Protein AF-0000000084538450 (afdb_homodimer)

Nearest PDB structures (foldseek):
  7om8-assembly1_Z  TM=3.767E-01  e=5.870E-01  Sus scrofa
  7om8-assembly1_Y  TM=3.674E-01  e=1.013E+00  Sus scrofa
  5ods-assembly1_A  TM=3.699E-01  e=4.616E+00  Mus musculus
  4koo-assembly1_A  TM=2.196E-01  e=7.057E+00  Arabidopsis thaliana
  7om8-assembly1_Z  TM=3.764E-01  e=7.087E-01  Sus scrofa

Structure (mmCIF, N/CA/C/O backbone):
data_AF-0000000084538450-model_v1
#
loop_
_entity.id
_entity.type
_entity.pdbx_description
1 polymer 'Uncharacterized protein'
#
loop_
_atom_site.group_PDB
_atom_site.id
_atom_site.type_symbol
_atom_site.label_atom_id
_atom_site.label_alt_id
_atom_site.label_comp_id
_atom_site.label_asym_id
_atom_site.label_entity_id
_atom_site.label_seq_id
_atom_site.pdbx_PDB_ins_code
_atom_site.Cartn_x
_atom_site.Cartn_y
_atom_site.Cartn_z
_atom_site.occupancy
_atom_site.B_iso_or_equiv
_atom_site.auth_seq_id
_atom_site.auth_comp_id
_atom_site.auth_asym_id
_atom_site.auth_atom_id
_atom_site.pdbx_PDB_model_num
ATOM 1 N N . MET A 1 1 ? -37.125 -12.352 19.781 1 22.55 1 MET A N 1
ATOM 2 C CA . MET A 1 1 ? -36.875 -12.172 18.359 1 22.55 1 MET A CA 1
ATOM 3 C C . MET A 1 1 ? -35.719 -11.203 18.109 1 22.55 1 MET A C 1
ATOM 5 O O . MET A 1 1 ? -35.781 -10.055 18.547 1 22.55 1 MET A O 1
ATOM 9 N N . PRO A 1 2 ? -34.5 -11.547 18.031 1 24.42 2 PRO A N 1
ATOM 10 C CA . PRO A 1 2 ? -33.344 -10.68 18.359 1 24.42 2 PRO A CA 1
ATOM 11 C C . PRO A 1 2 ? -33.125 -9.578 17.328 1 24.42 2 PRO A C 1
ATOM 13 O O . PRO A 1 2 ? -33.5 -9.75 16.156 1 24.42 2 PRO A O 1
ATOM 16 N N . ASN A 1 3 ? -33.312 -8.297 17.641 1 21.67 3 ASN A N 1
ATOM 17 C CA . ASN A 1 3 ? -33.375 -7.059 16.875 1 21.67 3 ASN A CA 1
ATOM 18 C C . ASN A 1 3 ? -32.125 -6.902 16 1 21.67 3 ASN A C 1
ATOM 20 O O . ASN A 1 3 ? -31 -6.809 16.531 1 21.67 3 ASN A O 1
ATOM 24 N N . LYS A 1 4 ? -32.094 -7.504 14.797 1 22.55 4 LYS A N 1
ATOM 25 C CA . LYS A 1 4 ? -31.094 -7.43 13.719 1 22.55 4 LYS A CA 1
ATOM 26 C C . LYS A 1 4 ? -30.734 -5.98 13.414 1 22.55 4 LYS A C 1
ATOM 28 O O . LYS A 1 4 ? -31.562 -5.207 12.938 1 22.55 4 LYS A O 1
ATOM 33 N N . LYS A 1 5 ? -30.016 -5.348 14.305 1 22.41 5 LYS A N 1
ATOM 34 C CA . LYS A 1 5 ? -29.594 -3.961 14.102 1 22.41 5 LYS A CA 1
ATOM 35 C C . LYS A 1 5 ? -29.078 -3.742 12.688 1 22.41 5 LYS A C 1
ATOM 37 O O . LYS A 1 5 ? -28.094 -4.367 12.273 1 22.41 5 LYS A O 1
ATOM 42 N N . VAL A 1 6 ? -29.922 -3.504 11.703 1 21.3 6 VAL A N 1
ATOM 43 C CA . VAL A 1 6 ? -29.656 -3.021 10.352 1 21.3 6 VAL A CA 1
ATOM 44 C C . VAL A 1 6 ? -28.609 -1.912 10.398 1 21.3 6 VAL A C 1
ATOM 46 O O . VAL A 1 6 ? -28.828 -0.863 11 1 21.3 6 VAL A O 1
ATOM 49 N N . ILE A 1 7 ? -27.469 -2.258 10.586 1 27.83 7 ILE A N 1
ATOM 50 C CA . ILE A 1 7 ? -26.453 -1.229 10.406 1 27.83 7 ILE A CA 1
ATOM 51 C C . ILE A 1 7 ? -26.719 -0.467 9.109 1 27.83 7 ILE A C 1
ATOM 53 O O . ILE A 1 7 ? -26.719 -1.055 8.023 1 27.83 7 ILE A O 1
ATOM 57 N N . GLU A 1 8 ? -27.656 0.412 9.125 1 25.39 8 GLU A N 1
ATOM 58 C CA . GLU A 1 8 ? -27.938 1.363 8.055 1 25.39 8 GLU A CA 1
ATOM 59 C C . GLU A 1 8 ? -26.641 1.869 7.43 1 25.39 8 GLU A C 1
ATOM 61 O O . GLU A 1 8 ? -25.75 2.369 8.133 1 25.39 8 GLU A O 1
ATOM 66 N N . HIS A 1 9 ? -26.047 1.122 6.578 1 27.8 9 HIS A N 1
ATOM 67 C CA . HIS A 1 9 ? -25.031 1.625 5.668 1 27.8 9 HIS A CA 1
ATOM 68 C C . HIS A 1 9 ? -25.375 3.021 5.168 1 27.8 9 HIS A C 1
ATOM 70 O O . HIS A 1 9 ? -26.203 3.176 4.273 1 27.8 9 HIS A O 1
ATOM 76 N N . ILE A 1 10 ? -25.922 3.867 5.973 1 28.44 10 ILE A N 1
ATOM 77 C CA . ILE A 1 10 ? -26.062 5.227 5.469 1 28.44 10 ILE A CA 1
ATOM 78 C C . ILE A 1 10 ? -24.828 5.602 4.641 1 28.44 10 ILE A C 1
ATOM 80 O O . ILE A 1 10 ? -23.703 5.527 5.129 1 28.44 10 ILE A O 1
ATOM 84 N N . GLY A 1 11 ? -24.781 5.301 3.375 1 30.8 11 GLY A N 1
ATOM 85 C CA . GLY A 1 11 ? -23.875 5.883 2.396 1 30.8 11 GLY A CA 1
ATOM 86 C C . GLY A 1 11 ? -23.438 7.289 2.756 1 30.8 11 GLY A C 1
ATOM 87 O O . GLY A 1 11 ? -24.188 8.25 2.57 1 30.8 11 GLY A O 1
ATOM 88 N N . ILE A 1 12 ? -23.266 7.691 3.908 1 33.22 12 ILE A N 1
ATOM 89 C CA . ILE A 1 12 ? -22.719 9.023 4.141 1 33.22 12 ILE A CA 1
ATOM 90 C C . ILE A 1 12 ? -21.734 9.367 3.031 1 33.22 12 ILE A C 1
ATOM 92 O O . ILE A 1 12 ? -20.75 8.648 2.811 1 33.22 12 ILE A O 1
ATOM 96 N N . HIS A 1 13 ? -22.141 9.953 1.908 1 33.28 13 HIS A N 1
ATOM 97 C CA . HIS A 1 13 ? -21.422 10.609 0.821 1 33.28 13 HIS A CA 1
ATOM 98 C C . HIS A 1 13 ? -20.188 11.352 1.338 1 33.28 13 HIS A C 1
ATOM 100 O O . HIS A 1 13 ? -20.312 12.43 1.924 1 33.28 13 HIS A O 1
ATOM 106 N N . SER A 1 14 ? -19.531 10.93 2.146 1 42.75 14 SER A N 1
ATOM 107 C CA . SER A 1 14 ? -18.266 11.664 2.277 1 42.75 14 SER A CA 1
ATOM 108 C C . SER A 1 14 ? -17.75 12.117 0.917 1 42.75 14 SER A C 1
ATOM 110 O O . SER A 1 14 ? -17.453 11.289 0.056 1 42.75 14 SER A O 1
ATOM 112 N N . THR A 1 15 ? -18.484 13.164 0.333 1 45.75 15 THR A N 1
ATOM 113 C CA . THR A 1 15 ? -18.141 13.734 -0.962 1 45.75 15 THR A CA 1
ATOM 114 C C . THR A 1 15 ? -16.641 13.938 -1.083 1 45.75 15 THR A C 1
ATOM 116 O O . THR A 1 15 ? -16.016 14.523 -0.197 1 45.75 15 THR A O 1
ATOM 119 N N . ASN A 1 16 ? -15.953 13.039 -1.693 1 52.81 16 ASN A N 1
ATOM 120 C CA . ASN A 1 16 ? -14.562 13.195 -2.09 1 52.81 16 ASN A CA 1
ATOM 121 C C . ASN A 1 16 ? -14.32 14.531 -2.787 1 52.81 16 ASN A C 1
ATOM 123 O O . ASN A 1 16 ? -13.211 14.805 -3.246 1 52.81 16 ASN A O 1
ATOM 127 N N . THR A 1 17 ? -15.406 15.406 -2.717 1 55.91 17 THR A N 1
ATOM 128 C CA . THR A 1 17 ? -15.242 16.672 -3.43 1 55.91 17 THR A CA 1
ATOM 129 C C . THR A 1 17 ? -14.945 17.812 -2.455 1 55.91 17 THR A C 1
ATOM 131 O O . THR A 1 17 ? -14.711 18.938 -2.873 1 55.91 17 THR A O 1
ATOM 134 N N . THR A 1 18 ? -14.883 17.406 -1.166 1 67.31 18 THR A N 1
ATOM 135 C CA . THR A 1 18 ? -14.656 18.5 -0.227 1 67.31 18 THR A CA 1
ATOM 136 C C . THR A 1 18 ? -13.164 18.734 -0.018 1 67.31 18 THR A C 1
ATOM 138 O O . THR A 1 18 ? -12.391 17.781 0.107 1 67.31 18 THR A O 1
ATOM 141 N N . ASP A 1 19 ? -12.82 20.031 -0.059 1 79.5 19 ASP A N 1
ATOM 142 C CA . ASP A 1 19 ? -11.438 20.406 0.2 1 79.5 19 ASP A CA 1
ATOM 143 C C . ASP A 1 19 ? -11.023 20.031 1.623 1 79.5 19 ASP A C 1
ATOM 145 O O . ASP A 1 19 ? -11.789 20.234 2.568 1 79.5 19 ASP A O 1
ATOM 149 N N . LYS A 1 20 ? -9.867 19.406 1.668 1 86.31 20 LYS A N 1
ATOM 150 C CA . LYS A 1 20 ? -9.359 19.031 2.988 1 86.31 20 LYS A CA 1
ATOM 151 C C . LYS A 1 20 ? -7.992 19.656 3.244 1 86.31 20 LYS A C 1
ATOM 153 O O . LYS A 1 20 ? -7.363 19.391 4.27 1 86.31 20 LYS A O 1
ATOM 158 N N . THR A 1 21 ? -7.52 20.422 2.336 1 92.56 21 THR A N 1
ATOM 159 C CA . THR A 1 21 ? -6.242 21.109 2.445 1 92.56 21 THR A CA 1
ATOM 160 C C . THR A 1 21 ? -6.379 22.578 2.039 1 92.56 21 THR A C 1
ATOM 162 O O . THR A 1 21 ? -7.027 22.891 1.036 1 92.56 21 THR A O 1
ATOM 165 N N . PHE A 1 22 ? -5.754 23.547 2.83 1 94.38 22 PHE A N 1
ATOM 166 C CA . PHE A 1 22 ? -5.992 24.969 2.652 1 94.38 22 PHE A CA 1
ATOM 167 C C . PHE A 1 22 ? -4.691 25.75 2.789 1 94.38 22 PHE A C 1
ATOM 169 O O . PHE A 1 22 ? -3.822 25.391 3.584 1 94.38 22 PHE A O 1
ATOM 176 N N . ILE A 1 23 ? -4.656 26.844 2.008 1 95.75 23 ILE A N 1
ATOM 177 C CA . ILE A 1 23 ? -3.605 27.844 2.184 1 95.75 23 ILE A CA 1
ATOM 178 C C . ILE A 1 23 ? -4.125 28.984 3.041 1 95.75 23 ILE A C 1
ATOM 180 O O . ILE A 1 23 ? -5.23 29.484 2.814 1 95.75 23 ILE A O 1
ATOM 184 N N . CYS A 1 24 ? -3.324 29.391 3.977 1 96.56 24 CYS A N 1
ATOM 185 C CA . CYS A 1 24 ? -3.674 30.531 4.832 1 96.56 24 CYS A CA 1
ATOM 186 C C . CYS A 1 24 ? -2.955 31.797 4.387 1 96.56 24 CYS A C 1
ATOM 188 O O . CYS A 1 24 ? -1.899 31.719 3.756 1 96.56 24 CYS A O 1
ATOM 190 N N . PRO A 1 25 ? -3.49 32.938 4.77 1 95.12 25 PRO A N 1
ATOM 191 C CA . PRO A 1 25 ? -2.889 34.188 4.367 1 95.12 25 PRO A CA 1
ATOM 192 C C . PRO A 1 25 ? -1.465 34.375 4.895 1 95.12 25 PRO A C 1
ATOM 194 O O . PRO A 1 25 ? -0.66 35.094 4.285 1 95.12 25 PRO A O 1
ATOM 197 N N . ASN A 1 26 ? -1.11 33.844 5.941 1 94.25 26 ASN A N 1
ATOM 198 C CA . ASN A 1 26 ? 0.232 33.938 6.504 1 94.25 26 ASN A CA 1
ATOM 199 C C . ASN A 1 26 ? 1.188 32.938 5.855 1 94.25 26 ASN A C 1
ATOM 201 O O . ASN A 1 26 ? 2.256 32.656 6.402 1 94.25 26 ASN A O 1
ATOM 205 N N . ARG A 1 27 ? 0.77 32.188 4.848 1 94 27 ARG A N 1
ATOM 206 C CA . ARG A 1 27 ? 1.549 31.281 4.008 1 94 27 ARG A CA 1
ATOM 207 C C . ARG A 1 27 ? 1.669 29.906 4.652 1 94 27 ARG A C 1
ATOM 209 O O . ARG A 1 27 ? 2.463 29.078 4.207 1 94 27 ARG A O 1
ATOM 216 N N . CYS A 1 28 ? 0.931 29.656 5.684 1 95.44 28 CYS A N 1
ATOM 217 C CA . CYS A 1 28 ? 0.908 28.312 6.246 1 95.44 28 CYS A CA 1
ATOM 218 C C . CYS A 1 28 ? -0.161 27.469 5.57 1 95.44 28 CYS A C 1
ATOM 220 O O . CYS A 1 28 ? -0.997 27.984 4.828 1 95.44 28 CYS A O 1
ATOM 222 N N . GLY A 1 29 ? -0.051 26.156 5.695 1 96.38 29 GLY A N 1
ATOM 223 C CA . GLY A 1 29 ? -1.053 25.203 5.227 1 96.38 29 GLY A CA 1
ATOM 224 C C . GLY A 1 29 ? -1.772 24.5 6.355 1 96.38 29 GLY A C 1
ATOM 225 O O . GLY A 1 29 ? -1.178 24.203 7.395 1 96.38 29 GLY A O 1
ATOM 226 N N . ILE A 1 30 ? -3.059 24.234 6.172 1 96.44 30 ILE A N 1
ATOM 227 C CA . ILE A 1 30 ? -3.848 23.453 7.109 1 96.44 30 ILE A CA 1
ATOM 228 C C . ILE A 1 30 ? -4.535 22.297 6.371 1 96.44 30 ILE A C 1
ATOM 230 O O . ILE A 1 30 ? -5.012 22.484 5.246 1 96.44 30 ILE A O 1
ATOM 234 N N . SER A 1 31 ? -4.496 21.125 6.93 1 93.69 31 SER A N 1
ATOM 235 C CA . SER A 1 31 ? -5.262 19.984 6.43 1 93.69 31 SER A CA 1
ATOM 236 C C . SER A 1 31 ? -6.098 19.344 7.539 1 93.69 31 SER A C 1
ATOM 238 O O . SER A 1 31 ? -5.777 19.484 8.719 1 93.69 31 SER A O 1
ATOM 240 N N . VAL A 1 32 ? -7.176 18.688 7.098 1 92.19 32 VAL A N 1
ATOM 241 C CA . VAL A 1 32 ? -8.086 18.188 8.117 1 92.19 32 VAL A CA 1
ATOM 242 C C . VAL A 1 32 ? -8.477 16.75 7.781 1 92.19 32 VAL A C 1
ATOM 244 O O . VAL A 1 32 ? -8.516 16.359 6.609 1 92.19 32 VAL A O 1
ATOM 247 N N . CYS A 1 33 ? -8.633 15.922 8.828 1 88 33 CYS A N 1
ATOM 248 C CA . CYS A 1 33 ? -9.266 14.609 8.711 1 88 33 CYS A CA 1
ATOM 249 C C . CYS A 1 33 ? -10.234 14.375 9.867 1 88 33 CYS A C 1
ATOM 251 O O . CYS A 1 33 ? -10.258 15.141 10.828 1 88 33 CYS A O 1
ATOM 253 N N . GLY A 1 34 ? -11.102 13.352 9.672 1 85.69 34 GLY A N 1
ATOM 254 C CA . GLY A 1 34 ? -12.125 13.078 10.664 1 85.69 34 GLY A CA 1
ATOM 255 C C . GLY A 1 34 ? -13.523 13.414 10.188 1 85.69 34 GLY A C 1
ATOM 256 O O . GLY A 1 34 ? -13.914 13.055 9.07 1 85.69 34 GLY A O 1
ATOM 257 N N . ASP A 1 35 ? -14.25 14.242 11.008 1 78.44 35 ASP A N 1
ATOM 258 C CA . ASP A 1 35 ? -15.617 14.602 10.641 1 78.44 35 ASP A CA 1
ATOM 259 C C . ASP A 1 35 ? -15.648 15.398 9.344 1 78.44 35 ASP A C 1
ATOM 261 O O . ASP A 1 35 ? -14.844 16.312 9.156 1 78.44 35 ASP A O 1
ATOM 265 N N . ALA A 1 36 ? -16.625 15.031 8.508 1 74.81 36 ALA A N 1
ATOM 266 C CA . ALA A 1 36 ? -16.75 15.719 7.223 1 74.81 36 ALA A CA 1
ATOM 267 C C . ALA A 1 36 ? -17.766 16.844 7.301 1 74.81 36 ALA A C 1
ATOM 269 O O . ALA A 1 36 ? -17.812 17.703 6.418 1 74.81 36 ALA A O 1
ATOM 270 N N . SER A 1 37 ? -18.453 16.828 8.383 1 79.38 37 SER A N 1
ATOM 271 C CA . SER A 1 37 ? -19.516 17.812 8.469 1 79.38 37 SER A CA 1
ATOM 272 C C . SER A 1 37 ? -19.734 18.281 9.906 1 79.38 37 SER A C 1
ATOM 274 O O . SER A 1 37 ? -19.391 17.562 10.852 1 79.38 37 SER A O 1
ATOM 276 N N . ILE A 1 38 ? -20.172 19.531 9.977 1 82.25 38 ILE A N 1
ATOM 277 C CA . ILE A 1 38 ? -20.656 20.141 11.211 1 82.25 38 ILE A CA 1
ATOM 278 C C . ILE A 1 38 ? -22.062 20.703 10.992 1 82.25 38 ILE A C 1
ATOM 280 O O . ILE A 1 38 ? -22.266 21.578 10.141 1 82.25 38 ILE A O 1
ATOM 284 N N . PHE A 1 39 ? -23.062 20.25 11.758 1 82.69 39 PHE A N 1
ATOM 285 C CA . PHE A 1 39 ? -24.453 20.703 11.656 1 82.69 39 PHE A CA 1
ATOM 286 C C . PHE A 1 39 ? -24.969 20.531 10.234 1 82.69 39 PHE A C 1
ATOM 288 O O . PHE A 1 39 ? -25.578 21.453 9.68 1 82.69 39 PHE A O 1
ATOM 295 N N . GLY A 1 40 ? -24.562 19.484 9.609 1 79.88 40 GLY A N 1
ATOM 296 C CA . GLY A 1 40 ? -25.078 19.172 8.289 1 79.88 40 GLY A CA 1
ATOM 297 C C . GLY A 1 40 ? -24.375 19.938 7.18 1 79.88 40 GLY A C 1
ATOM 298 O O . GLY A 1 40 ? -24.672 19.734 5.996 1 79.88 40 GLY A O 1
ATOM 299 N N . MET A 1 41 ? -23.531 20.828 7.586 1 84.5 41 MET A N 1
ATOM 300 C CA . MET A 1 41 ? -22.75 21.578 6.605 1 84.5 41 MET A CA 1
ATOM 301 C C . MET A 1 41 ? -21.328 21.016 6.523 1 84.5 41 MET A C 1
ATOM 303 O O . MET A 1 41 ? -20.75 20.625 7.539 1 84.5 41 MET A O 1
ATOM 307 N N . PRO A 1 42 ? -20.844 21.031 5.328 1 85.31 42 PRO A N 1
ATOM 308 C CA . PRO A 1 42 ? -19.469 20.562 5.199 1 85.31 42 PRO A CA 1
ATOM 309 C C . PRO A 1 42 ? -18.484 21.359 6.07 1 85.31 42 PRO A C 1
ATOM 311 O O . PRO A 1 42 ? -18.609 22.578 6.176 1 85.31 42 PRO A O 1
ATOM 314 N N . ILE A 1 43 ? -17.609 20.688 6.68 1 89.81 43 ILE A N 1
ATOM 315 C CA . ILE A 1 43 ? -16.641 21.312 7.578 1 89.81 43 ILE A CA 1
ATOM 316 C C . ILE A 1 43 ? -15.781 22.312 6.797 1 89.81 43 ILE A C 1
ATOM 318 O O . ILE A 1 43 ? -15.25 23.266 7.371 1 89.81 43 ILE A O 1
ATOM 322 N N . THR A 1 44 ? -15.648 22.109 5.508 1 90.25 44 THR A N 1
ATOM 323 C CA . THR A 1 44 ? -14.867 22.969 4.617 1 90.25 44 THR A CA 1
ATOM 324 C C . THR A 1 44 ? -15.312 24.422 4.734 1 90.25 44 THR A C 1
ATOM 326 O O . THR A 1 44 ? -14.477 25.328 4.777 1 90.25 44 THR A O 1
ATOM 329 N N . SER A 1 45 ? -16.531 24.609 4.809 1 91.31 45 SER A N 1
ATOM 330 C CA . SER A 1 45 ? -17.062 25.969 4.895 1 91.31 45 SER A CA 1
ATOM 331 C C . SER A 1 45 ? -16.641 26.641 6.199 1 91.31 45 SER A C 1
ATOM 333 O O . SER A 1 45 ? -16.312 27.828 6.215 1 91.31 45 SER A O 1
ATOM 335 N N . TYR A 1 46 ? -16.641 25.938 7.219 1 94.06 46 TYR A N 1
ATOM 336 C CA . TYR A 1 46 ? -16.234 26.469 8.516 1 94.06 46 TYR A CA 1
ATOM 337 C C . TYR A 1 46 ? -14.742 26.766 8.547 1 94.06 46 TYR A C 1
ATOM 339 O O . TYR A 1 46 ? -14.312 27.75 9.141 1 94.06 46 TYR A O 1
ATOM 347 N N . ILE A 1 47 ? -13.992 25.938 7.898 1 96 47 ILE A N 1
ATOM 348 C CA . ILE A 1 47 ? -12.547 26.141 7.836 1 96 47 ILE A CA 1
ATOM 349 C C . ILE A 1 47 ? -12.242 27.406 7.035 1 96 47 ILE A C 1
ATOM 351 O O . ILE A 1 47 ? -11.422 28.219 7.449 1 96 47 ILE A O 1
ATOM 355 N N . GLN A 1 48 ? -12.938 27.547 5.969 1 94.75 48 GLN A N 1
ATOM 356 C CA . GLN A 1 48 ? -12.75 28.75 5.152 1 94.75 48 GLN A CA 1
ATOM 357 C C . GLN A 1 48 ? -13.117 30 5.93 1 94.75 48 GLN A C 1
ATOM 359 O O . GLN A 1 48 ? -12.422 31.016 5.84 1 94.75 48 GLN A O 1
ATOM 364 N N . SER A 1 49 ? -14.18 29.953 6.641 1 95.88 49 SER A N 1
ATOM 365 C CA . SER A 1 49 ? -14.578 31.078 7.484 1 95.88 49 SER A CA 1
ATOM 366 C C . SER A 1 49 ? -13.523 31.375 8.547 1 95.88 49 SER A C 1
ATOM 368 O O . SER A 1 49 ? -13.164 32.531 8.766 1 95.88 49 SER A O 1
ATOM 370 N N . PHE A 1 50 ? -13.102 30.297 9.172 1 97.19 50 PHE A N 1
ATOM 371 C CA . PHE A 1 50 ? -12.047 30.438 10.18 1 97.19 50 PHE A CA 1
ATOM 372 C C . PHE A 1 50 ? -10.836 31.156 9.594 1 97.19 50 PHE A C 1
ATOM 374 O O . PHE A 1 50 ? -10.312 32.094 10.195 1 97.19 50 PHE A O 1
ATOM 381 N N . ILE A 1 51 ? -10.359 30.75 8.414 1 97.69 51 ILE A N 1
ATOM 382 C CA . ILE A 1 51 ? -9.164 31.297 7.773 1 97.69 51 ILE A CA 1
ATOM 383 C C . ILE A 1 51 ? -9.391 32.75 7.422 1 97.69 51 ILE A C 1
ATOM 385 O O . ILE A 1 51 ? -8.547 33.625 7.707 1 97.69 51 ILE A O 1
ATOM 389 N N . ARG A 1 52 ? -10.5 33.094 6.879 1 96.44 52 ARG A N 1
ATOM 390 C CA . ARG A 1 52 ? -10.82 34.438 6.434 1 96.44 52 ARG A CA 1
ATOM 391 C C . ARG A 1 52 ? -10.945 35.406 7.621 1 96.44 52 ARG A C 1
ATOM 393 O O . ARG A 1 52 ? -10.5 36.531 7.559 1 96.44 52 ARG A O 1
ATOM 400 N N . GLU A 1 53 ? -11.453 34.938 8.656 1 97 53 GLU A N 1
ATOM 401 C CA . GLU A 1 53 ? -11.828 35.812 9.766 1 97 53 GLU A CA 1
ATOM 402 C C . GLU A 1 53 ? -10.711 35.906 10.805 1 97 53 GLU A C 1
ATOM 404 O O . GLU A 1 53 ? -10.57 36.906 11.484 1 97 53 GLU A O 1
ATOM 409 N N . LYS A 1 54 ? -9.984 34.812 10.953 1 96.75 54 LYS A N 1
ATOM 410 C CA . LYS A 1 54 ? -9.133 34.719 12.133 1 96.75 54 LYS A CA 1
ATOM 411 C C . LYS A 1 54 ? -7.652 34.781 11.75 1 96.75 54 LYS A C 1
ATOM 413 O O . LYS A 1 54 ? -6.805 35.125 12.578 1 96.75 54 LYS A O 1
ATOM 418 N N . ILE A 1 55 ? -7.348 34.438 10.547 1 96.88 55 ILE A N 1
ATOM 419 C CA . ILE A 1 55 ? -5.938 34.375 10.188 1 96.88 55 ILE A CA 1
ATOM 420 C C . ILE A 1 55 ? -5.578 35.562 9.281 1 96.88 55 ILE A C 1
ATOM 422 O O . ILE A 1 55 ? -6.16 35.719 8.203 1 96.88 55 ILE A O 1
ATOM 426 N N . ASN A 1 56 ? -4.68 36.406 9.703 1 95.31 56 ASN A N 1
ATOM 427 C CA . ASN A 1 56 ? -4.129 37.438 8.844 1 95.31 56 ASN A CA 1
ATOM 428 C C . ASN A 1 56 ? -2.662 37.156 8.516 1 95.31 56 ASN A C 1
ATOM 430 O O . ASN A 1 56 ? -2.088 36.188 8.969 1 95.31 56 ASN A O 1
ATOM 434 N N . THR A 1 57 ? -1.99 38.062 7.746 1 93.81 57 THR A N 1
ATOM 435 C CA . THR A 1 57 ? -0.654 37.844 7.207 1 93.81 57 THR A CA 1
ATOM 436 C C . THR A 1 57 ? 0.397 37.938 8.305 1 93.81 57 THR A C 1
ATOM 438 O O . THR A 1 57 ? 1.524 37.469 8.141 1 93.81 57 THR A O 1
ATOM 441 N N . LYS A 1 58 ? 0.012 38.469 9.445 1 93 58 LYS A N 1
ATOM 442 C CA . LYS A 1 58 ? 0.991 38.719 10.5 1 93 58 LYS A CA 1
ATOM 443 C C . LYS A 1 58 ? 0.981 37.562 11.523 1 93 58 LYS A C 1
ATOM 445 O O . LYS A 1 58 ? 1.861 37.5 12.391 1 93 58 LYS A O 1
ATOM 450 N N . LYS A 1 59 ? -0.011 36.719 11.438 1 94.69 59 LYS A N 1
ATOM 451 C CA . LYS A 1 59 ? -0.13 35.625 12.422 1 94.69 59 LYS A CA 1
ATOM 452 C C . LYS A 1 59 ? 0.999 34.625 12.266 1 94.69 59 LYS A C 1
ATOM 454 O O . LYS A 1 59 ? 1.356 34.25 11.141 1 94.69 59 LYS A O 1
ATOM 459 N N . LYS A 1 60 ? 1.569 34.281 13.391 1 95.44 60 LYS A N 1
ATOM 460 C CA . LYS A 1 60 ? 2.59 33.219 13.383 1 95.44 60 LYS A CA 1
ATOM 461 C C . LYS A 1 60 ? 1.958 31.844 13.266 1 95.44 60 LYS A C 1
ATOM 463 O O . LYS A 1 60 ? 0.859 31.609 13.773 1 95.44 60 LYS A O 1
ATOM 468 N N . VAL A 1 61 ? 2.688 30.891 12.68 1 96.81 61 VAL A N 1
ATOM 469 C CA . VAL A 1 61 ? 2.217 29.531 12.5 1 96.81 61 VAL A CA 1
ATOM 470 C C . VAL A 1 61 ? 1.876 28.922 13.859 1 96.81 61 VAL A C 1
ATOM 472 O O . VAL A 1 61 ? 0.863 28.234 14 1 96.81 61 VAL A O 1
ATOM 475 N N . ASP A 1 62 ? 2.621 29.266 14.891 1 97.12 62 ASP A N 1
ATOM 476 C CA . ASP A 1 62 ? 2.525 28.625 16.203 1 97.12 62 ASP A CA 1
ATOM 477 C C . ASP A 1 62 ? 1.274 29.094 16.953 1 97.12 62 ASP A C 1
ATOM 479 O O . ASP A 1 62 ? 0.896 28.516 17.969 1 97.12 62 ASP A O 1
ATOM 483 N N . GLU A 1 63 ? 0.602 30.031 16.422 1 97.62 63 GLU A N 1
ATOM 484 C CA . GLU A 1 63 ? -0.619 30.547 17.047 1 97.62 63 GLU A CA 1
ATOM 485 C C . GLU A 1 63 ? -1.851 29.812 16.516 1 97.62 63 GLU A C 1
ATOM 487 O O . GLU A 1 63 ? -2.91 29.828 17.156 1 97.62 63 GLU A O 1
ATOM 492 N N . ILE A 1 64 ? -1.703 29.219 15.406 1 97.94 64 ILE A N 1
ATOM 493 C CA . ILE A 1 64 ? -2.844 28.719 14.648 1 97.94 64 ILE A CA 1
ATOM 494 C C . ILE A 1 64 ? -3.465 27.531 15.383 1 97.94 64 ILE A C 1
ATOM 496 O O . ILE A 1 64 ? -4.691 27.422 15.477 1 97.94 64 ILE A O 1
ATOM 500 N N . PRO A 1 65 ? -2.678 26.625 16 1 98.12 65 PRO A N 1
ATOM 501 C CA . PRO A 1 65 ? -3.264 25.469 16.688 1 98.12 65 PRO A CA 1
ATOM 502 C C . PRO A 1 65 ? -4.254 25.875 17.766 1 98.12 65 PRO A C 1
ATOM 504 O O . PRO A 1 65 ? -5.367 25.344 17.828 1 98.12 65 PRO A O 1
ATOM 507 N N . ASP A 1 66 ? -3.855 26.828 18.562 1 98.19 66 ASP A N 1
ATOM 508 C CA . ASP A 1 66 ? -4.742 27.281 19.625 1 98.19 66 ASP A CA 1
ATOM 509 C C . ASP A 1 66 ? -5.992 27.938 19.047 1 98.19 66 ASP A C 1
ATOM 511 O O . ASP A 1 66 ? -7.086 27.797 19.594 1 98.19 66 ASP A O 1
ATOM 515 N N . MET A 1 67 ? -5.797 28.672 18.016 1 98.31 67 MET A N 1
ATOM 516 C CA . MET A 1 67 ? -6.918 29.328 17.359 1 98.31 67 MET A CA 1
ATOM 517 C C . MET A 1 67 ? -7.906 28.312 16.797 1 98.31 67 MET A C 1
ATOM 519 O O . MET A 1 67 ? -9.117 28.5 16.906 1 98.31 67 MET A O 1
ATOM 523 N N . LEU A 1 68 ? -7.406 27.281 16.219 1 98.19 68 LEU A N 1
ATOM 524 C CA . LEU A 1 68 ? -8.25 26.203 15.695 1 98.19 68 LEU A CA 1
ATOM 525 C C . LEU A 1 68 ? -9.055 25.562 16.812 1 98.19 68 LEU A C 1
ATOM 527 O O . LEU A 1 68 ? -10.266 25.359 16.672 1 98.19 68 LEU A O 1
ATOM 531 N N . ILE A 1 69 ? -8.391 25.203 17.859 1 98.19 69 ILE A N 1
ATOM 532 C CA . ILE A 1 69 ? -9.047 24.547 18.984 1 98.19 69 ILE A CA 1
ATOM 533 C C . ILE A 1 69 ? -10.172 25.438 19.516 1 98.19 69 ILE A C 1
ATOM 535 O O . ILE A 1 69 ? -11.305 24.984 19.688 1 98.19 69 ILE A O 1
ATOM 539 N N . LYS A 1 70 ? -9.852 26.688 19.75 1 97.88 70 LYS A N 1
ATOM 540 C CA . LYS A 1 70 ? -10.836 27.625 20.266 1 97.88 70 LYS A CA 1
ATOM 541 C C . LYS A 1 70 ? -12.039 27.75 19.344 1 97.88 70 LYS A C 1
ATOM 543 O O . LYS A 1 70 ? -13.188 27.719 19.797 1 97.88 70 LYS A O 1
ATOM 548 N N . TYR A 1 71 ? -11.781 27.875 18.125 1 97.69 71 TYR A N 1
ATOM 549 C CA . TYR A 1 71 ? -12.836 28.094 17.125 1 97.69 71 TYR A CA 1
ATOM 550 C C . TYR A 1 71 ? -13.734 26.859 17.016 1 97.69 71 TYR A C 1
ATOM 552 O O . TYR A 1 71 ? -14.961 26.984 17.141 1 97.69 71 TYR A O 1
ATOM 560 N N . PHE A 1 72 ? -13.219 25.719 16.891 1 97.12 72 PHE A N 1
ATOM 561 C CA . PHE A 1 72 ? -14.016 24.547 16.547 1 97.12 72 PHE A CA 1
ATOM 562 C C . PHE A 1 72 ? -14.617 23.922 17.797 1 97.12 72 PHE A C 1
ATOM 564 O O . PHE A 1 72 ? -15.625 23.219 17.734 1 97.12 72 PHE A O 1
ATOM 571 N N . ARG A 1 73 ? -14 24.156 18.922 1 96.94 73 ARG A N 1
ATOM 572 C CA . ARG A 1 73 ? -14.586 23.641 20.141 1 96.94 73 ARG A CA 1
ATOM 573 C C . ARG A 1 73 ? -15.773 24.5 20.594 1 96.94 73 ARG A C 1
ATOM 575 O O . ARG A 1 73 ? -16.484 24.141 21.531 1 96.94 73 ARG A O 1
ATOM 582 N N . SER A 1 74 ? -16.031 25.562 19.938 1 95.62 74 SER A N 1
ATOM 583 C CA . SER A 1 74 ? -17.188 26.406 20.219 1 95.62 74 SER A CA 1
ATOM 584 C C . SER A 1 74 ? -18.469 25.812 19.641 1 95.62 74 SER A C 1
ATOM 586 O O . SER A 1 74 ? -19.562 26.25 19.969 1 95.62 74 SER A O 1
ATOM 588 N N . PHE A 1 75 ? -18.297 24.859 18.812 1 94.69 75 PHE A N 1
ATOM 589 C CA . PHE A 1 75 ? -19.469 24.203 18.234 1 94.69 75 PHE A CA 1
ATOM 590 C C . PHE A 1 75 ? -20.031 23.156 19.172 1 94.69 75 PHE A C 1
ATOM 592 O O . PHE A 1 75 ? -19.328 22.656 20.047 1 94.69 75 PHE A O 1
ATOM 599 N N . ASP A 1 76 ? -21.438 22.812 19.016 1 91.69 76 ASP A N 1
ATOM 600 C CA . ASP A 1 76 ? -22.125 21.766 19.781 1 91.69 76 ASP A CA 1
ATOM 601 C C . ASP A 1 76 ? -22.953 20.875 18.859 1 91.69 76 ASP A C 1
ATOM 603 O O . ASP A 1 76 ? -23.969 21.297 18.328 1 91.69 76 ASP A O 1
ATOM 607 N N . PRO A 1 77 ? -22.484 19.672 18.75 1 92.44 77 PRO A N 1
ATOM 608 C CA . PRO A 1 77 ? -21.391 18.969 19.406 1 92.44 77 PRO A CA 1
ATOM 609 C C . PRO A 1 77 ? -20.016 19.359 18.844 1 92.44 77 PRO A C 1
ATOM 611 O O . PRO A 1 77 ? -19.922 19.859 17.719 1 92.44 77 PRO A O 1
ATOM 614 N N . ILE A 1 78 ? -18.984 19.172 19.641 1 95.12 78 ILE A N 1
ATOM 615 C CA . ILE A 1 78 ? -17.609 19.391 19.203 1 95.12 78 ILE A CA 1
ATOM 616 C C . ILE A 1 78 ? -17.25 18.422 18.094 1 95.12 78 ILE A C 1
ATOM 618 O O . ILE A 1 78 ? -17.438 17.203 18.234 1 95.12 78 ILE A O 1
ATOM 622 N N . PRO A 1 79 ? -16.766 18.938 17 1 93.31 79 PRO A N 1
ATOM 623 C CA . PRO A 1 79 ? -16.438 18.016 15.906 1 93.31 79 PRO A CA 1
ATOM 624 C C . PRO A 1 79 ? -15.227 17.141 16.219 1 93.31 79 PRO A C 1
ATOM 626 O O . PRO A 1 79 ? -14.266 17.609 16.828 1 93.31 79 PRO A O 1
ATOM 629 N N . ASP A 1 80 ? -15.32 15.883 15.797 1 91.81 80 ASP A N 1
ATOM 630 C CA . ASP A 1 80 ? -14.172 14.984 15.852 1 91.81 80 ASP A CA 1
ATOM 631 C C . ASP A 1 80 ? -13.273 15.164 14.633 1 91.81 80 ASP A C 1
ATOM 633 O O . ASP A 1 80 ? -13.367 14.406 13.664 1 91.81 80 ASP A O 1
ATOM 637 N N . ALA A 1 81 ? -12.438 16.172 14.711 1 92.69 81 ALA A N 1
ATOM 638 C CA . ALA A 1 81 ? -11.562 16.531 13.594 1 92.69 81 ALA A CA 1
ATOM 639 C C . ALA A 1 81 ? -10.117 16.688 14.055 1 92.69 81 ALA A C 1
ATOM 641 O O . ALA A 1 81 ? -9.859 17.047 15.203 1 92.69 81 ALA A O 1
ATOM 642 N N . THR A 1 82 ? -9.258 16.312 13.258 1 93.5 82 THR A N 1
ATOM 643 C CA . THR A 1 82 ? -7.828 16.484 13.469 1 93.5 82 THR A CA 1
ATOM 644 C C . THR A 1 82 ? -7.211 17.328 12.359 1 93.5 82 THR A C 1
ATOM 646 O O . THR A 1 82 ? -7.484 17.109 11.172 1 93.5 82 THR A O 1
ATOM 649 N N . PHE A 1 83 ? -6.434 18.344 12.781 1 95.25 83 PHE A N 1
ATOM 650 C CA . PHE A 1 83 ? -5.793 19.219 11.812 1 95.25 83 PHE A CA 1
ATOM 651 C C . PHE A 1 83 ? -4.285 19.016 11.812 1 95.25 83 PHE A C 1
ATOM 653 O O . PHE A 1 83 ? -3.684 18.797 12.867 1 95.25 83 PHE A O 1
ATOM 660 N N . LEU A 1 84 ? -3.725 19.078 10.664 1 95.06 84 LEU A N 1
ATOM 661 C CA . LEU A 1 84 ? -2.293 19.312 10.508 1 95.06 84 LEU A CA 1
ATOM 662 C C . LEU A 1 84 ? -2.016 20.766 10.109 1 95.06 84 LEU A C 1
ATOM 664 O O . LEU A 1 84 ? -2.643 21.281 9.188 1 95.06 84 LEU A O 1
ATOM 668 N N . VAL A 1 85 ? -1.177 21.406 10.82 1 96.94 85 VAL A N 1
ATOM 669 C CA . VAL A 1 85 ? -0.764 22.766 10.547 1 96.94 85 VAL A CA 1
ATOM 670 C C . VAL A 1 85 ? 0.729 22.812 10.227 1 96.94 85 VAL A C 1
ATOM 672 O O . VAL A 1 85 ? 1.552 22.344 11.016 1 96.94 85 VAL A O 1
ATOM 675 N N . ALA A 1 86 ? 1.02 23.344 9.078 1 97.25 86 ALA A N 1
ATOM 676 C CA . ALA A 1 86 ? 2.42 23.375 8.664 1 97.25 86 ALA A CA 1
ATOM 677 C C . ALA A 1 86 ? 2.799 24.734 8.094 1 97.25 86 ALA A C 1
ATOM 679 O O . ALA A 1 86 ? 2.004 25.359 7.387 1 97.25 86 ALA A O 1
ATOM 680 N N . GLY A 1 87 ? 3.994 25.219 8.406 1 96.31 87 GLY A N 1
ATOM 681 C CA . GLY A 1 87 ? 4.512 26.469 7.863 1 96.31 87 GLY A CA 1
ATOM 682 C C . GLY A 1 87 ? 5.879 26.828 8.406 1 96.31 87 GLY A C 1
ATOM 683 O O . GLY A 1 87 ? 6.578 25.984 8.969 1 96.31 87 GLY A O 1
ATOM 684 N N . TYR A 1 88 ? 6.258 28.062 8.078 1 95.62 88 TYR A N 1
ATOM 685 C CA . TYR A 1 88 ? 7.547 28.578 8.523 1 95.62 88 TYR A CA 1
ATOM 686 C C . TYR A 1 88 ? 7.379 29.891 9.281 1 95.62 88 TYR A C 1
ATOM 688 O O . TYR A 1 88 ? 6.598 30.75 8.875 1 95.62 88 TYR A O 1
ATOM 696 N N . ASN A 1 89 ? 8.031 29.922 10.391 1 93.25 89 ASN A N 1
ATOM 697 C CA . ASN A 1 89 ? 8.141 31.188 11.109 1 93.25 89 ASN A CA 1
ATOM 698 C C . ASN A 1 89 ? 9.484 31.875 10.844 1 93.25 89 ASN A C 1
ATOM 700 O O . ASN A 1 89 ? 10.516 31.203 10.789 1 93.25 89 ASN A O 1
ATOM 704 N N . LYS A 1 90 ? 9.398 33.125 10.57 1 89.12 90 LYS A N 1
ATOM 705 C CA . LYS A 1 90 ? 10.641 33.875 10.445 1 89.12 90 LYS A CA 1
ATOM 706 C C . LYS A 1 90 ? 11.125 34.375 11.805 1 89.12 90 LYS A C 1
ATOM 708 O O . LYS A 1 90 ? 10.453 35.156 12.461 1 89.12 90 LYS A O 1
ATOM 713 N N . ILE A 1 91 ? 12.227 33.812 12.266 1 88.19 91 ILE A N 1
ATOM 714 C CA . ILE A 1 91 ? 12.82 34.188 13.547 1 88.19 91 ILE A CA 1
ATOM 715 C C . ILE A 1 91 ? 14.25 34.688 13.328 1 88.19 91 ILE A C 1
ATOM 717 O O . ILE A 1 91 ? 15.125 33.938 12.906 1 88.19 91 ILE A O 1
ATOM 721 N N . GLU A 1 92 ? 14.492 36 13.703 1 89.19 92 GLU A N 1
ATOM 722 C CA . GLU A 1 92 ? 15.812 36.625 13.578 1 89.19 92 GLU A CA 1
ATOM 723 C C . GLU A 1 92 ? 16.391 36.406 12.18 1 89.19 92 GLU A C 1
ATOM 725 O O . GLU A 1 92 ? 17.531 35.969 12.039 1 89.19 92 GLU A O 1
ATOM 730 N N . GLY A 1 93 ? 15.562 36.5 11.156 1 87.12 93 GLY A N 1
ATOM 731 C CA . GLY A 1 93 ? 16.016 36.469 9.773 1 87.12 93 GLY A CA 1
ATOM 732 C C . GLY A 1 93 ? 16.078 35.062 9.203 1 87.12 93 GLY A C 1
ATOM 733 O O . GLY A 1 93 ? 16.359 34.875 8.016 1 87.12 93 GLY A O 1
ATOM 734 N N . THR A 1 94 ? 15.844 34.094 10.102 1 91.12 94 THR A N 1
ATOM 735 C CA . THR A 1 94 ? 15.883 32.719 9.633 1 91.12 94 THR A CA 1
ATOM 736 C C . THR A 1 94 ? 14.492 32.094 9.68 1 91.12 94 THR A C 1
ATOM 738 O O . THR A 1 94 ? 13.711 32.375 10.594 1 91.12 94 THR A O 1
ATOM 741 N N . PHE A 1 95 ? 14.18 31.281 8.688 1 92.12 95 PHE A N 1
ATOM 742 C CA . PHE A 1 95 ? 12.906 30.578 8.656 1 92.12 95 PHE A CA 1
ATOM 743 C C . PHE A 1 95 ? 13.008 29.25 9.406 1 92.12 95 PHE A C 1
ATOM 745 O O . PHE A 1 95 ? 13.898 28.438 9.133 1 92.12 95 PHE A O 1
ATOM 752 N N . LYS A 1 96 ? 12.133 29.094 10.32 1 92.75 96 LYS A N 1
ATOM 753 C CA . LYS A 1 96 ? 12.062 27.844 11.086 1 92.75 96 LYS A CA 1
ATOM 754 C C . LYS A 1 96 ? 10.758 27.109 10.805 1 92.75 96 LYS A C 1
ATOM 756 O O . LYS A 1 96 ? 9.672 27.688 10.891 1 92.75 96 LYS A O 1
ATOM 761 N N . GLN A 1 97 ? 10.898 25.844 10.492 1 94.12 97 GLN A N 1
ATOM 762 C CA . GLN A 1 97 ? 9.742 25.016 10.18 1 94.12 97 GLN A CA 1
ATOM 763 C C . GLN A 1 97 ? 8.906 24.734 11.422 1 94.12 97 GLN A C 1
ATOM 765 O O . GLN A 1 97 ? 9.453 24.484 12.5 1 94.12 97 GLN A O 1
ATOM 770 N N . SER A 1 98 ? 7.66 24.859 11.297 1 95.62 98 SER A N 1
ATOM 771 C CA . SER A 1 98 ? 6.715 24.531 12.359 1 95.62 98 SER A CA 1
ATOM 772 C C . SER A 1 98 ? 5.629 23.594 11.859 1 95.62 98 SER A C 1
ATOM 774 O O . SER A 1 98 ? 5.051 23.797 10.789 1 95.62 98 SER A O 1
ATOM 776 N N . LEU A 1 99 ? 5.402 22.484 12.578 1 95.75 99 LEU A N 1
ATOM 777 C CA . LEU A 1 99 ? 4.422 21.453 12.242 1 95.75 99 LEU A CA 1
ATOM 778 C C . LEU A 1 99 ? 3.66 21 13.492 1 95.75 99 LEU A C 1
ATOM 780 O O . LEU A 1 99 ? 4.27 20.703 14.516 1 95.75 99 LEU A O 1
ATOM 784 N N . TYR A 1 100 ? 2.338 21 13.344 1 95.75 100 TYR A N 1
ATOM 785 C CA . TYR A 1 100 ? 1.513 20.625 14.484 1 95.75 100 TYR A CA 1
ATOM 786 C C . TYR A 1 100 ? 0.452 19.609 14.07 1 95.75 100 TYR A C 1
ATOM 788 O O . TYR A 1 100 ? -0.121 19.703 12.984 1 95.75 100 TYR A O 1
ATOM 796 N N . ASN A 1 101 ? 0.23 18.641 14.898 1 95.19 101 ASN A N 1
ATOM 797 C CA . ASN A 1 101 ? -0.99 17.844 14.922 1 95.19 101 ASN A CA 1
ATOM 798 C C . ASN A 1 101 ? -1.975 18.344 15.969 1 95.19 101 ASN A C 1
ATOM 800 O O . ASN A 1 101 ? -1.64 18.438 17.156 1 95.19 101 ASN A O 1
ATOM 804 N N . VAL A 1 102 ? -3.191 18.688 15.516 1 96.62 102 VAL A N 1
ATOM 805 C CA . VAL A 1 102 ? -4.156 19.312 16.406 1 96.62 102 VAL A CA 1
ATOM 806 C C . VAL A 1 102 ? -5.43 18.484 16.484 1 96.62 102 VAL A C 1
ATOM 808 O O . VAL A 1 102 ? -6.18 18.406 15.5 1 96.62 102 VAL A O 1
ATOM 811 N N . ARG A 1 103 ? -5.711 17.922 17.578 1 95.25 103 ARG A N 1
ATOM 812 C CA . ARG A 1 103 ? -6.941 17.172 17.812 1 95.25 103 ARG A CA 1
ATOM 813 C C . ARG A 1 103 ? -7.984 18.031 18.516 1 95.25 103 ARG A C 1
ATOM 815 O O . ARG A 1 103 ? -7.824 18.359 19.703 1 95.25 103 ARG A O 1
ATOM 822 N N . ILE A 1 104 ? -9.047 18.266 17.891 1 96.06 104 ILE A N 1
ATOM 823 C CA . ILE A 1 104 ? -10.016 19.25 18.359 1 96.06 104 ILE A CA 1
ATOM 824 C C . ILE A 1 104 ? -10.758 18.719 19.578 1 96.06 104 ILE A C 1
ATOM 826 O O . ILE A 1 104 ? -10.797 19.359 20.625 1 96.06 104 ILE A O 1
ATOM 830 N N . ILE A 1 105 ? -11.211 17.5 19.469 1 93.94 105 ILE A N 1
ATOM 831 C CA . ILE A 1 105 ? -12.086 16.953 20.5 1 93.94 105 ILE A CA 1
ATOM 832 C C . ILE A 1 105 ? -11.32 16.844 21.812 1 93.94 105 ILE A C 1
ATOM 834 O O . ILE A 1 105 ? -11.867 17.094 22.891 1 93.94 105 ILE A O 1
ATOM 838 N N . ASP A 1 106 ? -10.078 16.516 21.75 1 94.06 106 ASP A N 1
ATOM 839 C CA . ASP A 1 106 ? -9.258 16.312 22.938 1 94.06 106 ASP A CA 1
ATOM 840 C C . ASP A 1 106 ? -8.555 17.594 23.359 1 94.06 106 ASP A C 1
ATOM 842 O O . ASP A 1 106 ? -7.938 17.656 24.422 1 94.06 106 ASP A O 1
ATOM 846 N N . SER A 1 107 ? -8.641 18.641 22.547 1 96.38 107 SER A N 1
ATOM 847 C CA . SER A 1 107 ? -7.941 19.891 22.781 1 96.38 107 SER A CA 1
ATOM 848 C C . SER A 1 107 ? -6.441 19.672 22.938 1 96.38 107 SER A C 1
ATOM 850 O O . SER A 1 107 ? -5.828 20.172 23.891 1 96.38 107 SER A O 1
ATOM 852 N N . ILE A 1 108 ? -5.922 18.875 22.078 1 95.81 108 ILE A N 1
ATOM 853 C CA . ILE A 1 108 ? -4.504 18.547 22.109 1 95.81 108 ILE A CA 1
ATOM 854 C C . ILE A 1 108 ? -3.811 19.141 20.875 1 95.81 108 ILE A C 1
ATOM 856 O O . ILE A 1 108 ? -4.332 19.047 19.766 1 95.81 108 ILE A O 1
ATOM 860 N N . LYS A 1 109 ? -2.77 19.844 21.062 1 96.81 109 LYS A N 1
ATOM 861 C CA . LYS A 1 109 ? -1.874 20.281 19.984 1 96.81 109 LYS A CA 1
ATOM 862 C C . LYS A 1 109 ? -0.465 19.734 20.203 1 96.81 109 LYS A C 1
ATOM 864 O O . LYS A 1 109 ? 0.18 20.031 21.203 1 96.81 109 LYS A O 1
ATOM 869 N N . GLU A 1 110 ? -0.036 18.953 19.391 1 94.62 110 GLU A N 1
ATOM 870 C CA . GLU A 1 110 ? 1.282 18.328 19.438 1 94.62 110 GLU A CA 1
ATOM 871 C C . GLU A 1 110 ? 2.223 18.922 18.406 1 94.62 110 GLU A C 1
ATOM 873 O O . GLU A 1 110 ? 1.958 18.859 17.203 1 94.62 110 GLU A O 1
ATOM 878 N N . LYS A 1 111 ? 3.268 19.516 18.922 1 95 111 LYS A N 1
ATOM 879 C CA . LYS A 1 111 ? 4.305 20 18.016 1 95 111 LYS A CA 1
ATOM 880 C C . LYS A 1 111 ? 5.176 18.844 17.531 1 95 111 LYS A C 1
ATOM 882 O O . LYS A 1 111 ? 5.703 18.078 18.328 1 95 111 LYS A O 1
ATOM 887 N N . ILE A 1 112 ? 5.281 18.703 16.266 1 92.25 112 ILE A N 1
ATOM 888 C CA . ILE A 1 112 ? 6.078 17.625 15.672 1 92.25 112 ILE A CA 1
ATOM 889 C C . ILE A 1 112 ? 7.508 18.109 15.445 1 92.25 112 ILE A C 1
ATOM 891 O O . ILE A 1 112 ? 7.723 19.219 14.93 1 92.25 112 ILE A O 1
ATOM 895 N N . ASP A 1 113 ? 8.414 17.312 15.867 1 89.62 113 ASP A N 1
ATOM 896 C CA . ASP A 1 113 ? 9.828 17.641 15.688 1 89.62 113 ASP A CA 1
ATOM 897 C C . ASP A 1 113 ? 10.203 17.656 14.211 1 89.62 113 ASP A C 1
ATOM 899 O O . ASP A 1 113 ? 9.992 16.672 13.5 1 89.62 113 ASP A O 1
ATOM 903 N N . THR A 1 114 ? 10.734 18.781 13.766 1 88.5 114 THR A N 1
ATOM 904 C CA . THR A 1 114 ? 11.055 18.922 12.352 1 88.5 114 THR A CA 1
ATOM 905 C C . THR A 1 114 ? 12.57 18.922 12.133 1 88.5 114 THR A C 1
ATOM 907 O O . THR A 1 114 ? 13.047 19.266 11.055 1 88.5 114 THR A O 1
ATOM 910 N N . ASN A 1 115 ? 13.289 18.594 13.156 1 85.75 115 ASN A N 1
ATOM 911 C CA . ASN A 1 115 ? 14.742 18.562 13.031 1 85.75 115 ASN A CA 1
ATOM 912 C C . ASN A 1 115 ? 15.195 17.406 12.156 1 85.75 115 ASN A C 1
ATOM 914 O O . ASN A 1 115 ? 16.297 17.422 11.602 1 85.75 115 ASN A O 1
ATOM 918 N N . THR A 1 116 ? 14.383 16.438 12.141 1 82.38 116 THR A N 1
ATOM 919 C CA . THR A 1 116 ? 14.656 15.305 11.258 1 82.38 116 THR A CA 1
ATOM 920 C C . THR A 1 116 ? 13.578 15.172 10.188 1 82.38 116 THR A C 1
ATOM 922 O O . THR A 1 116 ? 12.398 15.383 10.461 1 82.38 116 THR A O 1
ATOM 925 N N . GLN A 1 117 ? 14.086 14.953 9.008 1 86.19 117 GLN A N 1
ATOM 926 C CA . GLN A 1 117 ? 13.125 14.727 7.93 1 86.19 117 GLN A CA 1
ATOM 927 C C . GLN A 1 117 ? 12.305 13.469 8.18 1 86.19 117 GLN A C 1
ATOM 929 O O . GLN A 1 117 ? 12.812 12.492 8.742 1 86.19 117 GLN A O 1
ATOM 934 N N . GLY A 1 118 ? 11.07 13.492 7.793 1 87.62 118 GLY A N 1
ATOM 935 C CA . GLY A 1 118 ? 10.172 12.367 7.984 1 87.62 118 GLY A CA 1
ATOM 936 C C . GLY A 1 118 ? 8.766 12.641 7.496 1 87.62 118 GLY A C 1
ATOM 937 O O . GLY A 1 118 ? 8.555 13.484 6.621 1 87.62 118 GLY A O 1
ATOM 938 N N . ALA A 1 119 ? 7.852 11.773 7.973 1 87.06 119 ALA A N 1
ATOM 939 C CA . ALA A 1 119 ? 6.441 11.914 7.617 1 87.06 119 ALA A CA 1
ATOM 940 C C . ALA A 1 119 ? 5.551 11.805 8.852 1 87.06 119 ALA A C 1
ATOM 942 O O . ALA A 1 119 ? 5.855 11.055 9.781 1 87.06 119 ALA A O 1
ATOM 943 N N . SER A 1 120 ? 4.535 12.641 8.844 1 86.69 120 SER A N 1
ATOM 944 C CA . SER A 1 120 ? 3.467 12.57 9.836 1 86.69 120 SER A CA 1
ATOM 945 C C . SER A 1 120 ? 2.107 12.383 9.172 1 86.69 120 SER A C 1
ATOM 947 O O . SER A 1 120 ? 1.862 12.922 8.086 1 86.69 120 SER A O 1
ATOM 949 N N . TRP A 1 121 ? 1.331 11.562 9.797 1 83.38 121 TRP A N 1
ATOM 950 C CA . TRP A 1 121 ? 0.027 11.312 9.195 1 83.38 121 TRP A CA 1
ATOM 951 C C . TRP A 1 121 ? -1.064 11.258 10.258 1 83.38 121 TRP A C 1
ATOM 953 O O . TRP A 1 121 ? -0.778 11.047 11.438 1 83.38 121 TRP A O 1
ATOM 963 N N . ALA A 1 122 ? -2.236 11.578 9.852 1 77.62 122 ALA A N 1
ATOM 964 C CA . ALA A 1 122 ? -3.441 11.5 10.672 1 77.62 122 ALA A CA 1
ATOM 965 C C . ALA A 1 122 ? -4.621 10.961 9.867 1 77.62 122 ALA A C 1
ATOM 967 O O . ALA A 1 122 ? -4.543 10.844 8.641 1 77.62 122 ALA A O 1
ATOM 968 N N . GLY A 1 123 ? -5.762 10.609 10.648 1 67.69 123 GLY A N 1
ATOM 969 C CA . GLY A 1 123 ? -6.934 10.055 9.992 1 67.69 123 GLY A CA 1
ATOM 970 C C . GLY A 1 123 ? -6.906 8.547 9.891 1 67.69 123 GLY A C 1
ATOM 971 O O . GLY A 1 123 ? -6.715 7.852 10.898 1 67.69 123 GLY A O 1
ATOM 972 N N . GLU A 1 124 ? -7.164 8.148 8.617 1 61.28 124 GLU A N 1
ATOM 973 C CA . GLU A 1 124 ? -7.094 6.711 8.383 1 61.28 124 GLU A CA 1
ATOM 974 C C . GLU A 1 124 ? -5.645 6.234 8.32 1 61.28 124 GLU A C 1
ATOM 976 O O . GLU A 1 124 ? -5.07 6.113 7.234 1 61.28 124 GLU A O 1
ATOM 981 N N . ALA A 1 125 ? -5.168 5.992 9.492 1 65.5 125 ALA A N 1
ATOM 982 C CA . ALA A 1 125 ? -3.727 5.797 9.633 1 65.5 125 ALA A CA 1
ATOM 983 C C . ALA A 1 125 ? -3.365 4.312 9.602 1 65.5 125 ALA A C 1
ATOM 985 O O . ALA A 1 125 ? -2.188 3.955 9.633 1 65.5 125 ALA A O 1
ATOM 986 N N . LEU A 1 126 ? -4.398 3.559 9.406 1 77.56 126 LEU A N 1
ATOM 987 C CA . LEU A 1 126 ? -4.129 2.139 9.594 1 77.56 126 LEU A CA 1
ATOM 988 C C . LEU A 1 126 ? -3.236 1.604 8.477 1 77.56 126 LEU A C 1
ATOM 990 O O . LEU A 1 126 ? -2.32 0.817 8.734 1 77.56 126 LEU A O 1
ATOM 994 N N . VAL A 1 127 ? -3.436 2.111 7.324 1 84.38 127 VAL A N 1
ATOM 995 C CA . VAL A 1 127 ? -2.689 1.598 6.18 1 84.38 127 VAL A CA 1
ATOM 996 C C . VAL A 1 127 ? -1.224 2.012 6.293 1 84.38 127 VAL A C 1
ATOM 998 O O . VAL A 1 127 ? -0.327 1.168 6.215 1 84.38 127 VAL A O 1
ATOM 1001 N N . LEU A 1 128 ? -0.959 3.234 6.559 1 87.06 128 LEU A N 1
ATOM 1002 C CA . LEU A 1 128 ? 0.414 3.725 6.609 1 87.06 128 LEU A CA 1
ATOM 1003 C C . LEU A 1 128 ? 1.132 3.199 7.848 1 87.06 128 LEU A C 1
ATOM 1005 O O . LEU A 1 128 ? 2.336 2.938 7.809 1 87.06 128 LEU A O 1
ATOM 1009 N N . SER A 1 129 ? 0.404 3.125 8.922 1 87.38 129 SER A N 1
ATOM 1010 C CA . SER A 1 129 ? 1.004 2.547 10.125 1 87.38 129 SER A CA 1
ATOM 1011 C C . SER A 1 129 ? 1.481 1.122 9.867 1 87.38 129 SER A C 1
ATOM 1013 O O . SER A 1 129 ? 2.557 0.732 10.328 1 87.38 129 SER A O 1
ATOM 1015 N N . ARG A 1 130 ? 0.717 0.387 9.164 1 87.56 130 ARG A N 1
ATOM 1016 C CA . ARG A 1 130 ? 1.064 -0.99 8.828 1 87.56 130 ARG A CA 1
ATOM 1017 C C . ARG A 1 130 ? 2.305 -1.041 7.945 1 87.56 130 ARG A C 1
ATOM 1019 O O . ARG A 1 130 ? 3.143 -1.936 8.094 1 87.56 130 ARG A O 1
ATOM 1026 N N . LEU A 1 131 ? 2.428 -0.083 7.129 1 87.19 131 LEU A N 1
ATOM 1027 C CA . LEU A 1 131 ? 3.473 -0.15 6.113 1 87.19 131 LEU A CA 1
ATOM 1028 C C . LEU A 1 131 ? 4.766 0.473 6.625 1 87.19 131 LEU A C 1
ATOM 1030 O O . LEU A 1 131 ? 5.859 0.053 6.234 1 87.19 131 LEU A O 1
ATOM 1034 N N . LEU A 1 132 ? 4.645 1.486 7.504 1 86.69 132 LEU A N 1
ATOM 1035 C CA . LEU A 1 132 ? 5.816 2.318 7.758 1 86.69 132 LEU A CA 1
ATOM 1036 C C . LEU A 1 132 ? 6.328 2.117 9.18 1 86.69 132 LEU A C 1
ATOM 1038 O O . LEU A 1 132 ? 7.457 2.5 9.492 1 86.69 132 LEU A O 1
ATOM 1042 N N . GLN A 1 133 ? 5.551 1.58 10.023 1 85.81 133 GLN A N 1
ATOM 1043 C CA . GLN A 1 133 ? 5.969 1.387 11.414 1 85.81 133 GLN A CA 1
ATOM 1044 C C . GLN A 1 133 ? 6.387 -0.06 11.664 1 85.81 133 GLN A C 1
ATOM 1046 O O . GLN A 1 133 ? 6.074 -0.948 10.867 1 85.81 133 GLN A O 1
ATOM 1051 N N . PRO A 1 134 ? 7.121 -0.278 12.711 1 86.81 134 PRO A N 1
ATOM 1052 C CA . PRO A 1 134 ? 7.395 -1.667 13.086 1 86.81 134 PRO A CA 1
ATOM 1053 C C . PRO A 1 134 ? 6.129 -2.438 13.453 1 86.81 134 PRO A C 1
ATOM 1055 O O . PRO A 1 134 ? 5.352 -1.988 14.297 1 86.81 134 PRO A O 1
ATOM 1058 N N . VAL A 1 135 ? 5.938 -3.564 12.789 1 88.56 135 VAL A N 1
ATOM 1059 C CA . VAL A 1 135 ? 4.734 -4.344 13.062 1 88.56 135 VAL A CA 1
ATOM 1060 C C . VAL A 1 135 ? 5.102 -5.82 13.211 1 88.56 135 VAL A C 1
ATOM 1062 O O . VAL A 1 135 ? 6.191 -6.238 12.812 1 88.56 135 VAL A O 1
ATOM 1065 N N . SER A 1 136 ? 4.219 -6.547 13.805 1 91.06 136 SER A N 1
ATOM 1066 C CA . SER A 1 136 ? 4.316 -7.996 13.945 1 91.06 136 SER A CA 1
ATOM 1067 C C . SER A 1 136 ? 3.043 -8.688 13.461 1 91.06 136 SER A C 1
ATOM 1069 O O . SER A 1 136 ? 1.948 -8.133 13.578 1 91.06 136 SER A O 1
ATOM 1071 N N . LEU A 1 137 ? 3.285 -9.852 12.891 1 89.94 137 LEU A N 1
ATOM 1072 C CA . LEU A 1 137 ? 2.131 -10.688 12.586 1 89.94 137 LEU A CA 1
ATOM 1073 C C . LEU A 1 137 ? 1.537 -11.281 13.859 1 89.94 137 LEU A C 1
ATOM 1075 O O . LEU A 1 137 ? 2.273 -11.711 14.75 1 89.94 137 LEU A O 1
ATOM 1079 N N . LYS A 1 138 ? 0.291 -11.148 13.922 1 90.19 138 LYS A N 1
ATOM 1080 C CA . LYS A 1 138 ? -0.391 -11.859 15 1 90.19 138 LYS A CA 1
ATOM 1081 C C . LYS A 1 138 ? -0.778 -13.273 14.57 1 90.19 138 LYS A C 1
ATOM 1083 O O . LYS A 1 138 ? -1.665 -13.453 13.734 1 90.19 138 LYS A O 1
ATOM 1088 N N . ASN A 1 139 ? -0.218 -14.25 15.211 1 88.19 139 ASN A N 1
ATOM 1089 C CA . ASN A 1 139 ? -0.462 -15.641 14.859 1 88.19 139 ASN A CA 1
ATOM 1090 C C . ASN A 1 139 ? -1.728 -16.172 15.523 1 88.19 139 ASN A C 1
ATOM 1092 O O . ASN A 1 139 ? -2.25 -15.562 16.453 1 88.19 139 ASN A O 1
ATOM 1096 N N . ASN A 1 140 ? -2.172 -17.328 15.008 1 85.81 140 ASN A N 1
ATOM 1097 C CA . ASN A 1 140 ? -3.4 -17.938 15.508 1 85.81 140 ASN A CA 1
ATOM 1098 C C . ASN A 1 140 ? -3.268 -18.328 16.969 1 85.81 140 ASN A C 1
ATOM 1100 O O . ASN A 1 140 ? -4.254 -18.344 17.719 1 85.81 140 ASN A O 1
ATOM 1104 N N . ASP A 1 141 ? -2.086 -18.656 17.438 1 88.88 141 ASP A N 1
ATOM 1105 C CA . ASP A 1 141 ? -1.866 -19.094 18.812 1 88.88 141 ASP A CA 1
ATOM 1106 C C . ASP A 1 141 ? -1.697 -17.891 19.75 1 88.88 141 ASP A C 1
ATOM 1108 O O . ASP A 1 141 ? -1.474 -18.047 20.953 1 88.88 141 ASP A O 1
ATOM 1112 N N . GLY A 1 142 ? -1.76 -16.672 19.25 1 85.62 142 GLY A N 1
ATOM 1113 C CA . GLY A 1 142 ? -1.674 -15.453 20.047 1 85.62 142 GLY A CA 1
ATOM 1114 C C . GLY A 1 142 ? -0.269 -14.883 20.109 1 85.62 142 GLY A C 1
ATOM 1115 O O . GLY A 1 142 ? -0.062 -13.789 20.641 1 85.62 142 GLY A O 1
ATOM 1116 N N . SER A 1 143 ? 0.657 -15.688 19.562 1 90.88 143 SER A N 1
ATOM 1117 C CA . SER A 1 143 ? 2.027 -15.188 19.562 1 90.88 143 SER A CA 1
ATOM 1118 C C . SER A 1 143 ? 2.234 -14.164 18.453 1 90.88 143 SER A C 1
ATOM 1120 O O . SER A 1 143 ? 1.359 -13.969 17.594 1 90.88 143 SER A O 1
ATOM 1122 N N . TYR A 1 144 ? 3.385 -13.406 18.578 1 91 144 TYR A N 1
ATOM 1123 C CA . TYR A 1 144 ? 3.703 -12.383 17.594 1 91 144 TYR A CA 1
ATOM 1124 C C . TYR A 1 144 ? 5.008 -12.711 16.875 1 91 144 TYR A C 1
ATOM 1126 O O . TYR A 1 144 ? 5.953 -13.211 17.484 1 91 144 TYR A O 1
ATOM 1134 N N . THR A 1 145 ? 5.051 -12.547 15.555 1 91.44 145 THR A N 1
ATOM 1135 C CA . THR A 1 145 ? 6.254 -12.641 14.734 1 91.44 145 THR A CA 1
ATOM 1136 C C . THR A 1 145 ? 6.598 -11.281 14.125 1 91.44 145 THR A C 1
ATOM 1138 O O . THR A 1 145 ? 5.871 -10.781 13.266 1 91.44 145 THR A O 1
ATOM 1141 N N . ASP A 1 146 ? 7.727 -10.766 14.562 1 90.44 146 ASP A N 1
ATOM 1142 C CA . ASP A 1 146 ? 8.133 -9.453 14.078 1 90.44 146 ASP A CA 1
ATOM 1143 C C . ASP A 1 146 ? 8.461 -9.484 12.594 1 90.44 146 ASP A C 1
ATOM 1145 O O . ASP A 1 146 ? 9.109 -10.414 12.117 1 90.44 146 ASP A O 1
ATOM 1149 N N . LEU A 1 147 ? 7.926 -8.547 11.883 1 87 147 LEU A N 1
ATOM 1150 C CA . LEU A 1 147 ? 8.32 -8.383 10.484 1 87 147 LEU A CA 1
ATOM 1151 C C . LEU A 1 147 ? 9.516 -7.438 10.367 1 87 147 LEU A C 1
ATOM 1153 O O . LEU A 1 147 ? 9.648 -6.496 11.148 1 87 147 LEU A O 1
ATOM 1157 N N . PRO A 1 148 ? 10.352 -7.738 9.383 1 80.75 148 PRO A N 1
ATOM 1158 C CA . PRO A 1 148 ? 11.5 -6.844 9.211 1 80.75 148 PRO A CA 1
ATOM 1159 C C . PRO A 1 148 ? 11.086 -5.395 8.969 1 80.75 148 PRO A C 1
ATOM 1161 O O . PRO A 1 148 ? 10.156 -5.133 8.211 1 80.75 148 PRO A O 1
ATOM 1164 N N . ALA A 1 149 ? 11.711 -4.547 9.789 1 69.94 149 ALA A N 1
ATOM 1165 C CA . ALA A 1 149 ? 11.43 -3.123 9.648 1 69.94 149 ALA A CA 1
ATOM 1166 C C . ALA A 1 149 ? 12.102 -2.547 8.414 1 69.94 149 ALA A C 1
ATOM 1168 O O . ALA A 1 149 ? 13.258 -2.867 8.117 1 69.94 149 ALA A O 1
ATOM 1169 N N . GLN A 1 150 ? 11.305 -2.062 7.613 1 71.81 150 GLN A N 1
ATOM 1170 C CA . GLN A 1 150 ? 11.93 -1.386 6.484 1 71.81 150 GLN A CA 1
ATOM 1171 C C . GLN A 1 150 ? 12.07 0.112 6.75 1 71.81 150 GLN A C 1
ATOM 1173 O O . GLN A 1 150 ? 11.102 0.765 7.156 1 71.81 150 GLN A O 1
ATOM 1178 N N . THR A 1 151 ? 13.328 0.566 6.656 1 79.38 151 THR A N 1
ATOM 1179 C CA . THR A 1 151 ? 13.617 1.958 6.98 1 79.38 151 THR A CA 1
ATOM 1180 C C . THR A 1 151 ? 13.555 2.83 5.73 1 79.38 151 THR A C 1
ATOM 1182 O O . THR A 1 151 ? 13.93 2.391 4.641 1 79.38 151 THR A O 1
ATOM 1185 N N . ILE A 1 152 ? 12.922 3.906 5.875 1 85.06 152 ILE A N 1
ATOM 1186 C CA . ILE A 1 152 ? 12.93 4.941 4.844 1 85.06 152 ILE A CA 1
ATOM 1187 C C . ILE A 1 152 ? 14.039 5.945 5.137 1 85.06 152 ILE A C 1
ATOM 1189 O O . ILE A 1 152 ? 14.164 6.434 6.266 1 85.06 152 ILE A O 1
ATOM 1193 N N . LEU A 1 153 ? 14.875 6.156 4.145 1 85.31 153 LEU A N 1
ATOM 1194 C CA . LEU A 1 153 ? 15.961 7.113 4.305 1 85.31 153 LEU A CA 1
ATOM 1195 C C . LEU A 1 153 ? 15.477 8.539 4.055 1 85.31 153 LEU A C 1
ATOM 1197 O O . LEU A 1 153 ? 15.836 9.148 3.047 1 85.31 153 LEU A O 1
ATOM 1201 N N . TRP A 1 154 ? 14.789 9.094 4.992 1 88.75 154 TRP A N 1
ATOM 1202 C CA . TRP A 1 154 ? 14.125 10.391 4.895 1 88.75 154 TRP A CA 1
ATOM 1203 C C . TRP A 1 154 ? 15.133 11.5 4.598 1 88.75 154 TRP A C 1
ATOM 1205 O O . TRP A 1 154 ? 14.828 12.438 3.855 1 88.75 154 TRP A O 1
ATOM 1215 N N . ASN A 1 155 ? 16.328 11.383 5.141 1 88.38 155 ASN A N 1
ATOM 1216 C CA . ASN A 1 155 ? 17.328 12.438 5.055 1 88.38 155 ASN A CA 1
ATOM 1217 C C . ASN A 1 155 ? 17.797 12.648 3.615 1 88.38 155 ASN A C 1
ATOM 1219 O O . ASN A 1 155 ? 18.391 13.68 3.299 1 88.38 155 ASN A O 1
ATOM 1223 N N . PHE A 1 156 ? 17.5 11.711 2.779 1 88.19 156 PHE A N 1
ATOM 1224 C CA . PHE A 1 156 ? 17.969 11.805 1.399 1 88.19 156 PHE A CA 1
ATOM 1225 C C . PHE A 1 156 ? 16.828 12.234 0.476 1 88.19 156 PHE A C 1
ATOM 1227 O O . PHE A 1 156 ? 17 12.281 -0.745 1 88.19 156 PHE A O 1
ATOM 1234 N N . PHE A 1 157 ? 15.734 12.609 0.983 1 90.31 157 PHE A N 1
ATOM 1235 C CA . PHE A 1 157 ? 14.594 12.992 0.159 1 90.31 157 PHE A CA 1
ATOM 1236 C C . PHE A 1 157 ? 14.828 14.367 -0.468 1 90.31 157 PHE A C 1
ATOM 1238 O O . PHE A 1 157 ? 15.172 15.32 0.227 1 90.31 157 PHE A O 1
ATOM 1245 N N . THR A 1 158 ? 14.648 14.5 -1.768 1 92.69 158 THR A N 1
ATOM 1246 C CA . THR A 1 158 ? 14.445 15.781 -2.434 1 92.69 158 THR A CA 1
ATOM 1247 C C . THR A 1 158 ? 13 16.234 -2.283 1 92.69 158 THR A C 1
ATOM 1249 O O . THR A 1 158 ? 12.156 15.5 -1.775 1 92.69 158 THR A O 1
ATOM 1252 N N . LEU A 1 159 ? 12.734 17.422 -2.689 1 91.06 159 LEU A N 1
ATOM 1253 C CA . LEU A 1 159 ? 11.352 17.906 -2.703 1 91.06 159 LEU A CA 1
ATOM 1254 C C . LEU A 1 159 ? 10.477 17 -3.561 1 91.06 159 LEU A C 1
ATOM 1256 O O . LEU A 1 159 ? 9.352 16.672 -3.176 1 91.06 159 LEU A O 1
ATOM 1260 N N . GLN A 1 160 ? 11 16.641 -4.688 1 93.5 160 GLN A N 1
ATOM 1261 C CA . GLN A 1 160 ? 10.242 15.766 -5.57 1 93.5 160 GLN A CA 1
ATOM 1262 C C . GLN A 1 160 ? 9.945 14.43 -4.895 1 93.5 160 GLN A C 1
ATOM 1264 O O . GLN A 1 160 ? 8.844 13.891 -5.023 1 93.5 160 GLN A O 1
ATOM 1269 N N . ASP A 1 161 ? 10.914 13.844 -4.152 1 90.81 161 ASP A N 1
ATOM 1270 C CA . ASP A 1 161 ? 10.703 12.602 -3.412 1 90.81 161 ASP A CA 1
ATOM 1271 C C . ASP A 1 161 ? 9.578 12.766 -2.391 1 90.81 161 ASP A C 1
ATOM 1273 O O . ASP A 1 161 ? 8.766 11.859 -2.207 1 90.81 161 ASP A O 1
ATOM 1277 N N . ALA A 1 162 ? 9.617 13.906 -1.753 1 93.75 162 ALA A N 1
ATOM 1278 C CA . ALA A 1 162 ? 8.594 14.172 -0.746 1 93.75 162 ALA A CA 1
ATOM 1279 C C . ALA A 1 162 ? 7.211 14.242 -1.376 1 93.75 162 ALA A C 1
ATOM 1281 O O . ALA A 1 162 ? 6.25 13.68 -0.839 1 93.75 162 ALA A O 1
ATOM 1282 N N . ILE A 1 163 ? 7.137 14.867 -2.473 1 93.44 163 ILE A N 1
ATOM 1283 C CA . ILE A 1 163 ? 5.883 14.977 -3.207 1 93.44 163 ILE A CA 1
ATOM 1284 C C . ILE A 1 163 ? 5.406 13.594 -3.637 1 93.44 163 ILE A C 1
ATOM 1286 O O . ILE A 1 163 ? 4.242 13.234 -3.434 1 93.44 163 ILE A O 1
ATOM 1290 N N . ASP A 1 164 ? 6.266 12.82 -4.219 1 92.12 164 ASP A N 1
ATOM 1291 C CA . ASP A 1 164 ? 5.934 11.469 -4.668 1 92.12 164 ASP A CA 1
ATOM 1292 C C . ASP A 1 164 ? 5.492 10.594 -3.494 1 92.12 164 ASP A C 1
ATOM 1294 O O . ASP A 1 164 ? 4.586 9.773 -3.635 1 92.12 164 ASP A O 1
ATOM 1298 N N . PHE A 1 165 ? 6.133 10.758 -2.396 1 92.56 165 PHE A N 1
ATOM 1299 C CA . PHE A 1 165 ? 5.777 9.977 -1.216 1 92.56 165 PHE A CA 1
ATOM 1300 C C . PHE A 1 165 ? 4.379 10.336 -0.731 1 92.56 165 PHE A C 1
ATOM 1302 O O . PHE A 1 165 ? 3.594 9.461 -0.373 1 92.56 165 PHE A O 1
ATOM 1309 N N . ALA A 1 166 ? 4.137 11.617 -0.649 1 93 166 ALA A N 1
ATOM 1310 C CA . ALA A 1 166 ? 2.807 12.047 -0.23 1 93 166 ALA A CA 1
ATOM 1311 C C . ALA A 1 166 ? 1.728 11.438 -1.121 1 93 166 ALA A C 1
ATOM 1313 O O . ALA A 1 166 ? 0.708 10.945 -0.627 1 93 166 ALA A O 1
ATOM 1314 N N . LYS A 1 167 ? 1.942 11.461 -2.377 1 91.25 167 LYS A N 1
ATOM 1315 C CA . LYS A 1 167 ? 1.003 10.875 -3.328 1 91.25 167 LYS A CA 1
ATOM 1316 C C . LYS A 1 167 ? 0.853 9.375 -3.098 1 91.25 167 LYS A C 1
ATOM 1318 O O . LYS A 1 167 ? -0.266 8.859 -3.037 1 91.25 167 LYS A O 1
ATOM 1323 N N . TYR A 1 168 ? 1.971 8.703 -2.986 1 90.5 168 TYR A N 1
ATOM 1324 C CA . TYR A 1 168 ? 1.989 7.273 -2.703 1 90.5 168 TYR A CA 1
ATOM 1325 C C . TYR A 1 168 ? 1.175 6.953 -1.454 1 90.5 168 TYR A C 1
ATOM 1327 O O . TYR A 1 168 ? 0.369 6.02 -1.454 1 90.5 168 TYR A O 1
ATOM 1335 N N . ALA A 1 169 ? 1.45 7.715 -0.439 1 90.94 169 ALA A N 1
ATOM 1336 C CA . ALA A 1 169 ? 0.823 7.453 0.854 1 90.94 169 ALA A CA 1
ATOM 1337 C C . ALA A 1 169 ? -0.697 7.555 0.757 1 90.94 169 ALA A C 1
ATOM 1339 O O . ALA A 1 169 ? -1.414 6.652 1.2 1 90.94 169 ALA A O 1
ATOM 1340 N N . VAL A 1 170 ? -1.177 8.531 0.142 1 89.56 170 VAL A N 1
ATOM 1341 C CA . VAL A 1 170 ? -2.613 8.766 0.047 1 89.56 170 VAL A CA 1
ATOM 1342 C C . VAL A 1 170 ? -3.234 7.773 -0.934 1 89.56 170 VAL A C 1
ATOM 1344 O O . VAL A 1 170 ? -4.266 7.16 -0.641 1 89.56 170 VAL A O 1
ATOM 1347 N N . GLU A 1 171 ? -2.596 7.57 -2.07 1 89.38 171 GLU A N 1
ATOM 1348 C CA . GLU A 1 171 ? -3.109 6.652 -3.082 1 89.38 171 GLU A CA 1
ATOM 1349 C C . GLU A 1 171 ? -3.178 5.223 -2.547 1 89.38 171 GLU A C 1
ATOM 1351 O O . GLU A 1 171 ? -4.148 4.508 -2.797 1 89.38 171 GLU A O 1
ATOM 1356 N N . THR A 1 172 ? -2.127 4.848 -1.917 1 90.25 172 THR A N 1
ATOM 1357 C CA . THR A 1 172 ? -2.104 3.512 -1.332 1 90.25 172 THR A CA 1
ATOM 1358 C C . THR A 1 172 ? -3.24 3.342 -0.328 1 90.25 172 THR A C 1
ATOM 1360 O O . THR A 1 172 ? -3.895 2.299 -0.296 1 90.25 172 THR A O 1
ATOM 1363 N N . THR A 1 173 ? -3.443 4.309 0.472 1 88.62 173 THR A N 1
ATOM 1364 C CA . THR A 1 173 ? -4.535 4.27 1.442 1 88.62 173 THR A CA 1
ATOM 1365 C C . THR A 1 173 ? -5.879 4.137 0.738 1 88.62 173 THR A C 1
ATOM 1367 O O . THR A 1 173 ? -6.684 3.268 1.082 1 88.62 173 THR A O 1
ATOM 1370 N N . ILE A 1 174 ? -6.121 4.945 -0.282 1 85.94 174 ILE A N 1
ATOM 1371 C CA . ILE A 1 174 ? -7.363 4.926 -1.048 1 85.94 174 ILE A CA 1
ATOM 1372 C C . ILE A 1 174 ? -7.578 3.537 -1.647 1 85.94 174 ILE A C 1
ATOM 1374 O O . ILE A 1 174 ? -8.648 2.947 -1.496 1 85.94 174 ILE A O 1
ATOM 1378 N N . ASN A 1 175 ? -6.504 3.094 -2.305 1 87.75 175 ASN A N 1
ATOM 1379 C CA . ASN A 1 175 ? -6.617 1.823 -3.012 1 87.75 175 ASN A CA 1
ATOM 1380 C C . ASN A 1 175 ? -6.82 0.659 -2.047 1 87.75 175 ASN A C 1
ATOM 1382 O O . ASN A 1 175 ? -7.527 -0.299 -2.365 1 87.75 175 ASN A O 1
ATOM 1386 N N . THR A 1 176 ? -6.188 0.683 -0.945 1 87.94 176 THR A N 1
ATOM 1387 C CA . THR A 1 176 ? -6.344 -0.374 0.048 1 87.94 176 THR A CA 1
ATOM 1388 C C . THR A 1 176 ? -7.766 -0.391 0.601 1 87.94 176 THR A C 1
ATOM 1390 O O . THR A 1 176 ? -8.375 -1.454 0.718 1 87.94 176 THR A O 1
ATOM 1393 N N . MET A 1 177 ? -8.312 0.728 0.9 1 83.94 177 MET A N 1
ATOM 1394 C CA . MET A 1 177 ? -9.641 0.835 1.483 1 83.94 177 MET A CA 1
ATOM 1395 C C . MET A 1 177 ? -10.711 0.379 0.492 1 83.94 177 MET A C 1
ATOM 1397 O O . MET A 1 177 ? -11.758 -0.136 0.892 1 83.94 177 MET A O 1
ATOM 1401 N N . ARG A 1 178 ? -10.422 0.527 -0.747 1 83.75 178 ARG A N 1
ATOM 1402 C CA . ARG A 1 178 ? -11.352 0.104 -1.789 1 83.75 178 ARG A CA 1
ATOM 1403 C C . ARG A 1 178 ? -11.672 -1.382 -1.667 1 83.75 178 ARG A C 1
ATOM 1405 O O . ARG A 1 178 ? -12.781 -1.813 -2.006 1 83.75 178 ARG A O 1
ATOM 1412 N N . PHE A 1 179 ? -10.742 -2.127 -1.218 1 86.44 179 PHE A N 1
ATOM 1413 C CA . PHE A 1 179 ? -10.938 -3.572 -1.189 1 86.44 179 PHE A CA 1
ATOM 1414 C C . PHE A 1 179 ? -11.32 -4.039 0.209 1 86.44 179 PHE A C 1
ATOM 1416 O O . PHE A 1 179 ? -11.688 -5.199 0.403 1 86.44 179 PHE A O 1
ATOM 1423 N N . GLN A 1 180 ? -11.18 -3.203 1.082 1 80 180 GLN A N 1
ATOM 1424 C CA . GLN A 1 180 ? -11.555 -3.547 2.449 1 80 180 GLN A CA 1
ATOM 1425 C C . GLN A 1 180 ? -13.023 -3.203 2.715 1 80 180 GLN A C 1
ATOM 1427 O O . GLN A 1 180 ? -13.594 -2.334 2.053 1 80 180 GLN A O 1
ATOM 1432 N N . ASN A 1 181 ? -13.617 -3.951 3.523 1 70.94 181 ASN A N 1
ATOM 1433 C CA . ASN A 1 181 ? -15 -3.699 3.914 1 70.94 181 ASN A CA 1
ATOM 1434 C C . ASN A 1 181 ? -15.109 -2.494 4.844 1 70.94 181 ASN A C 1
ATOM 1436 O O . ASN A 1 181 ? -15.461 -2.639 6.016 1 70.94 181 ASN A O 1
ATOM 1440 N N . VAL A 1 182 ? -14.664 -1.39 4.363 1 64.06 182 VAL A N 1
ATOM 1441 C CA . VAL A 1 182 ? -14.703 -0.153 5.137 1 64.06 182 VAL A CA 1
ATOM 1442 C C . VAL A 1 182 ? -15.312 0.966 4.293 1 64.06 182 VAL A C 1
ATOM 1444 O O . VAL A 1 182 ? -15.391 0.857 3.066 1 64.06 182 VAL A O 1
ATOM 1447 N N . VAL A 1 183 ? -15.898 1.921 4.984 1 57.66 183 VAL A N 1
ATOM 1448 C CA . VAL A 1 183 ? -16.344 3.133 4.305 1 57.66 183 VAL A CA 1
ATOM 1449 C C . VAL A 1 183 ? -15.133 3.93 3.82 1 57.66 183 VAL A C 1
ATOM 1451 O O . VAL A 1 183 ? -14.172 4.129 4.57 1 57.66 183 VAL A O 1
ATOM 1454 N N . GLU A 1 184 ? -15.172 4.168 2.506 1 62.12 184 GLU A N 1
ATOM 1455 C CA . GLU A 1 184 ? -14.07 4.949 1.95 1 62.12 184 GLU A CA 1
ATOM 1456 C C . GLU A 1 184 ? -14.102 6.387 2.459 1 62.12 184 GLU A C 1
ATOM 1458 O O . GLU A 1 184 ? -15.07 7.113 2.227 1 62.12 184 GLU A O 1
ATOM 1463 N N . THR A 1 185 ? -13.18 6.781 3.338 1 63.47 185 THR A N 1
ATOM 1464 C CA . THR A 1 185 ? -13.094 8.133 3.879 1 63.47 185 THR A CA 1
ATOM 1465 C C . THR A 1 185 ? -12.07 8.961 3.113 1 63.47 185 THR A C 1
ATOM 1467 O O . THR A 1 185 ? -11.984 10.18 3.291 1 63.47 185 THR A O 1
ATOM 1470 N N . VAL A 1 186 ? -11.203 8.266 2.361 1 66.56 186 VAL A N 1
ATOM 1471 C CA . VAL A 1 186 ? -10.203 8.906 1.519 1 66.56 186 VAL A CA 1
ATOM 1472 C C . VAL A 1 186 ? -10.469 8.578 0.052 1 66.56 186 VAL A C 1
ATOM 1474 O O . VAL A 1 186 ? -10.859 7.453 -0.276 1 66.56 186 VAL A O 1
ATOM 1477 N N . GLY A 1 187 ? -10.5 9.625 -0.764 1 67.31 187 GLY A N 1
ATOM 1478 C CA . GLY A 1 187 ? -10.805 9.398 -2.166 1 67.31 187 GLY A CA 1
ATOM 1479 C C . GLY A 1 187 ? -10.055 10.328 -3.1 1 67.31 187 GLY A C 1
ATOM 1480 O O . GLY A 1 187 ? -9.273 11.172 -2.65 1 67.31 187 GLY A O 1
ATOM 1481 N N . ASN A 1 188 ? -10.109 10.055 -4.383 1 67.62 188 ASN A N 1
ATOM 1482 C CA . ASN A 1 188 ? -9.562 10.883 -5.453 1 67.62 188 ASN A CA 1
ATOM 1483 C C . ASN A 1 188 ? -10.445 12.094 -5.738 1 67.62 188 ASN A C 1
ATOM 1485 O O . ASN A 1 188 ? -11.633 12.094 -5.418 1 67.62 188 ASN A O 1
ATOM 1489 N N . PRO A 1 189 ? -9.859 13.109 -6.223 1 77.62 189 PRO A N 1
ATOM 1490 C CA . PRO A 1 189 ? -8.453 13.398 -6.496 1 77.62 189 PRO A CA 1
ATOM 1491 C C . PRO A 1 189 ? -7.664 13.766 -5.238 1 77.62 189 PRO A C 1
ATOM 1493 O O . PRO A 1 189 ? -8.258 14.102 -4.215 1 77.62 189 PRO A O 1
ATOM 1496 N N . ILE A 1 190 ? -6.348 13.68 -5.262 1 86.38 190 ILE A N 1
ATOM 1497 C CA . ILE A 1 190 ? -5.445 13.953 -4.152 1 86.38 190 ILE A CA 1
ATOM 1498 C C . ILE A 1 190 ? -4.926 15.383 -4.254 1 86.38 190 ILE A C 1
ATOM 1500 O O . ILE A 1 190 ? -4.434 15.797 -5.305 1 86.38 190 ILE A O 1
ATOM 1504 N N . ASP A 1 191 ? -5.02 16.219 -3.223 1 88.75 191 ASP A N 1
ATOM 1505 C CA . ASP A 1 191 ? -4.422 17.547 -3.121 1 88.75 191 ASP A CA 1
ATOM 1506 C C . ASP A 1 191 ? -3.027 17.484 -2.508 1 88.75 191 ASP A C 1
ATOM 1508 O O . ASP A 1 191 ? -2.82 16.797 -1.499 1 88.75 191 ASP A O 1
ATOM 1512 N N . ILE A 1 192 ? -2.148 18.094 -3.15 1 93.25 192 ILE A N 1
ATOM 1513 C CA . ILE A 1 192 ? -0.796 18.188 -2.609 1 93.25 192 ILE A CA 1
ATOM 1514 C C . ILE A 1 192 ? -0.347 19.641 -2.586 1 93.25 192 ILE A C 1
ATOM 1516 O O . ILE A 1 192 ? -0.282 20.297 -3.631 1 93.25 192 ILE A O 1
ATOM 1520 N N . LEU A 1 193 ? -0.033 20.188 -1.456 1 94.56 193 LEU A N 1
ATOM 1521 C CA . LEU A 1 193 ? 0.432 21.547 -1.239 1 94.56 193 LEU A CA 1
ATOM 1522 C C . LEU A 1 193 ? 1.892 21.562 -0.797 1 94.56 193 LEU A C 1
ATOM 1524 O O . LEU A 1 193 ? 2.281 20.797 0.095 1 94.56 193 LEU A O 1
ATOM 1528 N N . VAL A 1 194 ? 2.689 22.359 -1.432 1 95.75 194 VAL A N 1
ATOM 1529 C CA . VAL A 1 194 ? 4.094 22.516 -1.066 1 95.75 194 VAL A CA 1
ATOM 1530 C C . VAL A 1 194 ? 4.301 23.844 -0.341 1 95.75 194 VAL A C 1
ATOM 1532 O O . VAL A 1 194 ? 3.855 24.891 -0.813 1 95.75 194 VAL A O 1
ATOM 1535 N N . ILE A 1 195 ? 4.93 23.828 0.804 1 95.88 195 ILE A N 1
ATOM 1536 C CA . ILE A 1 195 ? 5.281 25.016 1.587 1 95.88 195 ILE A CA 1
ATOM 1537 C C . ILE A 1 195 ? 6.797 25.078 1.773 1 95.88 195 ILE A C 1
ATOM 1539 O O . ILE A 1 195 ? 7.398 24.141 2.326 1 95.88 195 ILE A O 1
ATOM 1543 N N . GLN A 1 196 ? 7.406 26.047 1.187 1 93.25 196 GLN A N 1
ATOM 1544 C CA . GLN A 1 196 ? 8.844 26.297 1.293 1 93.25 196 GLN A CA 1
ATOM 1545 C C . GLN A 1 196 ? 9.125 27.625 1.989 1 93.25 196 GLN A C 1
ATOM 1547 O O . GLN A 1 196 ? 8.266 28.516 2.016 1 93.25 196 GLN A O 1
ATOM 1552 N N . PRO A 1 197 ? 10.398 27.656 2.498 1 90.19 197 PRO A N 1
ATOM 1553 C CA . PRO A 1 197 ? 10.727 28.938 3.096 1 90.19 197 PRO A CA 1
ATOM 1554 C C . PRO A 1 197 ? 10.781 30.078 2.068 1 90.19 197 PRO A C 1
ATOM 1556 O O . PRO A 1 197 ? 11.211 29.859 0.932 1 90.19 197 PRO A O 1
ATOM 1559 N N . GLU A 1 198 ? 10.359 31.234 2.297 1 84.25 198 GLU A N 1
ATOM 1560 C CA . GLU A 1 198 ? 10.492 32.5 1.569 1 84.25 198 GLU A CA 1
ATOM 1561 C C . GLU A 1 198 ? 9.711 32.469 0.262 1 84.25 198 GLU A C 1
ATOM 1563 O O . GLU A 1 198 ? 9.984 33.25 -0.651 1 84.25 198 GLU A O 1
ATOM 1568 N N . LYS A 1 199 ? 8.953 31.391 0.012 1 87.62 199 LYS A N 1
ATOM 1569 C CA . LYS A 1 199 ? 8.125 31.297 -1.184 1 87.62 199 LYS A CA 1
ATOM 1570 C C . LYS A 1 199 ? 6.648 31.156 -0.818 1 87.62 199 LYS A C 1
ATOM 1572 O O . LYS A 1 199 ? 6.316 30.641 0.251 1 87.62 199 LYS A O 1
ATOM 1577 N N . ASP A 1 200 ? 5.891 31.688 -1.727 1 93.12 200 ASP A N 1
ATOM 1578 C CA . ASP A 1 200 ? 4.465 31.422 -1.577 1 93.12 200 ASP A CA 1
ATOM 1579 C C . ASP A 1 200 ? 4.172 29.938 -1.785 1 93.12 200 ASP A C 1
ATOM 1581 O O . ASP A 1 200 ? 4.73 29.297 -2.688 1 93.12 200 ASP A O 1
ATOM 1585 N N . PRO A 1 201 ? 3.305 29.406 -0.886 1 94.94 201 PRO A N 1
ATOM 1586 C CA . PRO A 1 201 ? 2.908 28.016 -1.107 1 94.94 201 PRO A CA 1
ATOM 1587 C C . PRO A 1 201 ? 2.281 27.797 -2.482 1 94.94 201 PRO A C 1
ATOM 1589 O O . PRO A 1 201 ? 1.636 28.703 -3.023 1 94.94 201 PRO A O 1
ATOM 1592 N N . PHE A 1 202 ? 2.438 26.562 -3.043 1 93.19 202 PHE A N 1
ATOM 1593 C CA . PHE A 1 202 ? 1.872 26.281 -4.355 1 93.19 202 PHE A CA 1
ATOM 1594 C C . PHE A 1 202 ? 1.379 24.844 -4.434 1 93.19 202 PHE A C 1
ATOM 1596 O O . PHE A 1 202 ? 1.891 23.969 -3.732 1 93.19 202 PHE A O 1
ATOM 1603 N N . TRP A 1 203 ? 0.44 24.641 -5.293 1 93.44 203 TRP A N 1
ATOM 1604 C CA . TRP A 1 203 ? -0.197 23.344 -5.461 1 93.44 203 TRP A CA 1
ATOM 1605 C C . TRP A 1 203 ? 0.54 22.516 -6.504 1 93.44 203 TRP A C 1
ATOM 1607 O O . TRP A 1 203 ? 0.83 22.984 -7.602 1 93.44 203 TRP A O 1
ATOM 1617 N N . ILE A 1 204 ? 0.834 21.312 -6.172 1 90.75 204 ILE A N 1
ATOM 1618 C CA . ILE A 1 204 ? 1.292 20.312 -7.141 1 90.75 204 ILE A CA 1
ATOM 1619 C C . ILE A 1 204 ? 0.09 19.656 -7.812 1 90.75 204 ILE A C 1
ATOM 1621 O O . ILE A 1 204 ? 0.113 19.406 -9.016 1 90.75 204 ILE A O 1
ATOM 1625 N N . SER A 1 205 ? -0.901 19.328 -7.02 1 87.31 205 SER A N 1
ATOM 1626 C CA . SER A 1 205 ? -2.188 18.812 -7.469 1 87.31 205 SER A CA 1
ATOM 1627 C C . SER A 1 205 ? -3.332 19.344 -6.621 1 87.31 205 SER A C 1
ATOM 1629 O O . SER A 1 205 ? -3.209 19.469 -5.402 1 87.31 205 SER A O 1
ATOM 1631 N N . LYS A 1 206 ? -4.344 19.75 -7.301 1 81.88 206 LYS A N 1
ATOM 1632 C CA . LYS A 1 206 ? -5.539 20.25 -6.633 1 81.88 206 LYS A CA 1
ATOM 1633 C C . LYS A 1 206 ? -6.809 19.75 -7.324 1 81.88 206 LYS A C 1
ATOM 1635 O O . LYS A 1 206 ? -6.895 19.766 -8.555 1 81.88 206 LYS A O 1
ATOM 1640 N N . LYS A 1 207 ? -7.652 19.203 -6.434 1 71.62 207 LYS A N 1
ATOM 1641 C CA . LYS A 1 207 ? -8.938 18.734 -6.934 1 71.62 207 LYS A CA 1
ATOM 1642 C C . LYS A 1 207 ? -9.648 19.812 -7.742 1 71.62 207 LYS A C 1
ATOM 1644 O O . LYS A 1 207 ? -9.672 20.969 -7.344 1 71.62 207 LYS A O 1
ATOM 1649 N N . GLY A 1 208 ? -9.719 19.594 -9.164 1 58.91 208 GLY A N 1
ATOM 1650 C CA . GLY A 1 208 ? -10.461 20.562 -9.961 1 58.91 208 GLY A CA 1
ATOM 1651 C C . GLY A 1 208 ? -11.961 20.312 -9.953 1 58.91 208 GLY A C 1
ATOM 1652 O O . GLY A 1 208 ? -12.414 19.234 -9.602 1 58.91 208 GLY A O 1
ATOM 1653 N N . LEU A 1 209 ? -12.727 21.328 -9.891 1 50.56 209 LEU A N 1
ATOM 1654 C CA . LEU A 1 209 ? -14.164 21.219 -10.062 1 50.56 209 LEU A CA 1
ATOM 1655 C C . LEU A 1 209 ? -14.5 20.516 -11.383 1 50.56 209 LEU A C 1
ATOM 1657 O O . LEU A 1 209 ? -13.938 20.844 -12.422 1 50.56 209 LEU A O 1
ATOM 1661 N N . GLY A 1 210 ? -14.328 19.172 -11.43 1 40.88 210 GLY A N 1
ATOM 1662 C CA . GLY A 1 210 ? -14.734 18.672 -12.727 1 40.88 210 GLY A CA 1
ATOM 1663 C C . GLY A 1 210 ? -16.234 18.5 -12.852 1 40.88 210 GLY A C 1
ATOM 1664 O O . GLY A 1 210 ? -16.938 18.406 -11.844 1 40.88 210 GLY A O 1
ATOM 1665 N N . ILE A 1 211 ? -16.812 18.938 -13.984 1 33.97 211 ILE A N 1
ATOM 1666 C CA . ILE A 1 211 ? -18.172 18.656 -14.391 1 33.97 211 ILE A CA 1
ATOM 1667 C C . ILE A 1 211 ? -18.375 17.141 -14.562 1 33.97 211 ILE A C 1
ATOM 1669 O O . ILE A 1 211 ? -17.578 16.484 -15.227 1 33.97 211 ILE A O 1
ATOM 1673 N N . GLY A 1 212 ? -18.641 16.453 -13.352 1 30.23 212 GLY A N 1
ATOM 1674 C CA . GLY A 1 212 ? -19.062 15.086 -13.578 1 30.23 212 GLY A CA 1
ATOM 1675 C C . GLY A 1 212 ? -19.703 14.867 -14.938 1 30.23 212 GLY A C 1
ATOM 1676 O O . GLY A 1 212 ? -20.719 15.484 -15.258 1 30.23 212 GLY A O 1
ATOM 1677 N N . VAL A 1 213 ? -18.891 14.703 -16.078 1 24.36 213 VAL A N 1
ATOM 1678 C CA . VAL A 1 213 ? -19.594 14.203 -17.266 1 24.36 213 VAL A CA 1
ATOM 1679 C C . VAL A 1 213 ? -19.844 12.711 -17.109 1 24.36 213 VAL A C 1
ATOM 1681 O O . VAL A 1 213 ? -19.031 11.984 -16.531 1 24.36 213 VAL A O 1
ATOM 1684 N N . MET B 1 1 ? 41.75 -0.435 12.172 1 21.55 1 MET B N 1
ATOM 1685 C CA . MET B 1 1 ? 41.156 0.384 11.125 1 21.55 1 MET B CA 1
ATOM 1686 C C . MET B 1 1 ? 39.844 -0.244 10.609 1 21.55 1 MET B C 1
ATOM 1688 O O . MET B 1 1 ? 39.875 -1.373 10.117 1 21.55 1 MET B O 1
ATOM 1692 N N . PRO B 1 2 ? 38.688 -0.089 11.188 1 22.58 2 PRO B N 1
ATOM 1693 C CA . PRO B 1 2 ? 37.594 -1.032 11.078 1 22.58 2 PRO B CA 1
ATOM 1694 C C . PRO B 1 2 ? 37 -1.105 9.672 1 22.58 2 PRO B C 1
ATOM 1696 O O . PRO B 1 2 ? 37.094 -0.145 8.906 1 22.58 2 PRO B O 1
ATOM 1699 N N . ASN B 1 3 ? 37.188 -2.273 8.977 1 21.55 3 ASN B N 1
ATOM 1700 C CA . ASN B 1 3 ? 36.875 -2.576 7.586 1 21.55 3 ASN B CA 1
ATOM 1701 C C . ASN B 1 3 ? 35.438 -2.166 7.242 1 21.55 3 ASN B C 1
ATOM 1703 O O . ASN B 1 3 ? 34.469 -2.691 7.816 1 21.55 3 ASN B O 1
ATOM 1707 N N . LYS B 1 4 ? 35.281 -0.869 6.891 1 24.53 4 LYS B N 1
ATOM 1708 C CA . LYS B 1 4 ? 34.094 -0.224 6.332 1 24.53 4 LYS B CA 1
ATOM 1709 C C . LYS B 1 4 ? 33.438 -1.12 5.301 1 24.53 4 LYS B C 1
ATOM 1711 O O . LYS B 1 4 ? 34 -1.394 4.242 1 24.53 4 LYS B O 1
ATOM 1716 N N . LYS B 1 5 ? 32.812 -2.148 5.789 1 23.56 5 LYS B N 1
ATOM 1717 C CA . LYS B 1 5 ? 32.125 -3.066 4.895 1 23.56 5 LYS B CA 1
ATOM 1718 C C . LYS B 1 5 ? 31.344 -2.307 3.834 1 23.56 5 LYS B C 1
ATOM 1720 O O . LYS B 1 5 ? 30.422 -1.554 4.16 1 23.56 5 LYS B O 1
ATOM 1725 N N . VAL B 1 6 ? 31.953 -1.793 2.807 1 22.66 6 VAL B N 1
ATOM 1726 C CA . VAL B 1 6 ? 31.328 -1.267 1.593 1 22.66 6 VAL B CA 1
ATOM 1727 C C . VAL B 1 6 ? 30.219 -2.203 1.126 1 22.66 6 VAL B C 1
ATOM 1729 O O . VAL B 1 6 ? 30.469 -3.373 0.823 1 22.66 6 VAL B O 1
ATOM 1732 N N . ILE B 1 7 ? 29.156 -2.152 1.78 1 28.27 7 ILE B N 1
ATOM 1733 C CA . ILE B 1 7 ? 28.016 -2.867 1.211 1 28.27 7 ILE B CA 1
ATOM 1734 C C . ILE B 1 7 ? 27.922 -2.58 -0.286 1 28.27 7 ILE B C 1
ATOM 1736 O O . ILE B 1 7 ? 27.75 -1.43 -0.695 1 28.27 7 ILE B O 1
ATOM 1740 N N . GLU B 1 8 ? 28.766 -3.211 -1.043 1 25.28 8 GLU B N 1
ATOM 1741 C CA . GLU B 1 8 ? 28.672 -3.195 -2.5 1 25.28 8 GLU B CA 1
ATOM 1742 C C . GLU B 1 8 ? 27.219 -3.227 -2.963 1 25.28 8 GLU B C 1
ATOM 1744 O O . GLU B 1 8 ? 26.453 -4.117 -2.576 1 25.28 8 GLU B O 1
ATOM 1749 N N . HIS B 1 9 ? 26.547 -2.115 -2.912 1 27.55 9 HIS B N 1
ATOM 1750 C CA . HIS B 1 9 ? 25.297 -1.939 -3.639 1 27.55 9 HIS B CA 1
ATOM 1751 C C . HIS B 1 9 ? 25.359 -2.605 -5.008 1 27.55 9 HIS B C 1
ATOM 1753 O O . HIS B 1 9 ? 25.969 -2.068 -5.941 1 27.55 9 HIS B O 1
ATOM 1759 N N . ILE B 1 10 ? 25.953 -3.758 -5.148 1 28.61 10 ILE B N 1
ATOM 1760 C CA . ILE B 1 10 ? 25.797 -4.402 -6.449 1 28.61 10 ILE B CA 1
ATOM 1761 C C . ILE B 1 10 ? 24.391 -4.168 -6.988 1 28.61 10 ILE B C 1
ATOM 1763 O O . ILE B 1 10 ? 23.406 -4.5 -6.328 1 28.61 10 ILE B O 1
ATOM 1767 N N . GLY B 1 11 ? 24.141 -3.109 -7.648 1 30.89 11 GLY B N 1
ATOM 1768 C CA . GLY B 1 11 ? 22.984 -2.898 -8.508 1 30.89 11 GLY B CA 1
ATOM 1769 C C . GLY B 1 11 ? 22.469 -4.18 -9.133 1 30.89 11 GLY B C 1
ATOM 1770 O O . GLY B 1 11 ? 23.031 -4.672 -10.109 1 30.89 11 GLY B O 1
ATOM 1771 N N . ILE B 1 12 ? 22.516 -5.297 -8.586 1 33.47 12 ILE B N 1
ATOM 1772 C CA . ILE B 1 12 ? 21.891 -6.453 -9.211 1 33.47 12 ILE B CA 1
ATOM 1773 C C . ILE B 1 12 ? 20.656 -6.012 -9.992 1 33.47 12 ILE B C 1
ATOM 1775 O O . ILE B 1 12 ? 19.734 -5.414 -9.43 1 33.47 12 ILE B O 1
ATOM 1779 N N . HIS B 1 13 ? 20.766 -5.629 -11.258 1 33.09 13 HIS B N 1
ATOM 1780 C CA . HIS B 1 13 ? 19.781 -5.398 -12.305 1 33.09 13 HIS B CA 1
ATOM 1781 C C . HIS B 1 13 ? 18.641 -6.398 -12.211 1 33.09 13 HIS B C 1
ATOM 1783 O O . HIS B 1 13 ? 18.781 -7.559 -12.609 1 33.09 13 HIS B O 1
ATOM 1789 N N . SER B 1 14 ? 18.219 -6.754 -11.242 1 42.81 14 SER B N 1
ATOM 1790 C CA . SER B 1 14 ? 16.953 -7.48 -11.406 1 42.81 14 SER B CA 1
ATOM 1791 C C . SER B 1 14 ? 16.109 -6.875 -12.516 1 42.81 14 SER B C 1
ATOM 1793 O O . SER B 1 14 ? 15.695 -5.715 -12.422 1 42.81 14 SER B O 1
ATOM 1795 N N . THR B 1 15 ? 16.594 -7.113 -13.82 1 45.47 15 THR B N 1
ATOM 1796 C CA . THR B 1 15 ? 15.906 -6.625 -15 1 45.47 15 THR B CA 1
ATOM 1797 C C . THR B 1 15 ? 14.406 -6.844 -14.875 1 45.47 15 THR B C 1
ATOM 1799 O O . THR B 1 15 ? 13.953 -7.953 -14.586 1 45.47 15 THR B O 1
ATOM 1802 N N . ASN B 1 16 ? 13.695 -5.879 -14.477 1 52.34 16 ASN B N 1
ATOM 1803 C CA . ASN B 1 16 ? 12.234 -5.848 -14.516 1 52.34 16 ASN B CA 1
ATOM 1804 C C . ASN B 1 16 ? 11.703 -6.258 -15.891 1 52.34 16 ASN B C 1
ATOM 1806 O O . ASN B 1 16 ? 10.492 -6.242 -16.109 1 52.34 16 ASN B O 1
ATOM 1810 N N . THR B 1 17 ? 12.656 -6.777 -16.734 1 55.53 17 THR B N 1
ATOM 1811 C CA . THR B 1 17 ? 12.211 -7.117 -18.078 1 55.53 17 THR B CA 1
ATOM 1812 C C . THR B 1 17 ? 12.023 -8.625 -18.234 1 55.53 17 THR B C 1
ATOM 1814 O O . THR B 1 17 ? 11.578 -9.102 -19.266 1 55.53 17 THR B O 1
ATOM 1817 N N . THR B 1 18 ? 12.305 -9.32 -17.109 1 67.75 18 THR B N 1
ATOM 1818 C CA . THR B 1 18 ? 12.195 -10.766 -17.266 1 67.75 18 THR B CA 1
ATOM 1819 C C . THR B 1 18 ? 10.781 -11.242 -16.938 1 67.75 18 THR B C 1
ATOM 1821 O O . THR B 1 18 ? 10.172 -10.766 -15.984 1 67.75 18 THR B O 1
ATOM 1824 N N . ASP B 1 19 ? 10.289 -12.109 -17.828 1 80.12 19 ASP B N 1
ATOM 1825 C CA . ASP B 1 19 ? 8.977 -12.703 -17.594 1 80.12 19 ASP B CA 1
ATOM 1826 C C . ASP B 1 19 ? 8.961 -13.531 -16.312 1 80.12 19 ASP B C 1
ATOM 1828 O O . ASP B 1 19 ? 9.914 -14.266 -16.047 1 80.12 19 ASP B O 1
ATOM 1832 N N . LYS B 1 20 ? 7.938 -13.266 -15.539 1 86.5 20 LYS B N 1
ATOM 1833 C CA . LYS B 1 20 ? 7.805 -14.039 -14.305 1 86.5 20 LYS B CA 1
ATOM 1834 C C . LYS B 1 20 ? 6.48 -14.789 -14.273 1 86.5 20 LYS B C 1
ATOM 1836 O O . LYS B 1 20 ? 6.152 -15.43 -13.273 1 86.5 20 LYS B O 1
ATOM 1841 N N . THR B 1 21 ? 5.73 -14.688 -15.297 1 92.69 21 THR B N 1
ATOM 1842 C CA . THR B 1 21 ? 4.449 -15.367 -15.43 1 92.69 21 THR B CA 1
ATOM 1843 C C . THR B 1 21 ? 4.328 -16.047 -16.797 1 92.69 21 THR B C 1
ATOM 1845 O O . THR B 1 21 ? 4.68 -15.445 -17.812 1 92.69 21 THR B O 1
ATOM 1848 N N . PHE B 1 22 ? 3.811 -17.328 -16.844 1 94.5 22 PHE B N 1
ATOM 1849 C CA . PHE B 1 22 ? 3.848 -18.125 -18.062 1 94.5 22 PHE B CA 1
ATOM 1850 C C . PHE B 1 22 ? 2.543 -18.891 -18.234 1 94.5 22 PHE B C 1
ATOM 1852 O O . PHE B 1 22 ? 1.931 -19.328 -17.266 1 94.5 22 PHE B O 1
ATOM 1859 N N . ILE B 1 23 ? 2.199 -19.062 -19.531 1 95.88 23 ILE B N 1
ATOM 1860 C CA . ILE B 1 23 ? 1.119 -19.969 -19.891 1 95.88 23 ILE B CA 1
ATOM 1861 C C . ILE B 1 23 ? 1.7 -21.312 -20.312 1 95.88 23 ILE B C 1
ATOM 1863 O O . ILE B 1 23 ? 2.654 -21.375 -21.094 1 95.88 23 ILE B O 1
ATOM 1867 N N . CYS B 1 24 ? 1.122 -22.359 -19.812 1 96.69 24 CYS B N 1
ATOM 1868 C CA . CYS B 1 24 ? 1.544 -23.703 -20.188 1 96.69 24 CYS B CA 1
ATOM 1869 C C . CYS B 1 24 ? 0.609 -24.312 -21.234 1 96.69 24 CYS B C 1
ATOM 1871 O O . CYS B 1 24 ? -0.553 -23.906 -21.328 1 96.69 24 CYS B O 1
ATOM 1873 N N . PRO B 1 25 ? 1.094 -25.297 -21.938 1 95.25 25 PRO B N 1
ATOM 1874 C CA . PRO B 1 25 ? 0.28 -25.922 -22.984 1 95.25 25 PRO B CA 1
ATOM 1875 C C . PRO B 1 25 ? -0.986 -26.562 -22.438 1 95.25 25 PRO B C 1
ATOM 1877 O O . PRO B 1 25 ? -1.985 -26.688 -23.141 1 95.25 25 PRO B O 1
ATOM 1880 N N . ASN B 1 26 ? -1.013 -27.016 -21.297 1 94.44 26 ASN B N 1
ATOM 1881 C CA . ASN B 1 26 ? -2.186 -27.641 -20.688 1 94.44 26 ASN B CA 1
ATOM 1882 C C . ASN B 1 26 ? -3.156 -26.609 -20.141 1 94.44 26 ASN B C 1
ATOM 1884 O O . ASN B 1 26 ? -4.027 -26.922 -19.328 1 94.44 26 ASN B O 1
ATOM 1888 N N . ARG B 1 27 ? -2.924 -25.312 -20.328 1 94.19 27 ARG B N 1
ATOM 1889 C CA . ARG B 1 27 ? -3.783 -24.172 -20.016 1 94.19 27 ARG B CA 1
ATOM 1890 C C . ARG B 1 27 ? -3.6 -23.734 -18.578 1 94.19 27 ARG B C 1
ATOM 1892 O O . ARG B 1 27 ? -4.383 -22.938 -18.062 1 94.19 27 ARG B O 1
ATOM 1899 N N . CYS B 1 28 ? -2.607 -24.25 -17.922 1 95.56 28 CYS B N 1
ATOM 1900 C CA . CYS B 1 28 ? -2.311 -23.75 -16.578 1 95.56 28 CYS B CA 1
ATOM 1901 C C . CYS B 1 28 ? -1.343 -22.578 -16.641 1 95.56 28 CYS B C 1
ATOM 1903 O O . CYS B 1 28 ? -0.762 -22.297 -17.688 1 95.56 28 CYS B O 1
ATOM 1905 N N . GLY B 1 29 ? -1.282 -21.797 -15.57 1 96.44 29 GLY B N 1
ATOM 1906 C CA . GLY B 1 29 ? -0.324 -20.719 -15.422 1 96.44 29 GLY B CA 1
ATOM 1907 C C . GLY B 1 29 ? 0.717 -20.984 -14.352 1 96.44 29 GLY B C 1
ATOM 1908 O O . GLY B 1 29 ? 0.425 -21.625 -13.344 1 96.44 29 GLY B O 1
ATOM 1909 N N . ILE B 1 30 ? 1.938 -20.531 -14.578 1 96.62 30 ILE B N 1
ATOM 1910 C CA . ILE B 1 30 ? 3.002 -20.609 -13.586 1 96.62 30 ILE B CA 1
ATOM 1911 C C . ILE B 1 30 ? 3.613 -19.219 -13.383 1 96.62 30 ILE B C 1
ATOM 1913 O O . ILE B 1 30 ? 3.791 -18.469 -14.344 1 96.62 30 ILE B O 1
ATOM 1917 N N . SER B 1 31 ? 3.832 -18.828 -12.156 1 93.81 31 SER B N 1
ATOM 1918 C CA . SER B 1 31 ? 4.574 -17.625 -11.82 1 93.81 31 SER B CA 1
ATOM 1919 C C . SER B 1 31 ? 5.711 -17.922 -10.852 1 93.81 31 SER B C 1
ATOM 1921 O O . SER B 1 31 ? 5.668 -18.906 -10.125 1 93.81 31 SER B O 1
ATOM 1923 N N . VAL B 1 32 ? 6.715 -17.031 -10.914 1 92.31 32 VAL B N 1
ATOM 1924 C CA . VAL B 1 32 ? 7.891 -17.344 -10.102 1 92.31 32 VAL B CA 1
ATOM 1925 C C . VAL B 1 32 ? 8.344 -16.094 -9.352 1 92.31 32 VAL B C 1
ATOM 1927 O O . VAL B 1 32 ? 8.148 -14.977 -9.828 1 92.31 32 VAL B O 1
ATOM 1930 N N . CYS B 1 33 ? 8.836 -16.281 -8.133 1 88.06 33 CYS B N 1
ATOM 1931 C CA . CYS B 1 33 ? 9.562 -15.258 -7.391 1 88.06 33 CYS B CA 1
ATOM 1932 C C . CYS B 1 33 ? 10.797 -15.844 -6.719 1 88.06 33 CYS B C 1
ATOM 1934 O O . CYS B 1 33 ? 10.969 -17.062 -6.672 1 88.06 33 CYS B O 1
ATOM 1936 N N . GLY B 1 34 ? 11.703 -14.93 -6.301 1 85.75 34 GLY B N 1
ATOM 1937 C CA . GLY B 1 34 ? 12.953 -15.367 -5.711 1 85.75 34 GLY B CA 1
ATOM 1938 C C . GLY B 1 34 ? 14.156 -15.094 -6.598 1 85.75 34 GLY B C 1
ATOM 1939 O O . GLY B 1 34 ? 14.305 -13.992 -7.129 1 85.75 34 GLY B O 1
ATOM 1940 N N . ASP B 1 35 ? 14.969 -16.172 -6.855 1 78.5 35 ASP B N 1
ATOM 1941 C CA . ASP B 1 35 ? 16.172 -15.992 -7.68 1 78.5 35 ASP B CA 1
ATOM 1942 C C . ASP B 1 35 ? 15.797 -15.57 -9.102 1 78.5 35 ASP B C 1
ATOM 1944 O O . ASP B 1 35 ? 14.875 -16.141 -9.703 1 78.5 35 ASP B O 1
ATOM 1948 N N . ALA B 1 36 ? 16.562 -14.602 -9.586 1 74.94 36 ALA B N 1
ATOM 1949 C CA . ALA B 1 36 ? 16.297 -14.109 -10.938 1 74.94 36 ALA B CA 1
ATOM 1950 C C . ALA B 1 36 ? 17.172 -14.828 -11.961 1 74.94 36 ALA B C 1
ATOM 1952 O O . ALA B 1 36 ? 16.922 -14.75 -13.164 1 74.94 36 ALA B O 1
ATOM 1953 N N . SER B 1 37 ? 18.109 -15.531 -11.414 1 80.44 37 SER B N 1
ATOM 1954 C CA . SER B 1 37 ? 19.047 -16.141 -12.344 1 80.44 37 SER B CA 1
ATOM 1955 C C . SER B 1 37 ? 19.547 -17.484 -11.82 1 80.44 37 SER B C 1
ATOM 1957 O O . SER B 1 37 ? 19.531 -17.734 -10.609 1 80.44 37 SER B O 1
ATOM 1959 N N . ILE B 1 38 ? 19.859 -18.328 -12.805 1 82.31 38 ILE B N 1
ATOM 1960 C CA . ILE B 1 38 ? 20.547 -19.594 -12.586 1 82.31 38 ILE B CA 1
ATOM 1961 C C . ILE B 1 38 ? 21.797 -19.672 -13.484 1 82.31 38 ILE B C 1
ATOM 1963 O O . ILE B 1 38 ? 21.688 -19.609 -14.711 1 82.31 38 ILE B O 1
ATOM 1967 N N . PHE B 1 39 ? 23 -19.828 -12.898 1 82.75 39 PHE B N 1
ATOM 1968 C CA . PHE B 1 39 ? 24.25 -19.891 -13.617 1 82.75 39 PHE B CA 1
ATOM 1969 C C . PHE B 1 39 ? 24.438 -18.688 -14.523 1 82.75 39 PHE B C 1
ATOM 1971 O O . PHE B 1 39 ? 24.781 -18.812 -15.695 1 82.75 39 PHE B O 1
ATOM 1978 N N . GLY B 1 40 ? 24 -17.578 -14.055 1 79.81 40 GLY B N 1
ATOM 1979 C CA . GLY B 1 40 ? 24.203 -16.328 -14.781 1 79.81 40 GLY B CA 1
ATOM 1980 C C . GLY B 1 40 ? 23.172 -16.094 -15.867 1 79.81 40 GLY B C 1
ATOM 1981 O O . GLY B 1 40 ? 23.188 -15.055 -16.531 1 79.81 40 GLY B O 1
ATOM 1982 N N . MET B 1 41 ? 22.375 -17.094 -16.078 1 84.69 41 MET B N 1
ATOM 1983 C CA . MET B 1 41 ? 21.297 -16.953 -17.047 1 84.69 41 MET B CA 1
ATOM 1984 C C . MET B 1 41 ? 19.969 -16.672 -16.359 1 84.69 41 MET B C 1
ATOM 1986 O O . MET B 1 41 ? 19.703 -17.219 -15.281 1 84.69 41 MET B O 1
ATOM 1990 N N . PRO B 1 42 ? 19.234 -15.852 -17.016 1 85.31 42 PRO B N 1
ATOM 1991 C CA . PRO B 1 42 ? 17.922 -15.586 -16.422 1 85.31 42 PRO B CA 1
ATOM 1992 C C . PRO B 1 42 ? 17.094 -16.859 -16.203 1 85.31 42 PRO B C 1
ATOM 1994 O O . PRO B 1 42 ? 17.109 -17.75 -17.062 1 85.31 42 PRO B O 1
ATOM 1997 N N . ILE B 1 43 ? 16.453 -16.953 -15.133 1 89.88 43 ILE B N 1
ATOM 1998 C CA . ILE B 1 43 ? 15.672 -18.141 -14.789 1 89.88 43 ILE B CA 1
ATOM 1999 C C . ILE B 1 43 ? 14.555 -18.328 -15.805 1 89.88 43 ILE B C 1
ATOM 2001 O O . ILE B 1 43 ? 14.07 -19.438 -16.016 1 89.88 43 ILE B O 1
ATOM 2005 N N . THR B 1 44 ? 14.148 -17.266 -16.438 1 90.38 44 THR B N 1
ATOM 2006 C CA . THR B 1 44 ? 13.094 -17.266 -17.453 1 90.38 44 THR B CA 1
ATOM 2007 C C . THR B 1 44 ? 13.391 -18.281 -18.547 1 90.38 44 THR B C 1
ATOM 2009 O O . THR B 1 44 ? 12.5 -19.016 -18.984 1 90.38 44 THR B O 1
ATOM 2012 N N . SER B 1 45 ? 14.57 -18.328 -18.953 1 91.5 45 SER B N 1
ATOM 2013 C CA . SER B 1 45 ? 14.953 -19.25 -20.016 1 91.5 45 SER B CA 1
ATOM 2014 C C . SER B 1 45 ? 14.789 -20.703 -19.578 1 91.5 45 SER B C 1
ATOM 2016 O O . SER B 1 45 ? 14.352 -21.547 -20.359 1 91.5 45 SER B O 1
ATOM 2018 N N . TYR B 1 46 ? 15.102 -20.969 -18.391 1 94.25 46 TYR B N 1
ATOM 2019 C CA . TYR B 1 46 ? 14.969 -22.328 -17.859 1 94.25 46 TYR B CA 1
ATOM 2020 C C . TYR B 1 46 ? 13.5 -22.703 -17.703 1 94.25 46 TYR B C 1
ATOM 2022 O O . TYR B 1 46 ? 13.125 -23.859 -17.953 1 94.25 46 TYR B O 1
ATOM 2030 N N . ILE B 1 47 ? 12.719 -21.766 -17.328 1 96.12 47 ILE B N 1
ATOM 2031 C CA . ILE B 1 47 ? 11.289 -22.016 -17.172 1 96.12 47 ILE B CA 1
ATOM 2032 C C . ILE B 1 47 ? 10.664 -22.312 -18.531 1 96.12 47 ILE B C 1
ATOM 2034 O O . ILE B 1 47 ? 9.883 -23.25 -18.672 1 96.12 47 ILE B O 1
ATOM 2038 N N . GLN B 1 48 ? 11.062 -21.547 -19.5 1 94.88 48 GLN B N 1
ATOM 2039 C CA . GLN B 1 48 ? 10.562 -21.781 -20.844 1 94.88 48 GLN B CA 1
ATOM 2040 C C . GLN B 1 48 ? 10.969 -23.156 -21.359 1 94.88 48 GLN B C 1
ATOM 2042 O O . GLN B 1 48 ? 10.172 -23.844 -22 1 94.88 48 GLN B O 1
ATOM 2047 N N . SER B 1 49 ? 12.172 -23.516 -21.109 1 96 49 SER B N 1
ATOM 2048 C CA . SER B 1 49 ? 12.633 -24.844 -21.5 1 96 49 SER B CA 1
ATOM 2049 C C . SER B 1 49 ? 11.836 -25.938 -20.781 1 96 49 SER B C 1
ATOM 2051 O O . SER B 1 49 ? 11.422 -26.922 -21.406 1 96 49 SER B O 1
ATOM 2053 N N . PHE B 1 50 ? 11.688 -25.734 -19.484 1 97.31 50 PHE B N 1
ATOM 2054 C CA . PHE B 1 50 ? 10.898 -26.672 -18.703 1 97.31 50 PHE B CA 1
ATOM 2055 C C . PHE B 1 50 ? 9.516 -26.859 -19.297 1 97.31 50 PHE B C 1
ATOM 2057 O O . PHE B 1 50 ? 9.055 -27.984 -19.5 1 97.31 50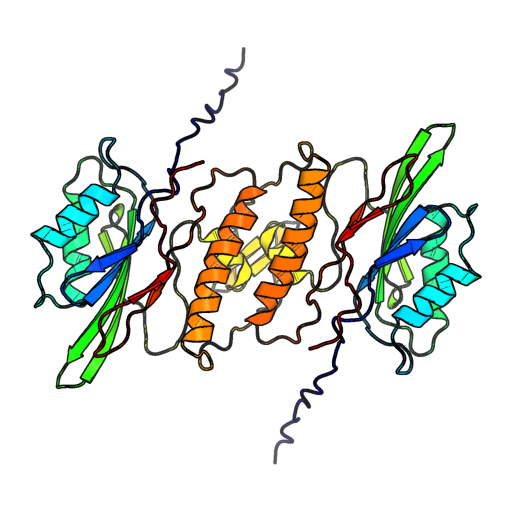 PHE B O 1
ATOM 2064 N N . ILE B 1 51 ? 8.82 -25.766 -19.641 1 97.75 51 ILE B N 1
ATOM 2065 C CA . ILE B 1 51 ? 7.457 -25.781 -20.172 1 97.75 51 ILE B CA 1
ATOM 2066 C C . ILE B 1 51 ? 7.434 -26.5 -21.516 1 97.75 51 ILE B C 1
ATOM 2068 O O . ILE B 1 51 ? 6.59 -27.359 -21.75 1 97.75 51 ILE B O 1
ATOM 2072 N N . ARG B 1 52 ? 8.336 -26.203 -22.375 1 96.56 52 ARG B N 1
ATOM 2073 C CA . ARG B 1 52 ? 8.391 -26.75 -23.734 1 96.56 5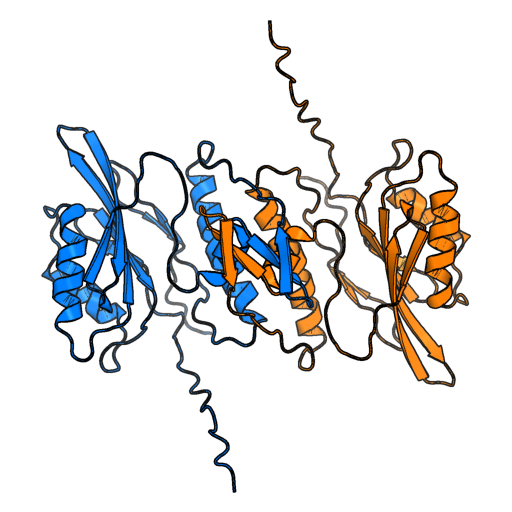2 ARG B CA 1
ATOM 2074 C C . ARG B 1 52 ? 8.703 -28.25 -23.703 1 96.56 52 ARG B C 1
ATOM 2076 O O . ARG B 1 52 ? 8.133 -29.016 -24.469 1 96.56 52 ARG B O 1
ATOM 2083 N N . GLU B 1 53 ? 9.484 -28.641 -22.812 1 97.06 53 GLU B N 1
ATOM 2084 C CA . GLU B 1 53 ? 10.023 -30 -22.844 1 97.06 53 GLU B CA 1
ATOM 2085 C C . GLU B 1 53 ? 9.188 -30.938 -21.984 1 97.06 53 GLU B C 1
ATOM 2087 O O . GLU B 1 53 ? 9.102 -32.125 -22.25 1 97.06 53 GLU B O 1
ATOM 2092 N N . LYS B 1 54 ? 8.641 -30.375 -20.906 1 96.88 54 LYS B N 1
ATOM 2093 C CA . LYS B 1 54 ? 8.102 -31.281 -19.891 1 96.88 54 LYS B CA 1
ATOM 2094 C C . LYS B 1 54 ? 6.578 -31.203 -19.844 1 96.88 54 LYS B C 1
ATOM 2096 O O . LYS B 1 54 ? 5.922 -32.125 -19.344 1 96.88 54 LYS B O 1
ATOM 2101 N N . ILE B 1 55 ? 6.027 -30.141 -20.281 1 97 55 ILE B N 1
ATOM 2102 C CA . ILE B 1 55 ? 4.586 -29.984 -20.125 1 97 55 ILE B CA 1
ATOM 2103 C C . ILE B 1 55 ? 3.898 -30.141 -21.484 1 97 55 ILE B C 1
ATOM 2105 O O . ILE B 1 55 ? 4.176 -29.391 -22.422 1 97 55 ILE B O 1
ATOM 2109 N N . ASN B 1 56 ? 3.051 -31.109 -21.609 1 95.44 56 ASN B N 1
ATOM 2110 C CA . ASN B 1 56 ? 2.201 -31.234 -22.797 1 95.44 56 ASN B CA 1
ATOM 2111 C C . ASN B 1 56 ? 0.735 -30.984 -22.453 1 95.44 56 ASN B C 1
ATOM 2113 O O . ASN B 1 56 ? 0.395 -30.719 -21.297 1 95.44 56 ASN B O 1
ATOM 2117 N N . THR B 1 57 ? -0.19 -31.094 -23.438 1 93.88 57 THR B N 1
ATOM 2118 C CA . THR B 1 57 ? -1.585 -30.703 -23.297 1 93.88 57 THR B CA 1
ATOM 2119 C C . THR B 1 57 ? -2.346 -31.672 -22.406 1 93.88 57 THR B C 1
ATOM 2121 O O . THR B 1 57 ? -3.426 -31.359 -21.906 1 93.88 57 THR B O 1
ATOM 2124 N N . LYS B 1 58 ? -1.76 -32.812 -22.156 1 93.12 58 LYS B N 1
ATOM 2125 C CA . LYS B 1 58 ? -2.479 -33.844 -21.422 1 93.12 58 LYS B CA 1
ATOM 2126 C C . LYS B 1 58 ? -2.105 -33.844 -19.953 1 93.12 58 LYS B C 1
ATOM 2128 O O . LYS B 1 58 ? -2.746 -34.5 -19.141 1 93.12 58 LYS B O 1
ATOM 2133 N N . LYS B 1 59 ? -1.076 -33.094 -19.609 1 94.81 59 LYS B N 1
ATOM 2134 C CA . LYS B 1 59 ? -0.612 -33.062 -18.234 1 94.81 59 LYS B 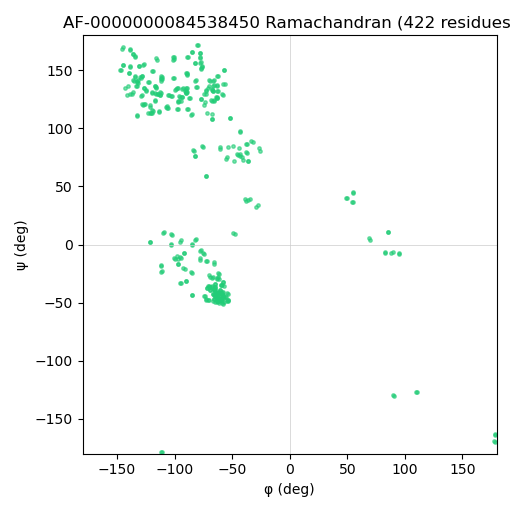CA 1
ATOM 2135 C C . LYS B 1 59 ? -1.631 -32.406 -17.312 1 94.81 59 LYS B C 1
ATOM 2137 O O . LYS B 1 59 ? -2.201 -31.359 -17.672 1 94.81 59 LYS B O 1
ATOM 2142 N N . LYS B 1 60 ? -1.881 -33.062 -16.203 1 95.44 60 LYS B N 1
ATOM 2143 C CA . LYS B 1 60 ? -2.756 -32.469 -15.203 1 95.44 60 LYS B CA 1
ATOM 2144 C C . LYS B 1 60 ? -2.027 -31.391 -14.414 1 95.44 60 LYS B C 1
ATOM 2146 O O . LYS B 1 60 ? -0.82 -31.484 -14.188 1 95.44 60 LYS B O 1
ATOM 2151 N N . VAL B 1 61 ? -2.771 -30.391 -13.93 1 96.88 61 VAL B N 1
ATOM 2152 C CA . VAL B 1 61 ? -2.213 -29.297 -13.148 1 96.88 61 VAL B CA 1
ATOM 2153 C C . VAL B 1 61 ? -1.495 -29.844 -11.922 1 96.88 61 VAL B C 1
ATOM 2155 O O . VAL B 1 61 ? -0.411 -29.375 -11.562 1 96.88 61 VAL B O 1
ATOM 2158 N N . ASP B 1 62 ? -2.004 -30.906 -11.328 1 97.12 62 ASP B N 1
ATOM 2159 C CA . ASP B 1 62 ? -1.529 -31.438 -10.055 1 97.12 62 ASP B CA 1
ATOM 2160 C C . ASP B 1 62 ? -0.196 -32.156 -10.219 1 97.12 62 ASP B C 1
ATOM 2162 O O . ASP B 1 62 ? 0.476 -32.469 -9.234 1 97.12 62 ASP B O 1
ATOM 2166 N N . GLU B 1 63 ? 0.232 -32.344 -11.398 1 97.69 63 GLU B N 1
ATOM 2167 C CA . GLU B 1 63 ? 1.504 -33 -11.672 1 97.69 63 GLU B CA 1
ATOM 2168 C C . GLU B 1 63 ? 2.645 -31.984 -11.766 1 97.69 63 GLU B C 1
ATOM 2170 O O . GLU B 1 63 ? 3.814 -32.344 -11.633 1 97.69 63 GLU B O 1
ATOM 2175 N N . ILE B 1 64 ? 2.289 -30.797 -12.008 1 98 64 ILE B N 1
ATOM 2176 C CA . ILE B 1 64 ? 3.262 -29.781 -12.391 1 98 64 ILE B CA 1
ATOM 2177 C C . ILE B 1 64 ? 4.164 -29.453 -11.203 1 98 64 ILE B C 1
ATOM 2179 O O . ILE B 1 64 ? 5.379 -29.312 -11.359 1 98 64 ILE B O 1
ATOM 2183 N N . PRO B 1 65 ? 3.658 -29.375 -9.961 1 98.19 65 PRO B N 1
ATOM 2184 C CA . PRO B 1 65 ? 4.512 -29.031 -8.82 1 98.19 65 PRO B CA 1
ATOM 2185 C C . PRO B 1 65 ? 5.684 -30 -8.656 1 98.19 65 PRO B C 1
ATOM 2187 O O . PRO B 1 65 ? 6.828 -29.562 -8.492 1 98.19 65 PRO B O 1
ATOM 2190 N N . ASP B 1 66 ? 5.387 -31.25 -8.766 1 98.19 66 ASP B N 1
ATOM 2191 C CA . ASP B 1 66 ? 6.445 -32.25 -8.641 1 98.19 66 ASP B CA 1
ATOM 2192 C C . ASP B 1 66 ? 7.449 -32.125 -9.781 1 98.19 66 ASP B C 1
ATOM 2194 O O . ASP B 1 66 ? 8.648 -32.312 -9.586 1 98.19 66 ASP B O 1
ATOM 2198 N N . MET B 1 67 ? 6.926 -31.875 -10.914 1 98.38 67 MET B N 1
ATOM 2199 C CA . MET B 1 67 ? 7.781 -31.734 -12.094 1 98.38 67 MET B CA 1
ATOM 2200 C C . MET B 1 67 ? 8.711 -30.531 -11.938 1 98.38 67 MET B C 1
ATOM 2202 O O . MET B 1 67 ? 9.891 -30.609 -12.297 1 98.38 67 MET B O 1
ATOM 2206 N N . LEU B 1 68 ? 8.195 -29.469 -11.43 1 98.25 68 LEU B N 1
ATOM 2207 C CA . LEU B 1 68 ? 8.992 -28.281 -11.18 1 98.25 68 LEU B CA 1
ATOM 2208 C C . LEU B 1 68 ? 10.117 -28.562 -10.188 1 98.25 68 LEU B C 1
ATOM 2210 O O . LEU B 1 68 ? 11.273 -28.219 -10.422 1 98.25 68 LEU B O 1
ATOM 2214 N N . ILE B 1 69 ? 9.766 -29.172 -9.117 1 98.25 69 ILE B N 1
ATOM 2215 C CA . ILE B 1 69 ? 10.734 -29.484 -8.07 1 98.25 69 ILE B CA 1
ATOM 2216 C C . ILE B 1 69 ? 11.852 -30.359 -8.641 1 98.25 69 ILE B C 1
ATOM 2218 O O . ILE B 1 69 ? 13.031 -30.047 -8.477 1 98.25 69 ILE B O 1
ATOM 2222 N N . LYS B 1 70 ? 11.477 -31.391 -9.344 1 97.88 70 LYS B N 1
ATOM 2223 C CA . LYS B 1 70 ? 12.445 -32.312 -9.938 1 97.88 70 LYS B CA 1
ATOM 2224 C C . LYS B 1 70 ? 13.375 -31.562 -10.906 1 97.88 70 LYS B C 1
ATOM 2226 O O . LYS B 1 70 ? 14.586 -31.766 -10.875 1 97.88 70 LYS B O 1
ATOM 2231 N N . TYR B 1 71 ? 12.812 -30.797 -11.711 1 97.75 71 TYR B N 1
ATOM 2232 C CA . TYR B 1 71 ? 13.57 -30.094 -12.75 1 97.75 71 TYR B CA 1
ATOM 2233 C C . TYR B 1 71 ? 14.547 -29.094 -12.141 1 97.75 71 TYR B C 1
ATOM 2235 O O . TYR B 1 71 ? 15.742 -29.125 -12.438 1 97.75 71 TYR B O 1
ATOM 2243 N N . PHE B 1 72 ? 14.148 -28.281 -11.266 1 97.19 72 PHE B N 1
ATOM 2244 C CA . PHE B 1 72 ? 14.953 -27.156 -10.805 1 97.19 72 PHE B CA 1
ATOM 2245 C C . PHE B 1 72 ? 15.906 -27.594 -9.695 1 97.19 72 PHE B C 1
ATOM 2247 O O . PHE B 1 72 ? 16.938 -26.969 -9.469 1 97.19 72 PHE B O 1
ATOM 2254 N N . ARG B 1 73 ? 15.547 -28.641 -9.016 1 96.94 73 ARG B N 1
ATOM 2255 C CA . ARG B 1 73 ? 16.469 -29.125 -7.992 1 96.94 73 ARG B CA 1
ATOM 2256 C C . ARG B 1 73 ? 17.625 -29.906 -8.617 1 96.94 73 ARG B C 1
ATOM 2258 O O . ARG B 1 73 ? 18.562 -30.281 -7.922 1 96.94 73 ARG B O 1
ATOM 2265 N N . SER B 1 74 ? 17.594 -30.125 -9.883 1 95.62 74 SER B N 1
ATOM 2266 C CA . SER B 1 74 ? 18.688 -30.781 -10.586 1 95.62 74 SER B CA 1
ATOM 2267 C C . SER B 1 74 ? 19.844 -29.812 -10.828 1 95.62 74 SER B C 1
ATOM 2269 O O . SER B 1 74 ? 20.938 -30.234 -11.211 1 95.62 74 SER B O 1
ATOM 2271 N N . PHE B 1 75 ? 19.594 -28.594 -10.609 1 94.81 75 PHE B N 1
ATOM 2272 C CA . PHE B 1 75 ? 20.656 -27.594 -10.789 1 94.81 75 PHE B CA 1
ATOM 2273 C C . PHE B 1 75 ? 21.531 -27.531 -9.555 1 94.81 75 PHE B C 1
ATOM 2275 O O . PHE B 1 75 ? 21.125 -27.906 -8.453 1 94.81 75 PHE B O 1
ATOM 2282 N N . ASP B 1 76 ? 22.891 -27.031 -9.758 1 91.94 76 ASP B N 1
ATOM 2283 C CA . ASP B 1 76 ? 23.844 -26.797 -8.672 1 91.94 76 ASP B CA 1
ATOM 2284 C C . ASP B 1 76 ? 24.516 -25.438 -8.805 1 91.94 76 ASP B C 1
ATOM 2286 O O . ASP B 1 76 ? 25.328 -25.219 -9.703 1 91.94 76 ASP B O 1
ATOM 2290 N N . PRO B 1 77 ? 24.172 -24.594 -7.871 1 92.5 77 PRO B N 1
ATOM 2291 C CA . PRO B 1 77 ? 23.344 -24.719 -6.672 1 92.5 77 PRO B CA 1
ATOM 2292 C C . PRO B 1 77 ? 21.844 -24.719 -6.984 1 92.5 77 PRO B C 1
ATOM 2294 O O . PRO B 1 77 ? 21.438 -24.25 -8.047 1 92.5 77 PRO B O 1
ATOM 2297 N N . ILE B 1 78 ? 21.062 -25.281 -6.094 1 95.12 78 ILE B N 1
ATOM 2298 C CA . ILE B 1 78 ? 19.609 -25.266 -6.203 1 95.12 78 ILE B CA 1
ATOM 2299 C C . ILE B 1 78 ? 19.094 -23.828 -6.109 1 95.12 78 ILE B C 1
ATOM 2301 O O . ILE B 1 78 ? 19.438 -23.109 -5.176 1 95.12 78 ILE B O 1
ATOM 2305 N N . PRO B 1 79 ? 18.312 -23.438 -7.078 1 93.38 79 PRO B N 1
ATOM 2306 C CA . PRO B 1 79 ? 17.828 -22.062 -7.023 1 93.38 79 PRO B CA 1
ATOM 2307 C C . PRO B 1 79 ? 16.828 -21.828 -5.891 1 93.38 79 PRO B C 1
ATOM 2309 O O . PRO B 1 79 ? 16 -22.688 -5.605 1 93.38 79 PRO B O 1
ATOM 2312 N N . ASP B 1 80 ? 16.953 -20.672 -5.25 1 91.75 80 ASP B N 1
ATOM 2313 C CA . ASP B 1 80 ? 15.961 -20.219 -4.277 1 91.75 80 ASP B CA 1
ATOM 2314 C C . ASP B 1 80 ? 14.781 -19.547 -4.969 1 91.75 80 ASP B C 1
ATOM 2316 O O . ASP B 1 80 ? 14.711 -18.328 -5.039 1 91.75 80 ASP B O 1
ATOM 2320 N N . ALA B 1 81 ? 13.883 -20.359 -5.473 1 92.81 81 ALA B N 1
ATOM 2321 C CA . ALA B 1 81 ? 12.742 -19.891 -6.238 1 92.81 81 ALA B CA 1
ATOM 2322 C C . ALA B 1 81 ? 11.438 -20.484 -5.711 1 92.81 81 ALA B C 1
ATOM 2324 O O . ALA B 1 81 ? 11.43 -21.594 -5.184 1 92.81 81 ALA B O 1
ATOM 2325 N N . THR B 1 82 ? 10.461 -19.734 -5.742 1 93.62 82 THR B N 1
ATOM 2326 C CA . THR B 1 82 ? 9.109 -20.156 -5.391 1 93.62 82 THR B CA 1
ATOM 2327 C C . THR B 1 82 ? 8.164 -19.984 -6.57 1 93.62 82 THR B C 1
ATOM 2329 O O . THR B 1 82 ? 8.172 -18.938 -7.227 1 93.62 82 THR B O 1
ATOM 2332 N N . PHE B 1 83 ? 7.402 -21.047 -6.852 1 95.44 83 PHE B N 1
ATOM 2333 C CA . PHE B 1 83 ? 6.461 -20.984 -7.961 1 95.44 83 PHE B CA 1
ATOM 2334 C C . PHE B 1 83 ? 5.023 -21.016 -7.449 1 95.44 83 PHE B C 1
ATOM 2336 O O . PHE B 1 83 ? 4.719 -21.719 -6.477 1 95.44 83 PHE B O 1
ATOM 2343 N N . LEU B 1 84 ? 4.203 -20.281 -8.102 1 95.12 84 LEU B N 1
ATOM 2344 C CA . LEU B 1 84 ? 2.76 -20.469 -8.023 1 95.12 84 LEU B CA 1
ATOM 2345 C C . LEU B 1 84 ? 2.244 -21.188 -9.273 1 95.12 84 LEU B C 1
ATOM 2347 O O . LEU B 1 84 ? 2.568 -20.797 -10.398 1 95.12 84 LEU B O 1
ATOM 2351 N N . VAL B 1 85 ? 1.531 -22.219 -9.094 1 9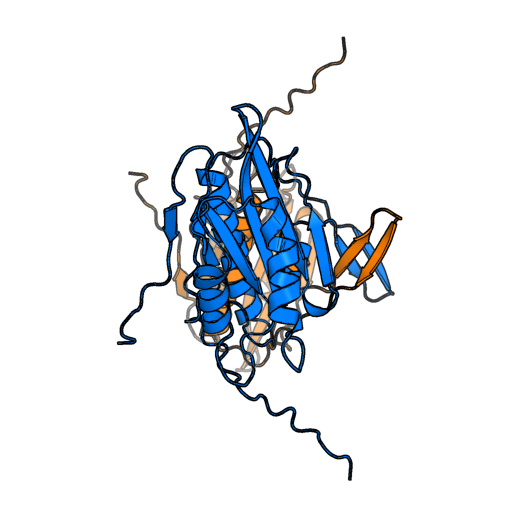7 85 VAL B N 1
ATOM 2352 C CA . VAL B 1 85 ? 0.922 -22.984 -10.172 1 97 85 VAL B CA 1
ATOM 2353 C C . VAL B 1 85 ? -0.599 -22.938 -10.047 1 97 85 VAL B C 1
ATOM 2355 O O . VAL B 1 85 ? -1.153 -23.281 -9 1 97 85 VAL B O 1
ATOM 2358 N N . ALA B 1 86 ? -1.208 -22.5 -11.102 1 97.31 86 ALA B N 1
ATOM 2359 C CA . ALA B 1 86 ? -2.662 -22.375 -11.047 1 97.31 86 ALA B CA 1
ATOM 2360 C C . ALA B 1 86 ? -3.309 -22.906 -12.32 1 97.31 86 ALA B C 1
ATOM 2362 O O . ALA B 1 86 ? -2.779 -22.719 -13.414 1 97.31 86 ALA B O 1
ATOM 2363 N N . GLY B 1 87 ? -4.445 -23.578 -12.188 1 96.38 87 GLY B N 1
ATOM 2364 C CA . GLY B 1 87 ? -5.207 -24.062 -13.32 1 96.38 87 GLY B CA 1
ATOM 2365 C C . GLY B 1 87 ? -6.434 -24.859 -12.914 1 96.38 87 GLY B C 1
ATOM 2366 O O . GLY B 1 87 ? -6.883 -24.781 -11.773 1 96.38 87 GLY B O 1
ATOM 2367 N N . TYR B 1 88 ? -7.008 -25.5 -13.945 1 95.75 88 TYR B N 1
ATOM 2368 C CA . TYR B 1 88 ? -8.203 -26.312 -13.734 1 95.75 88 TYR B CA 1
ATOM 2369 C C . TYR B 1 88 ? -7.992 -27.734 -14.25 1 95.75 88 TYR B C 1
ATOM 2371 O O . TYR B 1 88 ? -7.43 -27.938 -15.328 1 95.75 88 TYR B O 1
ATOM 2379 N N . ASN B 1 89 ? -8.367 -28.641 -13.414 1 93.25 89 ASN B N 1
ATOM 2380 C CA . ASN B 1 89 ? -8.438 -30.031 -13.859 1 93.25 89 ASN B CA 1
ATOM 2381 C C . ASN B 1 89 ? -9.867 -30.438 -14.195 1 93.25 89 ASN B C 1
ATOM 2383 O O . ASN B 1 89 ? -10.805 -30.047 -13.5 1 93.25 89 ASN B O 1
ATOM 2387 N N . LYS B 1 90 ? -9.977 -31.062 -15.328 1 89.31 90 LYS B N 1
ATOM 2388 C CA . LYS B 1 90 ? -11.289 -31.609 -15.656 1 89.31 90 LYS B CA 1
ATOM 2389 C C . LYS B 1 90 ? -11.484 -33 -15.039 1 89.31 90 LYS B C 1
ATOM 2391 O O . LYS B 1 90 ? -10.766 -33.938 -15.375 1 89.31 90 LYS B O 1
ATOM 2396 N N . ILE B 1 91 ? -12.383 -33.062 -14.086 1 88.19 91 ILE B N 1
ATOM 2397 C CA . ILE B 1 91 ? -12.688 -34.344 -13.406 1 88.19 91 ILE B CA 1
ATOM 2398 C C . ILE B 1 91 ? -14.172 -34.656 -13.578 1 88.19 91 ILE B C 1
ATOM 2400 O O . ILE B 1 91 ? -15.031 -33.938 -13.086 1 88.19 91 ILE B O 1
ATOM 2404 N N . GLU B 1 92 ? -14.453 -35.844 -14.227 1 89.25 92 GLU B N 1
ATOM 2405 C CA . GLU B 1 92 ? -15.82 -36.281 -14.445 1 89.25 92 GLU B CA 1
ATOM 2406 C C . GLU B 1 92 ? -16.688 -35.188 -15.039 1 89.25 92 GLU B C 1
ATOM 2408 O O . GLU B 1 92 ? -17.781 -34.906 -14.531 1 89.25 92 GLU B O 1
ATOM 2413 N N . GLY B 1 93 ? -16.141 -34.438 -15.969 1 87.25 93 GLY B N 1
ATOM 2414 C CA . GLY B 1 93 ? -16.906 -33.438 -16.703 1 87.25 93 GLY B CA 1
ATOM 2415 C C . GLY B 1 93 ? -16.953 -32.094 -16.031 1 87.25 93 GLY B C 1
ATOM 2416 O O . GLY B 1 93 ? -17.484 -31.125 -16.578 1 87.25 93 GLY B O 1
ATOM 2417 N N . THR B 1 94 ? -16.422 -32.062 -14.797 1 91.12 94 THR B N 1
ATOM 2418 C CA . THR B 1 94 ? -16.422 -30.812 -14.07 1 91.12 94 THR B CA 1
ATOM 2419 C C . THR B 1 94 ? -15.008 -30.266 -13.906 1 91.12 94 THR B C 1
ATOM 2421 O O . THR B 1 94 ? -14.062 -31.047 -13.719 1 91.12 94 THR B O 1
ATOM 2424 N N . PHE B 1 95 ? -14.859 -28.969 -14.023 1 92.25 95 PHE B N 1
ATOM 2425 C CA . PHE B 1 95 ? -13.562 -28.328 -13.828 1 92.25 95 PHE B CA 1
ATOM 2426 C C . PHE B 1 95 ? -13.344 -28 -12.352 1 92.25 95 PHE B C 1
ATOM 2428 O O . PHE B 1 95 ? -14.18 -27.359 -11.719 1 92.25 95 PHE B O 1
ATOM 2435 N N . LYS B 1 96 ? -12.25 -28.469 -11.875 1 92.81 96 LYS B N 1
ATOM 2436 C CA . LYS B 1 96 ? -11.867 -28.188 -10.492 1 92.81 96 LYS B CA 1
ATOM 2437 C C . LYS B 1 96 ? -10.602 -27.344 -10.438 1 92.81 96 LYS B C 1
ATOM 2439 O O . LYS B 1 96 ? -9.602 -27.672 -11.078 1 92.81 96 LYS B O 1
ATOM 2444 N N . GLN B 1 97 ? -10.68 -26.281 -9.672 1 94.19 97 GLN B N 1
ATOM 2445 C CA . GLN B 1 97 ? -9.555 -25.359 -9.539 1 94.19 97 GLN B CA 1
ATOM 2446 C C . GLN B 1 97 ? -8.414 -26.016 -8.742 1 94.19 97 GLN B C 1
ATOM 2448 O O . GLN B 1 97 ? -8.656 -26.688 -7.746 1 94.19 97 GLN B O 1
ATOM 2453 N N . SER B 1 98 ? -7.25 -25.844 -9.211 1 95.75 98 SER B N 1
ATOM 2454 C CA . SER B 1 98 ? -6.047 -26.312 -8.523 1 95.75 98 SER B CA 1
ATOM 2455 C C . SER B 1 98 ? -5.016 -25.188 -8.406 1 95.75 98 SER B C 1
ATOM 2457 O O . SER B 1 98 ? -4.73 -24.5 -9.391 1 95.75 98 SER B O 1
ATOM 2459 N N . LEU B 1 99 ? -4.52 -24.938 -7.195 1 95.81 99 LEU B N 1
ATOM 2460 C CA . LEU B 1 99 ? -3.543 -23.906 -6.887 1 95.81 99 LEU B CA 1
ATOM 2461 C C . LEU B 1 99 ? -2.463 -24.438 -5.949 1 95.81 99 LEU B C 1
ATOM 2463 O O . LEU B 1 99 ? -2.771 -25.047 -4.922 1 95.81 99 LEU B O 1
ATOM 2467 N N . TYR B 1 100 ? -1.22 -24.172 -6.355 1 95.94 100 TYR B N 1
ATOM 2468 C CA . TYR B 1 100 ? -0.11 -24.656 -5.543 1 95.94 100 TYR B CA 1
ATOM 2469 C C . TYR B 1 100 ? 0.922 -23.562 -5.316 1 95.94 100 TYR B C 1
ATOM 2471 O O . TYR B 1 100 ? 1.203 -22.766 -6.219 1 95.94 100 TYR B O 1
ATOM 2479 N N . ASN B 1 101 ? 1.438 -23.5 -4.133 1 95.25 101 ASN B N 1
ATOM 2480 C CA . ASN B 1 101 ? 2.707 -22.859 -3.824 1 95.25 101 ASN B CA 1
ATOM 2481 C C . ASN B 1 101 ? 3.852 -23.859 -3.766 1 95.25 101 ASN B C 1
ATOM 2483 O O . ASN B 1 101 ? 3.799 -24.828 -2.996 1 95.25 101 ASN B O 1
ATOM 2487 N N . VAL B 1 102 ? 4.883 -23.609 -4.586 1 96.69 102 VAL B N 1
ATOM 2488 C CA . VAL B 1 102 ? 5.953 -24.594 -4.711 1 96.69 102 VAL B CA 1
ATOM 2489 C C . VAL B 1 102 ? 7.293 -23.953 -4.359 1 96.69 102 VAL B C 1
ATOM 2491 O O . VAL B 1 102 ? 7.793 -23.094 -5.102 1 96.69 102 VAL B O 1
ATOM 2494 N N . ARG B 1 103 ? 7.891 -24.359 -3.301 1 95.31 103 ARG B N 1
ATOM 2495 C CA . ARG B 1 103 ? 9.211 -23.891 -2.904 1 95.31 103 ARG B CA 1
ATOM 2496 C C . ARG B 1 103 ? 10.297 -24.875 -3.322 1 95.31 103 ARG B C 1
ATOM 2498 O O . ARG B 1 103 ? 10.391 -25.969 -2.77 1 95.31 103 ARG B O 1
ATOM 2505 N N . ILE B 1 104 ? 11.148 -24.453 -4.164 1 96.19 104 ILE B N 1
ATOM 2506 C CA . ILE B 1 104 ? 12.086 -25.359 -4.824 1 96.19 104 ILE B CA 1
ATOM 2507 C C . ILE B 1 104 ? 13.156 -25.812 -3.832 1 96.19 104 ILE B C 1
ATOM 2509 O O . ILE B 1 104 ? 13.375 -27.016 -3.648 1 96.19 104 ILE B O 1
ATOM 2513 N N . ILE B 1 105 ? 13.703 -24.875 -3.115 1 94 105 ILE B N 1
ATOM 2514 C CA . ILE B 1 105 ? 14.852 -25.172 -2.268 1 94 105 ILE B CA 1
ATOM 2515 C C . ILE B 1 105 ? 14.43 -26.141 -1.161 1 94 105 ILE B C 1
ATOM 2517 O O . ILE B 1 105 ? 15.195 -27.047 -0.8 1 94 105 ILE B O 1
ATOM 2521 N N . ASP B 1 106 ? 13.25 -26 -0.666 1 94.12 106 ASP B N 1
ATOM 2522 C CA . ASP B 1 106 ? 12.766 -26.812 0.445 1 94.12 106 ASP B CA 1
ATOM 2523 C C . ASP B 1 106 ? 12.047 -28.062 -0.061 1 94.12 106 ASP B C 1
ATOM 2525 O O . ASP B 1 106 ? 11.695 -28.953 0.725 1 94.12 106 ASP B O 1
ATOM 2529 N N . SER B 1 107 ? 11.828 -28.156 -1.367 1 96.5 107 SER B N 1
ATOM 2530 C CA . SER B 1 107 ? 11.062 -29.25 -1.976 1 96.5 107 SER B CA 1
ATOM 2531 C C . SER B 1 107 ? 9.68 -29.375 -1.35 1 96.5 107 SER B C 1
ATOM 2533 O O . SER B 1 107 ? 9.266 -30.453 -0.958 1 96.5 107 SER B O 1
ATOM 2535 N N . ILE B 1 108 ? 9.062 -28.266 -1.189 1 95.75 108 ILE B N 1
ATOM 2536 C CA . ILE B 1 108 ? 7.734 -28.219 -0.592 1 95.75 108 ILE B CA 1
ATOM 2537 C C . ILE B 1 108 ? 6.711 -27.781 -1.642 1 95.75 108 ILE B C 1
ATOM 2539 O O . ILE B 1 108 ? 6.957 -26.859 -2.418 1 95.75 108 ILE B O 1
ATOM 2543 N N . LYS B 1 109 ? 5.676 -28.5 -1.794 1 96.88 109 LYS B N 1
ATOM 2544 C CA . LYS B 1 109 ? 4.508 -28.109 -2.582 1 96.88 109 LYS B CA 1
ATOM 2545 C C . LYS B 1 109 ? 3.256 -28.047 -1.712 1 96.88 109 LYS B C 1
ATOM 2547 O O . LYS B 1 109 ? 2.846 -29.047 -1.127 1 96.88 109 LYS B O 1
ATOM 2552 N N . GLU B 1 110 ? 2.74 -26.969 -1.553 1 94.62 110 GLU B N 1
ATOM 2553 C CA . GLU B 1 110 ? 1.546 -26.734 -0.748 1 94.62 110 GLU B CA 1
ATOM 2554 C C . GLU B 1 110 ? 0.327 -26.469 -1.63 1 94.62 110 GLU B C 1
ATOM 2556 O O . GLU B 1 110 ? 0.301 -25.516 -2.402 1 94.62 110 GLU B O 1
ATOM 2561 N N . LYS B 1 111 ? -0.623 -27.375 -1.484 1 95.06 111 LYS B N 1
ATOM 2562 C CA . LYS B 1 111 ? -1.891 -27.125 -2.168 1 95.06 111 LYS B CA 1
ATOM 2563 C C . LYS B 1 111 ? -2.727 -26.094 -1.429 1 95.06 111 LYS B C 1
ATOM 2565 O O . LYS B 1 111 ? -2.953 -26.219 -0.224 1 95.06 111 LYS B O 1
ATOM 2570 N N . ILE B 1 112 ? -3.117 -25.078 -2.115 1 92.25 112 ILE B N 1
ATOM 2571 C CA . ILE B 1 112 ? -3.916 -24.016 -1.519 1 92.25 112 ILE B CA 1
ATOM 2572 C C . ILE B 1 112 ? -5.402 -24.344 -1.678 1 92.25 112 ILE B C 1
ATOM 2574 O O . ILE B 1 112 ? -5.848 -24.719 -2.762 1 92.25 112 ILE B O 1
ATOM 2578 N N . ASP B 1 113 ? -6.102 -24.203 -0.607 1 89.75 113 ASP B N 1
ATOM 2579 C CA . ASP B 1 113 ? -7.539 -24.438 -0.629 1 89.75 113 ASP B CA 1
ATOM 2580 C C . ASP B 1 113 ? -8.258 -23.406 -1.492 1 89.75 113 ASP B C 1
ATOM 2582 O O . ASP B 1 113 ? -8.109 -22.203 -1.281 1 89.75 113 ASP B O 1
ATOM 2586 N N . THR B 1 114 ? -9.008 -23.906 -2.459 1 88.56 114 THR B N 1
ATOM 2587 C CA . THR B 1 114 ? -9.672 -23 -3.391 1 88.56 114 THR B CA 1
ATOM 2588 C C . THR B 1 114 ? -11.18 -23 -3.164 1 88.56 114 THR B C 1
ATOM 2590 O O . THR B 1 114 ? -11.938 -22.5 -3.992 1 88.56 114 THR B O 1
ATOM 2593 N N . ASN B 1 115 ? -11.594 -23.609 -2.113 1 86.06 115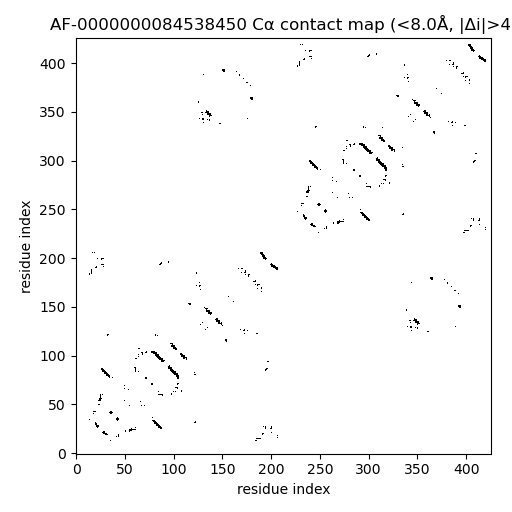 ASN B N 1
ATOM 2594 C CA . ASN B 1 115 ? -13.023 -23.656 -1.811 1 86.06 115 ASN B CA 1
ATOM 2595 C C . ASN B 1 115 ? -13.547 -22.266 -1.418 1 86.06 115 ASN B C 1
ATOM 2597 O O . ASN B 1 115 ? -14.742 -22 -1.536 1 86.06 115 ASN B O 1
ATOM 2601 N N . THR B 1 116 ? -12.656 -21.531 -0.903 1 82.38 116 THR B N 1
ATOM 2602 C CA . THR B 1 116 ? -13.016 -20.156 -0.571 1 82.38 116 THR B CA 1
ATOM 2603 C C . THR B 1 116 ? -12.203 -19.172 -1.407 1 82.38 116 THR B C 1
ATOM 2605 O O . THR B 1 116 ? -11.016 -19.391 -1.659 1 82.38 116 THR B O 1
ATOM 2608 N N . GLN B 1 117 ? -12.945 -18.219 -1.903 1 86.44 117 GLN B N 1
ATOM 2609 C CA . GLN B 1 117 ? -12.242 -17.172 -2.646 1 86.44 117 GLN B CA 1
ATOM 2610 C C . GLN B 1 117 ? -11.258 -16.422 -1.751 1 86.44 117 GLN B C 1
ATOM 2612 O O . GLN B 1 117 ? -11.508 -16.25 -0.559 1 86.44 117 GLN B O 1
ATOM 2617 N N . GLY B 1 118 ? -10.172 -16.031 -2.301 1 87.69 118 GLY B N 1
ATOM 2618 C CA . GLY B 1 118 ? -9.133 -15.32 -1.566 1 87.69 118 GLY B CA 1
ATOM 2619 C C . GLY B 1 118 ? -7.918 -14.992 -2.416 1 87.69 118 GLY B C 1
ATOM 2620 O O . GLY B 1 118 ? -8.023 -14.891 -3.641 1 87.69 118 GLY B O 1
ATOM 2621 N N . ALA B 1 119 ? -6.828 -14.648 -1.698 1 87.19 119 ALA B N 1
ATOM 2622 C CA . ALA B 1 119 ? -5.57 -14.328 -2.363 1 87.19 119 ALA B CA 1
ATOM 2623 C C . ALA B 1 119 ? -4.402 -15.07 -1.714 1 87.19 119 ALA B C 1
ATOM 2625 O O . ALA B 1 119 ? -4.387 -15.273 -0.498 1 87.19 119 ALA B O 1
ATOM 2626 N N . SER B 1 120 ? -3.512 -15.5 -2.57 1 86.88 120 SER B N 1
ATOM 2627 C CA . SER B 1 120 ? -2.234 -16.062 -2.143 1 86.88 120 SER B CA 1
ATOM 2628 C C . SER B 1 120 ? -1.062 -15.312 -2.758 1 86.88 120 SER B C 1
ATOM 2630 O O . SER B 1 120 ? -1.144 -14.852 -3.898 1 86.88 120 SER B O 1
ATOM 2632 N N . TRP B 1 121 ? -0.08 -15.141 -1.947 1 83.5 121 TRP B N 1
ATOM 2633 C CA . TRP B 1 121 ? 1.063 -14.391 -2.461 1 83.5 121 TRP B CA 1
ATOM 2634 C C . TRP B 1 121 ? 2.375 -15.023 -2.012 1 83.5 121 TRP B C 1
ATOM 2636 O O . TRP B 1 121 ? 2.404 -15.781 -1.039 1 83.5 121 TRP B O 1
ATOM 2646 N N . ALA B 1 122 ? 3.373 -14.812 -2.791 1 78.12 122 ALA B N 1
ATOM 2647 C CA . ALA B 1 122 ? 4.742 -15.25 -2.51 1 78.12 122 ALA B CA 1
ATOM 2648 C C . ALA B 1 122 ? 5.746 -14.172 -2.9 1 78.12 122 ALA B C 1
ATOM 2650 O O . ALA B 1 122 ? 5.395 -13.195 -3.568 1 78.12 122 ALA B O 1
ATOM 2651 N N . GLY B 1 123 ? 7.059 -14.383 -2.418 1 68.19 123 GLY B N 1
ATOM 2652 C CA . GLY B 1 123 ? 8.094 -13.406 -2.707 1 68.19 123 GLY B CA 1
ATOM 2653 C C . GLY B 1 123 ? 8.211 -12.32 -1.65 1 68.19 123 GLY B C 1
ATOM 2654 O O . GLY B 1 123 ? 8.32 -12.617 -0.459 1 68.19 123 GLY B O 1
ATOM 2655 N N . GLU B 1 124 ? 8.219 -11.094 -2.221 1 60.88 124 GLU B N 1
ATOM 2656 C CA . GLU B 1 124 ? 8.258 -9.961 -1.297 1 60.88 124 GLU B CA 1
ATOM 2657 C C . GLU B 1 124 ? 6.898 -9.742 -0.641 1 60.88 124 GLU B C 1
ATOM 2659 O O . GLU B 1 124 ? 6.102 -8.922 -1.108 1 60.88 124 GLU B O 1
ATOM 2664 N N . ALA B 1 125 ? 6.723 -10.5 0.382 1 65.19 125 ALA B N 1
ATOM 2665 C CA . ALA B 1 125 ? 5.383 -10.617 0.958 1 65.19 125 ALA B CA 1
ATOM 2666 C C . ALA B 1 125 ? 5.195 -9.633 2.113 1 65.19 125 ALA B C 1
ATOM 2668 O O . ALA B 1 125 ? 4.113 -9.555 2.695 1 65.19 125 ALA B O 1
ATOM 2669 N N . LEU B 1 126 ? 6.219 -8.852 2.291 1 77.56 126 LEU B N 1
ATOM 2670 C CA . LEU B 1 126 ? 6.156 -8.07 3.518 1 77.56 126 LEU B CA 1
ATOM 2671 C C . LEU B 1 126 ? 5.082 -6.988 3.416 1 77.56 126 LEU B C 1
ATOM 2673 O O . LEU B 1 126 ? 4.344 -6.75 4.375 1 77.56 126 LEU B O 1
ATOM 2677 N N . VAL B 1 127 ? 4.941 -6.465 2.266 1 84.38 127 VAL B N 1
ATOM 2678 C CA . VAL B 1 127 ? 3.998 -5.363 2.098 1 84.38 127 VAL B CA 1
ATOM 2679 C C . VAL B 1 127 ? 2.568 -5.887 2.217 1 84.38 127 VAL B C 1
ATOM 2681 O O . VAL B 1 127 ? 1.773 -5.359 3 1 84.38 127 VAL B O 1
ATOM 2684 N N . LEU B 1 128 ? 2.246 -6.934 1.555 1 87.12 128 LEU B N 1
ATOM 2685 C CA . LEU B 1 128 ? 0.883 -7.449 1.559 1 87.12 128 LEU B CA 1
ATOM 2686 C C . LEU B 1 128 ? 0.544 -8.086 2.904 1 87.12 128 LEU B C 1
ATOM 2688 O O . LEU B 1 128 ? -0.599 -8.008 3.359 1 87.12 128 LEU B O 1
ATOM 2692 N N . SER B 1 129 ? 1.51 -8.742 3.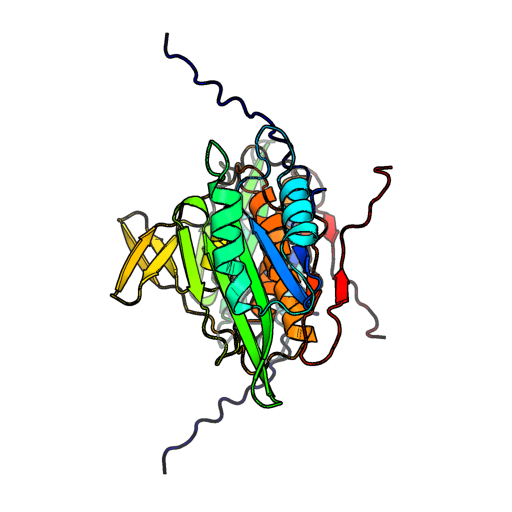469 1 87.44 129 SER B N 1
ATOM 2693 C CA . SER B 1 129 ? 1.279 -9.297 4.801 1 87.44 129 SER B CA 1
ATOM 2694 C C . SER B 1 129 ? 0.91 -8.203 5.797 1 87.44 129 SER B C 1
ATOM 2696 O O . SER B 1 129 ? 0.023 -8.398 6.633 1 87.44 129 SER B O 1
ATOM 2698 N N . ARG B 1 130 ? 1.557 -7.117 5.703 1 87.56 130 ARG B N 1
ATOM 2699 C CA . ARG B 1 130 ? 1.287 -5.984 6.582 1 87.56 130 ARG B CA 1
ATOM 2700 C C . ARG B 1 130 ? -0.118 -5.434 6.355 1 87.56 130 ARG B C 1
ATOM 2702 O O . ARG B 1 130 ? -0.793 -5.031 7.301 1 87.56 130 ARG B O 1
ATOM 2709 N N . LEU B 1 131 ? -0.535 -5.5 5.156 1 87.19 131 LEU B N 1
ATOM 2710 C CA . LEU B 1 131 ? -1.781 -4.828 4.809 1 87.19 131 LEU B CA 1
ATOM 2711 C C . LEU B 1 131 ? -2.973 -5.762 4.988 1 87.19 131 LEU B C 1
ATOM 2713 O O . LEU B 1 131 ? -4.074 -5.312 5.309 1 87.19 131 LEU B O 1
ATOM 2717 N N . LEU B 1 132 ? -2.748 -7.066 4.77 1 86.75 132 LEU B N 1
ATOM 2718 C CA . LEU B 1 132 ? -3.904 -7.941 4.605 1 86.75 132 LEU B CA 1
ATOM 2719 C C . LEU B 1 132 ? -4.035 -8.898 5.781 1 86.75 132 LEU B C 1
ATOM 2721 O O . LEU B 1 132 ? -5.086 -9.516 5.973 1 86.75 132 LEU B O 1
ATOM 2725 N N . GLN B 1 133 ? -3.018 -9.086 6.531 1 85.94 133 GLN B N 1
ATOM 2726 C CA . GLN B 1 133 ? -3.064 -10.016 7.656 1 85.94 133 GLN B CA 1
ATOM 2727 C C . GLN B 1 133 ? -3.252 -9.273 8.977 1 85.94 133 GLN B C 1
ATOM 2729 O O . GLN B 1 133 ? -3.051 -8.055 9.047 1 85.94 133 GLN B O 1
ATOM 2734 N N . PRO B 1 134 ? -3.684 -9.977 9.977 1 86.94 134 PRO B N 1
ATOM 2735 C CA . PRO B 1 134 ? -3.709 -9.344 11.297 1 86.94 134 PRO B CA 1
ATOM 2736 C C . PRO B 1 134 ? -2.316 -8.961 11.789 1 86.94 134 PRO B C 1
ATOM 2738 O O . PRO B 1 134 ? -1.407 -9.789 11.805 1 86.94 134 PRO B O 1
ATOM 2741 N N . VAL B 1 135 ? -2.17 -7.707 12.148 1 88.38 135 VAL B N 1
ATOM 2742 C CA . VAL B 1 135 ? -0.862 -7.25 12.602 1 88.38 135 VAL B CA 1
ATOM 2743 C C . VAL B 1 135 ? -1.022 -6.406 13.867 1 88.38 135 VAL B C 1
ATOM 2745 O O . VAL B 1 135 ? -2.125 -5.953 14.18 1 88.38 135 VAL B O 1
ATOM 2748 N N . SER B 1 136 ? 0.049 -6.246 14.562 1 91.12 136 SER B N 1
ATOM 2749 C CA . SER B 1 136 ? 0.146 -5.387 15.734 1 91.12 136 SER B CA 1
ATOM 2750 C C . SER B 1 136 ? 1.331 -4.434 15.625 1 91.12 136 SER B C 1
ATOM 2752 O O . SER B 1 136 ? 2.355 -4.773 15.031 1 91.12 136 SER B O 1
ATOM 2754 N N . LEU B 1 137 ? 1.09 -3.258 16.172 1 89.94 137 LEU B N 1
ATOM 2755 C CA . LEU B 1 137 ? 2.223 -2.35 16.312 1 89.94 137 LEU B CA 1
ATOM 2756 C C . LEU B 1 137 ? 3.164 -2.82 17.406 1 89.94 137 LEU B C 1
ATOM 2758 O O . LEU B 1 137 ? 2.717 -3.26 18.469 1 89.94 137 LEU B O 1
ATOM 2762 N N . LYS B 1 138 ? 4.367 -2.809 17.047 1 90.19 138 LYS B N 1
ATOM 2763 C CA . LYS B 1 138 ? 5.363 -3.047 18.094 1 90.19 138 LYS B CA 1
ATOM 2764 C C . LYS B 1 138 ? 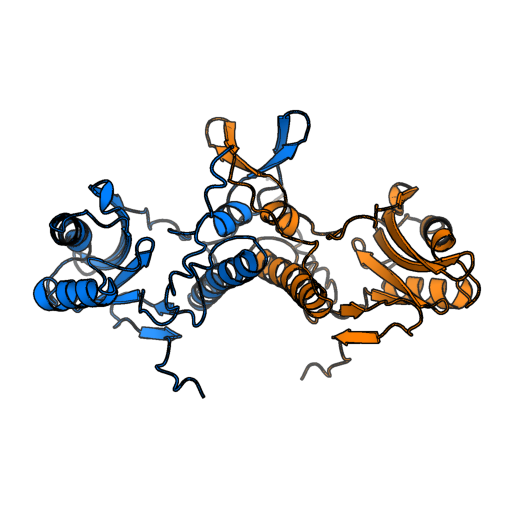5.785 -1.742 18.766 1 90.19 138 LYS B C 1
ATOM 2766 O O . LYS B 1 138 ? 6.449 -0.908 18.141 1 90.19 138 LYS B O 1
ATOM 2771 N N . ASN B 1 139 ? 5.508 -1.618 20.016 1 88 139 ASN B N 1
ATOM 2772 C CA . ASN B 1 139 ? 5.801 -0.395 20.75 1 88 139 ASN B CA 1
ATOM 2773 C C . ASN B 1 139 ? 7.238 -0.382 21.266 1 88 139 ASN B C 1
ATOM 2775 O O . ASN B 1 139 ? 7.902 -1.419 21.297 1 88 139 ASN B O 1
ATOM 2779 N N . ASN B 1 140 ? 7.656 0.825 21.672 1 85.5 140 ASN B N 1
ATOM 2780 C CA . ASN B 1 140 ? 9.023 1 22.141 1 85.5 140 ASN B CA 1
ATOM 2781 C C . ASN B 1 140 ? 9.289 0.182 23.406 1 85.5 140 ASN B C 1
ATOM 2783 O O . ASN B 1 140 ? 10.422 -0.237 23.641 1 85.5 140 ASN B O 1
ATOM 2787 N N . ASP B 1 141 ? 8.305 -0.082 24.219 1 88.56 141 ASP B N 1
ATOM 2788 C CA . ASP B 1 141 ? 8.469 -0.83 25.453 1 88.56 141 ASP B CA 1
ATOM 2789 C C . ASP B 1 141 ? 8.398 -2.334 25.203 1 88.56 141 ASP B C 1
ATOM 2791 O O . ASP B 1 141 ? 8.492 -3.129 26.141 1 88.56 141 ASP B O 1
ATOM 2795 N N . GLY B 1 142 ? 8.211 -2.791 23.984 1 85.56 142 GLY B N 1
ATOM 2796 C CA . GLY B 1 142 ? 8.195 -4.199 23.609 1 85.56 142 GLY B CA 1
ATOM 2797 C C . GLY B 1 142 ? 6.797 -4.789 23.578 1 85.56 142 GLY B C 1
ATOM 2798 O O . GLY B 1 142 ? 6.609 -5.938 23.172 1 85.56 142 GLY B O 1
ATOM 2799 N N . SER B 1 143 ? 5.879 -3.957 24.047 1 90.81 143 SER B N 1
ATOM 2800 C CA . SER B 1 143 ? 4.5 -4.434 24.016 1 90.81 143 SER B CA 1
ATOM 2801 C C . SER B 1 143 ? 3.918 -4.328 22.609 1 90.81 143 SER B C 1
ATOM 2803 O O . SER B 1 143 ? 4.539 -3.744 21.719 1 90.81 143 SER B O 1
ATOM 2805 N N . TYR B 1 144 ? 2.764 -5.047 22.406 1 91.12 144 TYR B N 1
ATOM 2806 C CA . TYR B 1 144 ? 2.105 -5.043 21.109 1 91.12 144 TYR B CA 1
ATOM 2807 C C . TYR B 1 144 ? 0.709 -4.438 21.203 1 91.12 144 TYR B C 1
ATOM 2809 O O . TYR B 1 144 ? 0 -4.652 22.188 1 91.12 144 TYR B O 1
ATOM 2817 N N . THR B 1 145 ? 0.337 -3.59 20.266 1 91.5 145 THR B N 1
ATOM 2818 C CA . THR B 1 145 ? -1.011 -3.057 20.109 1 91.5 145 THR B CA 1
ATOM 2819 C C . THR B 1 145 ? -1.639 -3.557 18.812 1 91.5 145 THR B C 1
ATOM 2821 O O . THR B 1 145 ? -1.204 -3.182 17.719 1 91.5 145 THR B O 1
ATOM 2824 N N . ASP B 1 146 ? -2.68 -4.34 18.969 1 90.56 146 ASP B N 1
ATOM 2825 C CA . ASP B 1 146 ? -3.334 -4.914 17.812 1 90.56 146 ASP B CA 1
ATOM 2826 C C . ASP B 1 146 ? -4.008 -3.834 16.969 1 90.56 146 ASP B C 1
ATOM 2828 O O . ASP B 1 146 ? -4.648 -2.93 17.5 1 90.56 146 ASP B O 1
ATOM 2832 N N . LEU B 1 147 ? -3.764 -3.889 15.703 1 87.12 147 LEU B N 1
ATOM 2833 C CA . LEU B 1 147 ? -4.5 -3.018 14.789 1 87.12 147 LEU B CA 1
ATOM 2834 C C . LEU B 1 147 ? -5.785 -3.688 14.32 1 87.12 147 LEU B C 1
ATOM 2836 O O . LEU B 1 147 ? -5.836 -4.91 14.164 1 87.12 147 LEU B O 1
ATOM 2840 N N . PRO B 1 148 ? -6.789 -2.852 14.102 1 80.88 148 PRO B N 1
ATOM 2841 C CA . PRO B 1 148 ? -8.039 -3.447 13.625 1 80.88 148 PRO B CA 1
ATOM 2842 C C . PRO B 1 148 ? -7.871 -4.207 12.312 1 80.88 148 PRO B C 1
ATOM 2844 O O . PRO B 1 148 ? -7.176 -3.736 11.406 1 80.88 148 PRO B O 1
ATOM 2847 N N . ALA B 1 149 ? -8.383 -5.441 12.375 1 70.19 149 ALA B N 1
ATOM 2848 C CA . ALA B 1 149 ? -8.297 -6.273 11.172 1 70.19 149 ALA B CA 1
ATOM 2849 C C . ALA B 1 149 ? -9.281 -5.801 10.109 1 70.19 149 ALA B C 1
ATOM 2851 O O . ALA B 1 149 ? -10.414 -5.434 10.414 1 70.19 149 ALA B O 1
ATOM 2852 N N . GLN B 1 150 ? -8.727 -5.516 9.055 1 71.69 150 GLN B N 1
ATOM 2853 C CA . GLN B 1 150 ? -9.641 -5.191 7.965 1 71.69 150 GLN B CA 1
ATOM 2854 C C . GLN B 1 150 ? -9.898 -6.41 7.082 1 71.69 150 GLN B C 1
ATOM 2856 O O . GLN B 1 150 ? -8.961 -7.098 6.672 1 71.69 150 GLN B O 1
ATOM 2861 N N . THR B 1 151 ? -11.211 -6.734 6.973 1 79.62 151 THR B N 1
ATOM 2862 C CA . THR B 1 151 ? -11.594 -7.934 6.234 1 79.62 151 THR B CA 1
ATOM 2863 C C . THR B 1 151 ? -11.922 -7.598 4.785 1 79.62 151 THR B C 1
ATOM 2865 O O . THR B 1 151 ? -12.492 -6.543 4.5 1 79.62 151 THR B O 1
ATOM 2868 N N . ILE B 1 152 ? -11.398 -8.367 3.939 1 85.12 152 ILE B N 1
ATOM 2869 C CA . ILE B 1 152 ? -11.766 -8.305 2.529 1 85.12 152 ILE B CA 1
ATOM 2870 C C . ILE B 1 152 ? -12.875 -9.312 2.236 1 85.12 152 ILE B C 1
ATOM 2872 O O . ILE B 1 152 ? -12.781 -10.477 2.631 1 85.12 152 ILE B O 1
ATOM 2876 N N . LEU B 1 153 ? -13.93 -8.82 1.654 1 85.56 153 LEU B N 1
ATOM 2877 C CA . LEU B 1 153 ? -15.047 -9.695 1.31 1 85.56 153 LEU B CA 1
ATOM 2878 C C . LEU B 1 153 ? -14.781 -10.414 -0.008 1 85.56 153 LEU B C 1
ATOM 2880 O O . LEU B 1 153 ? -15.438 -10.133 -1.015 1 85.56 153 LEU B O 1
ATOM 2884 N N . TRP B 1 154 ? -13.953 -11.406 0.019 1 88.94 154 TRP B N 1
ATOM 2885 C CA . TRP B 1 154 ? -13.477 -12.133 -1.149 1 88.94 154 TRP B CA 1
ATOM 2886 C C . TRP B 1 154 ? -14.633 -12.773 -1.909 1 88.94 154 TRP B C 1
ATOM 2888 O O . TRP B 1 154 ? -14.617 -12.828 -3.141 1 88.94 154 TRP B O 1
ATOM 2898 N N . ASN B 1 155 ? -15.633 -13.219 -1.194 1 88.88 155 ASN B N 1
ATOM 2899 C CA . ASN B 1 155 ?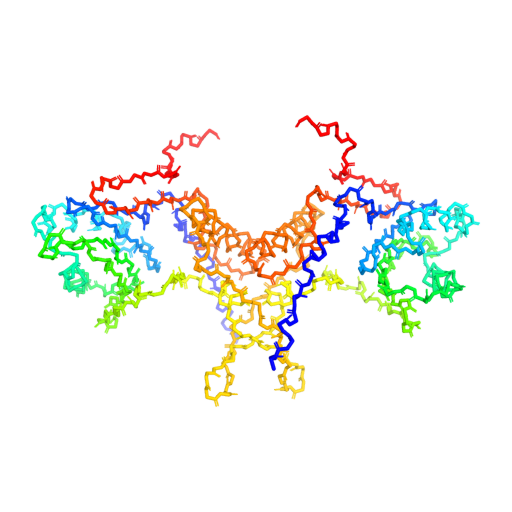 -16.734 -13.969 -1.782 1 88.88 155 ASN B CA 1
ATOM 2900 C C . ASN B 1 155 ? -17.547 -13.109 -2.744 1 88.88 155 ASN B C 1
ATOM 2902 O O . ASN B 1 155 ? -18.312 -13.633 -3.555 1 88.88 155 ASN B O 1
ATOM 2906 N N . PHE B 1 156 ? -17.391 -11.852 -2.662 1 88.5 156 PHE B N 1
ATOM 2907 C CA . PHE B 1 156 ? -18.172 -10.961 -3.498 1 88.5 156 PHE B CA 1
ATOM 2908 C C . PHE B 1 156 ? -17.344 -10.445 -4.672 1 88.5 156 PHE B C 1
ATOM 2910 O O . PHE B 1 156 ? -17.812 -9.602 -5.441 1 88.5 156 PHE B O 1
ATOM 2917 N N . PHE B 1 157 ? -16.188 -10.945 -4.875 1 90.44 157 PHE B N 1
ATOM 2918 C CA . PHE B 1 157 ? -15.336 -10.477 -5.957 1 90.44 157 PHE B CA 1
ATOM 2919 C C . PHE B 1 157 ? -15.859 -10.961 -7.305 1 90.44 157 PHE B C 1
ATOM 2921 O O . PHE B 1 157 ? -16.125 -12.148 -7.48 1 90.44 157 PHE B O 1
ATOM 2928 N N . THR B 1 158 ? -16.016 -10.078 -8.273 1 92.81 158 THR B N 1
ATOM 2929 C CA . THR B 1 158 ? -16.109 -10.43 -9.688 1 92.81 158 THR B CA 1
ATOM 2930 C C . THR B 1 158 ? -14.734 -10.688 -10.281 1 92.81 158 THR B C 1
ATOM 2932 O O . THR B 1 158 ? -13.719 -10.469 -9.617 1 92.81 158 THR B O 1
ATOM 2935 N N . LEU B 1 159 ? -14.703 -11.164 -11.484 1 91.38 159 LEU B N 1
ATOM 2936 C CA . LEU B 1 159 ? -13.422 -11.32 -12.172 1 91.38 159 LEU B CA 1
ATOM 2937 C C . LEU B 1 159 ? -12.688 -9.984 -12.258 1 91.38 159 LEU B C 1
ATOM 2939 O O . LEU B 1 159 ? -11.477 -9.922 -12.047 1 91.38 159 LEU B O 1
ATOM 2943 N N . GLN B 1 160 ? -13.422 -8.984 -12.586 1 93.56 160 GLN B N 1
ATOM 2944 C CA . GLN B 1 160 ? -12.812 -7.664 -12.688 1 93.56 160 GLN B CA 1
ATOM 2945 C C . GLN B 1 160 ? -12.234 -7.227 -11.344 1 93.56 160 GLN B C 1
ATOM 2947 O O . GLN B 1 160 ? -11.141 -6.648 -11.289 1 93.56 160 GLN B O 1
ATOM 2952 N N . ASP B 1 161 ? -12.93 -7.48 -10.219 1 90.94 161 ASP B N 1
ATOM 2953 C CA . ASP B 1 161 ? -12.414 -7.168 -8.891 1 90.94 161 ASP B CA 1
ATOM 2954 C C . ASP B 1 161 ? -11.102 -7.902 -8.625 1 90.94 161 ASP B C 1
ATOM 2956 O O . ASP B 1 161 ? -10.172 -7.336 -8.039 1 90.94 161 ASP B O 1
ATOM 2960 N N . ALA B 1 162 ? -11.094 -9.133 -9.039 1 94 162 ALA B N 1
ATOM 2961 C CA . ALA B 1 162 ? -9.898 -9.945 -8.844 1 94 162 ALA B CA 1
ATOM 2962 C C . ALA B 1 162 ? -8.719 -9.375 -9.625 1 94 162 ALA B C 1
ATOM 2964 O O . ALA B 1 162 ? -7.602 -9.289 -9.102 1 94 162 ALA B O 1
ATOM 2965 N N . ILE B 1 163 ? -8.969 -8.984 -10.797 1 93.62 163 ILE B N 1
ATOM 2966 C CA . ILE B 1 163 ? -7.949 -8.391 -11.648 1 93.62 163 ILE B CA 1
ATOM 2967 C C . ILE B 1 163 ? -7.445 -7.09 -11.016 1 93.62 163 ILE B C 1
ATOM 2969 O O . ILE B 1 163 ? -6.234 -6.875 -10.906 1 93.62 163 ILE B O 1
ATOM 2973 N N . ASP B 1 164 ? -8.328 -6.234 -10.617 1 92.19 164 ASP B N 1
ATOM 2974 C CA . ASP B 1 164 ? -7.973 -4.965 -9.992 1 92.19 164 ASP B CA 1
ATOM 2975 C C . ASP B 1 164 ? -7.176 -5.188 -8.711 1 92.19 164 ASP B C 1
ATOM 2977 O O . ASP B 1 164 ? -6.242 -4.438 -8.414 1 92.19 164 ASP B O 1
ATOM 2981 N N . PHE B 1 165 ? -7.543 -6.176 -7.969 1 92.5 165 PHE B N 1
ATOM 2982 C CA . PHE B 1 165 ? -6.836 -6.48 -6.73 1 92.5 165 PHE B CA 1
ATOM 2983 C C . PHE B 1 165 ? -5.406 -6.93 -7.02 1 92.5 165 PHE B C 1
ATOM 2985 O O . PHE B 1 165 ? -4.469 -6.516 -6.332 1 92.5 165 PHE B O 1
ATOM 2992 N N . ALA B 1 166 ? -5.289 -7.809 -7.961 1 93.06 166 ALA B N 1
ATOM 2993 C CA . ALA B 1 166 ? -3.949 -8.266 -8.328 1 93.06 166 ALA B CA 1
ATOM 2994 C C . ALA B 1 166 ? -3.057 -7.086 -8.711 1 93.06 166 ALA B C 1
ATOM 2996 O O . ALA B 1 166 ? -1.902 -7.008 -8.281 1 93.06 166 ALA B O 1
ATOM 2997 N N . LYS B 1 167 ? -3.568 -6.207 -9.477 1 91.38 167 LYS B N 1
ATOM 2998 C CA . LYS B 1 167 ? -2.828 -5.016 -9.883 1 91.38 167 LYS B CA 1
ATOM 2999 C C . LYS B 1 167 ? -2.467 -4.16 -8.672 1 91.38 167 LYS B C 1
ATOM 3001 O O . LYS B 1 167 ? -1.316 -3.74 -8.523 1 91.38 167 LYS B O 1
ATOM 3006 N N . TYR B 1 168 ? -3.449 -3.916 -7.836 1 90.62 168 TYR B N 1
ATOM 3007 C CA . TYR B 1 168 ? -3.248 -3.162 -6.602 1 90.62 168 TYR B CA 1
ATOM 3008 C C . TYR B 1 168 ? -2.131 -3.773 -5.766 1 90.62 168 TYR B C 1
ATOM 3010 O O . TYR B 1 168 ? -1.254 -3.061 -5.273 1 90.62 168 TYR B O 1
ATOM 3018 N N . ALA B 1 169 ? -2.227 -5.055 -5.613 1 91.06 169 ALA B N 1
ATOM 3019 C CA . ALA B 1 169 ? -1.285 -5.762 -4.75 1 91.06 169 ALA B CA 1
ATOM 3020 C C . ALA B 1 169 ? 0.148 -5.598 -5.246 1 91.06 169 ALA B C 1
ATOM 3022 O O . ALA B 1 169 ? 1.042 -5.238 -4.477 1 91.06 169 ALA B O 1
ATOM 3023 N N . VAL B 1 170 ? 0.365 -5.758 -6.465 1 89.56 170 VAL B N 1
ATOM 3024 C CA . VAL B 1 170 ? 1.705 -5.688 -7.039 1 89.56 170 VAL B CA 1
ATOM 3025 C C . VAL B 1 170 ? 2.174 -4.234 -7.086 1 89.56 170 VAL B C 1
ATOM 3027 O O . VAL B 1 170 ? 3.305 -3.93 -6.699 1 89.56 170 VAL B O 1
ATOM 3030 N N . GLU B 1 171 ? 1.3 -3.334 -7.508 1 89.25 171 GLU B N 1
ATOM 3031 C CA . GLU B 1 171 ? 1.649 -1.92 -7.602 1 89.25 171 GLU B CA 1
ATOM 3032 C C . GLU B 1 171 ? 1.996 -1.347 -6.23 1 89.25 171 GLU B C 1
ATOM 3034 O O . GLU B 1 171 ? 2.949 -0.576 -6.098 1 89.25 171 GLU B O 1
ATOM 3039 N N . THR B 1 172 ? 1.172 -1.676 -5.301 1 90.19 172 THR B N 1
ATOM 3040 C CA . THR B 1 172 ? 1.433 -1.211 -3.943 1 90.19 172 THR B CA 1
ATOM 3041 C C . THR B 1 172 ? 2.787 -1.712 -3.451 1 90.19 172 THR B C 1
ATOM 3043 O O . THR B 1 172 ? 3.539 -0.965 -2.82 1 90.19 172 THR B O 1
ATOM 3046 N N . THR B 1 173 ? 3.08 -2.912 -3.709 1 88.62 173 THR B N 1
ATOM 3047 C CA . THR B 1 173 ? 4.367 -3.482 -3.324 1 88.62 173 THR B CA 1
ATOM 3048 C C . THR B 1 173 ? 5.516 -2.732 -3.998 1 88.62 173 THR B C 1
ATOM 3050 O O . THR B 1 173 ? 6.465 -2.314 -3.332 1 88.62 173 THR B O 1
ATOM 3053 N N . ILE B 1 174 ? 5.41 -2.496 -5.305 1 85.94 174 ILE B N 1
ATOM 3054 C CA . ILE B 1 174 ? 6.43 -1.788 -6.074 1 85.94 174 ILE B CA 1
ATOM 3055 C C . ILE B 1 174 ? 6.641 -0.393 -5.488 1 85.94 174 ILE B C 1
ATOM 3057 O O . ILE B 1 174 ? 7.777 0.007 -5.219 1 85.94 174 ILE B O 1
ATOM 3061 N N . ASN B 1 175 ? 5.5 0.266 -5.32 1 87.62 175 ASN B N 1
ATOM 3062 C CA . ASN B 1 175 ? 5.57 1.65 -4.867 1 87.62 175 ASN B CA 1
ATOM 3063 C C . ASN B 1 175 ? 6.125 1.748 -3.449 1 87.62 175 ASN B C 1
ATOM 3065 O O . ASN B 1 175 ? 6.832 2.703 -3.117 1 87.62 175 ASN B O 1
ATOM 3069 N N . THR B 1 176 ? 5.777 0.853 -2.613 1 87.94 176 THR B N 1
ATOM 3070 C CA . THR B 1 176 ? 6.277 0.851 -1.243 1 87.94 176 THR B CA 1
ATOM 3071 C C . THR B 1 176 ? 7.781 0.606 -1.218 1 87.94 176 THR B C 1
ATOM 3073 O O . THR B 1 176 ? 8.516 1.297 -0.509 1 87.94 176 THR B O 1
ATOM 3076 N N . MET B 1 177 ? 8.266 -0.29 -1.976 1 83.94 177 MET B N 1
ATOM 3077 C CA . MET B 1 177 ? 9.68 -0.648 -2 1 83.94 177 MET B CA 1
ATOM 3078 C C . MET B 1 177 ? 10.523 0.496 -2.553 1 83.94 177 MET B C 1
ATOM 3080 O O . MET B 1 177 ? 11.688 0.659 -2.174 1 83.94 177 MET B O 1
ATOM 3084 N N . ARG B 1 178 ? 9.938 1.271 -3.385 1 83.69 178 ARG B N 1
ATOM 3085 C CA . ARG B 1 178 ? 10.633 2.416 -3.965 1 83.69 178 ARG B CA 1
ATOM 3086 C C . ARG B 1 178 ? 11.125 3.361 -2.875 1 83.69 178 ARG B C 1
ATOM 3088 O O . ARG B 1 178 ? 12.156 4.02 -3.039 1 83.69 178 ARG B O 1
ATOM 3095 N N . PHE B 1 179 ? 10.414 3.438 -1.821 1 86.19 179 PHE B N 1
ATOM 3096 C CA . PHE B 1 179 ? 10.766 4.41 -0.792 1 86.19 179 PHE B CA 1
ATOM 3097 C C . PHE B 1 179 ? 11.523 3.738 0.347 1 86.19 179 PHE B C 1
ATOM 3099 O O . PHE B 1 179 ? 12.055 4.414 1.23 1 86.19 179 PHE B O 1
ATOM 3106 N N . GLN B 1 180 ? 11.5 2.525 0.335 1 79.94 180 GLN B N 1
ATOM 3107 C CA . GLN B 1 180 ? 12.227 1.796 1.366 1 79.94 180 GLN B CA 1
ATOM 3108 C C . GLN B 1 180 ? 13.664 1.522 0.933 1 79.94 180 GLN B C 1
ATOM 3110 O O . GLN B 1 180 ? 13.961 1.472 -0.263 1 79.94 180 GLN B O 1
ATOM 3115 N N . ASN B 1 181 ? 14.508 1.504 1.861 1 70.69 181 ASN B N 1
ATOM 3116 C CA . ASN B 1 181 ? 15.906 1.196 1.593 1 70.69 181 ASN B CA 1
ATOM 3117 C C . ASN B 1 181 ? 16.109 -0.283 1.276 1 70.69 181 ASN B C 1
ATOM 3119 O O . ASN B 1 181 ? 16.734 -1.009 2.049 1 70.69 181 ASN B O 1
ATOM 3123 N N . VAL B 1 182 ? 15.461 -0.733 0.268 1 64.19 182 VAL B N 1
ATOM 3124 C CA . VAL B 1 182 ? 15.547 -2.127 -0.159 1 64.19 182 VAL B CA 1
ATOM 3125 C C . VAL B 1 182 ? 15.812 -2.189 -1.662 1 64.19 182 VAL B C 1
ATOM 3127 O O . VAL B 1 182 ? 15.602 -1.207 -2.377 1 64.19 182 VAL B O 1
ATOM 3130 N N . VAL B 1 183 ? 16.438 -3.281 -2.076 1 57.78 183 VAL B N 1
ATOM 3131 C CA . VAL B 1 183 ? 16.578 -3.547 -3.506 1 57.78 183 VAL B CA 1
ATOM 3132 C C . VAL B 1 183 ? 15.203 -3.859 -4.102 1 57.78 183 VAL B C 1
ATOM 3134 O O . VAL B 1 183 ? 14.445 -4.652 -3.543 1 57.78 183 VAL B O 1
ATOM 3137 N N . GLU B 1 184 ? 14.891 -3.057 -5.117 1 62.12 184 GLU B N 1
ATOM 3138 C CA . GLU B 1 184 ? 13.609 -3.291 -5.777 1 62.12 184 GLU B CA 1
ATOM 3139 C C . GLU B 1 184 ? 13.602 -4.625 -6.516 1 62.12 184 GLU B C 1
ATOM 3141 O O . GLU B 1 184 ? 14.406 -4.844 -7.426 1 62.12 184 GLU B O 1
ATOM 3146 N N . THR B 1 185 ? 12.883 -5.629 -6.023 1 63.25 185 THR B N 1
ATOM 3147 C CA . THR B 1 185 ? 12.789 -6.941 -6.645 1 63.25 185 THR B CA 1
ATOM 3148 C C . THR B 1 185 ? 11.523 -7.047 -7.496 1 63.25 185 THR B C 1
ATOM 3150 O O . THR B 1 185 ? 11.367 -8 -8.258 1 63.25 185 THR B O 1
ATOM 3153 N N . VAL B 1 186 ? 10.594 -6.129 -7.27 1 66.62 186 VAL B N 1
ATOM 3154 C CA . VAL B 1 186 ? 9.352 -6.047 -8.039 1 66.62 186 VAL B CA 1
ATOM 3155 C C . VAL B 1 186 ? 9.305 -4.723 -8.797 1 66.62 186 VAL B C 1
ATOM 3157 O O . VAL B 1 186 ? 9.727 -3.689 -8.273 1 66.62 186 VAL B O 1
ATOM 3160 N N . GLY B 1 187 ? 9.016 -4.816 -10.086 1 67.38 187 GLY B N 1
ATOM 3161 C CA . GLY B 1 187 ? 9 -3.604 -10.891 1 67.38 187 GLY B CA 1
ATOM 3162 C C . GLY B 1 187 ? 7.949 -3.623 -11.984 1 67.38 187 GLY B C 1
ATOM 3163 O O . GLY B 1 187 ? 7.223 -4.609 -12.133 1 67.38 187 GLY B O 1
ATOM 3164 N N . ASN B 1 188 ? 7.715 -2.494 -12.594 1 67.38 188 ASN B N 1
ATOM 3165 C CA . ASN B 1 188 ? 6.84 -2.328 -13.75 1 67.38 188 ASN B CA 1
ATOM 3166 C C . ASN B 1 188 ? 7.496 -2.836 -15.031 1 67.38 188 ASN B C 1
ATOM 3168 O O . ASN B 1 188 ? 8.727 -2.934 -15.109 1 67.38 188 ASN B O 1
ATOM 3172 N N . PRO B 1 189 ? 6.711 -3.234 -15.953 1 77.31 189 PRO B N 1
ATOM 3173 C CA . PRO B 1 189 ? 5.254 -3.379 -16 1 77.31 189 PRO B CA 1
ATOM 3174 C C . PRO B 1 189 ? 4.758 -4.629 -15.281 1 77.31 189 PRO B C 1
ATOM 3176 O O . PRO B 1 189 ? 5.539 -5.547 -15.023 1 77.31 189 PRO B O 1
ATOM 3179 N N . ILE B 1 190 ? 3.5 -4.695 -14.906 1 86.31 190 ILE B N 1
ATOM 3180 C CA . ILE B 1 190 ? 2.865 -5.793 -14.188 1 86.31 190 ILE B CA 1
ATOM 3181 C C . ILE B 1 190 ? 2.188 -6.738 -15.172 1 86.31 190 ILE B C 1
ATOM 3183 O O . ILE B 1 190 ? 1.41 -6.301 -16.031 1 86.31 190 ILE B O 1
ATOM 3187 N N . ASP B 1 191 ? 2.445 -8.039 -15.164 1 88.88 191 ASP B N 1
ATOM 3188 C CA . ASP B 1 191 ? 1.75 -9.07 -15.93 1 88.88 191 ASP B CA 1
ATOM 3189 C C . ASP B 1 191 ? 0.558 -9.625 -15.148 1 88.88 191 ASP B C 1
ATOM 3191 O O . ASP B 1 191 ? 0.674 -9.93 -13.961 1 88.88 191 ASP B O 1
ATOM 3195 N N . ILE B 1 192 ? -0.51 -9.672 -15.812 1 93.44 192 ILE B N 1
ATOM 3196 C CA . ILE B 1 192 ? -1.693 -10.273 -15.211 1 93.44 192 ILE B CA 1
ATOM 3197 C C . ILE B 1 192 ? -2.277 -11.32 -16.156 1 93.44 192 ILE B C 1
ATOM 3199 O O . ILE B 1 192 ? -2.664 -11 -17.281 1 93.44 192 ILE B O 1
ATOM 3203 N N . LEU B 1 193 ? -2.381 -12.547 -15.742 1 94.75 193 LEU B N 1
ATOM 3204 C CA . LEU B 1 193 ? -2.922 -13.672 -16.5 1 94.75 193 LEU B CA 1
ATOM 3205 C C . LEU B 1 193 ? -4.227 -14.164 -15.875 1 94.75 193 LEU B C 1
ATOM 3207 O O . LEU B 1 193 ? -4.309 -14.344 -14.656 1 94.75 193 LEU B O 1
ATOM 3211 N N . VAL B 1 194 ? -5.23 -14.328 -16.688 1 95.88 194 VAL B N 1
ATOM 3212 C CA . VAL B 1 194 ? -6.512 -14.852 -16.219 1 95.88 194 VAL B CA 1
ATOM 3213 C C . VAL B 1 194 ? -6.68 -16.297 -16.688 1 95.88 194 VAL B C 1
ATOM 3215 O O . VAL B 1 194 ? -6.473 -16.609 -17.859 1 95.88 194 VAL B O 1
ATOM 3218 N N . ILE B 1 195 ? -7.004 -17.203 -15.797 1 96.06 195 ILE B N 1
ATOM 3219 C CA . ILE B 1 195 ? -7.281 -18.594 -16.078 1 96.06 195 ILE B CA 1
ATOM 3220 C C . ILE B 1 195 ? -8.703 -18.938 -15.656 1 96.06 195 ILE B C 1
ATOM 3222 O O . ILE B 1 195 ? -9.055 -18.797 -14.484 1 96.06 195 ILE B O 1
ATOM 3226 N N . GLN B 1 196 ? -9.547 -19.234 -16.594 1 93.31 196 GLN B N 1
ATOM 3227 C CA . GLN B 1 196 ? -10.93 -19.625 -16.359 1 93.31 196 GLN B CA 1
ATOM 3228 C C . GLN B 1 196 ? -11.18 -21.062 -16.828 1 93.31 196 GLN B C 1
ATOM 3230 O O . GLN B 1 196 ? -10.438 -21.594 -17.656 1 93.31 196 GLN B O 1
ATOM 3235 N N . PRO B 1 197 ? -12.297 -21.578 -16.234 1 90.25 197 PRO B N 1
ATOM 3236 C CA . PRO B 1 197 ? -12.617 -22.922 -16.719 1 90.25 197 PRO B CA 1
ATOM 3237 C C . PRO B 1 197 ? -13.031 -22.938 -18.188 1 90.25 197 PRO B C 1
ATOM 3239 O O . PRO B 1 197 ? -13.695 -22.016 -18.656 1 90.25 197 PRO B O 1
ATOM 3242 N N . GLU B 1 198 ? -12.68 -23.844 -18.984 1 84.44 198 GLU B N 1
ATOM 3243 C CA . GLU B 1 198 ? -13.125 -24.172 -20.344 1 84.44 198 GLU B CA 1
ATOM 3244 C C . GLU B 1 198 ? -12.664 -23.109 -21.344 1 84.44 198 GLU B C 1
ATOM 3246 O O . GLU B 1 198 ? -13.211 -23.016 -22.438 1 84.44 198 GLU B O 1
ATOM 3251 N N . LYS B 1 199 ? -11.898 -22.125 -20.891 1 87.88 199 LYS B N 1
ATOM 3252 C CA . LYS B 1 199 ? -11.375 -21.109 -21.797 1 87.88 199 LYS B CA 1
ATOM 3253 C C . LYS B 1 199 ? -9.844 -21.109 -21.797 1 87.88 199 LYS B C 1
ATOM 3255 O O . LYS B 1 199 ? -9.219 -21.516 -20.812 1 87.88 199 LYS B O 1
ATOM 3260 N N . ASP B 1 200 ? -9.391 -20.734 -22.953 1 93.31 200 ASP B N 1
ATOM 3261 C CA . ASP B 1 200 ? -7.945 -20.5 -22.984 1 93.31 200 ASP B CA 1
ATOM 3262 C C . ASP B 1 200 ? -7.555 -19.312 -22.109 1 93.31 200 ASP B C 1
ATOM 3264 O O . ASP B 1 200 ? -8.242 -18.297 -22.094 1 93.31 200 ASP B O 1
ATOM 3268 N N . PRO B 1 201 ? -6.441 -19.531 -21.359 1 95.06 201 PRO B N 1
ATOM 3269 C CA . PRO B 1 201 ? -5.965 -18.391 -20.578 1 95.06 201 PRO B CA 1
ATOM 3270 C C . PRO B 1 201 ? -5.664 -17.172 -21.438 1 95.06 201 PRO B C 1
ATOM 3272 O O . PRO B 1 201 ? -5.266 -17.297 -22.594 1 95.06 201 PRO B O 1
ATOM 3275 N N . PHE B 1 202 ? -5.824 -15.945 -20.844 1 93.38 202 PHE B N 1
ATOM 3276 C CA . PHE B 1 202 ? -5.566 -14.734 -21.609 1 93.38 202 PHE B CA 1
ATOM 3277 C C . PHE B 1 202 ? -4.953 -13.656 -20.719 1 93.38 202 PHE B C 1
ATOM 3279 O O . PHE B 1 202 ? -5.188 -13.641 -19.516 1 93.38 202 PHE B O 1
ATOM 3286 N N . TRP B 1 203 ? -4.238 -12.797 -21.359 1 93.5 203 TRP B N 1
ATOM 3287 C CA . TRP B 1 203 ? -3.525 -11.734 -20.672 1 93.5 203 TRP B CA 1
ATOM 3288 C C . TRP B 1 203 ? -4.398 -10.484 -20.547 1 93.5 203 TRP B C 1
ATOM 3290 O O . TRP B 1 203 ? -4.988 -10.039 -21.531 1 93.5 203 TRP B O 1
ATOM 3300 N N . ILE B 1 204 ? -4.473 -9.953 -19.375 1 90.88 204 ILE B N 1
ATOM 3301 C CA . ILE B 1 204 ? -5.039 -8.625 -19.172 1 90.88 204 ILE B CA 1
ATOM 3302 C C . ILE B 1 204 ? -3.973 -7.562 -19.406 1 90.88 204 ILE B C 1
ATOM 3304 O O . ILE B 1 204 ? -4.258 -6.508 -19.969 1 90.88 204 ILE B O 1
ATOM 3308 N N . SER B 1 205 ? -2.783 -7.801 -18.875 1 87.25 205 SER B N 1
ATOM 3309 C CA . SER B 1 205 ? -1.594 -6.984 -19.094 1 87.25 205 SER B CA 1
ATOM 3310 C C . SER B 1 205 ? -0.345 -7.852 -19.234 1 87.25 205 SER B C 1
ATOM 3312 O O . SER B 1 205 ? -0.183 -8.836 -18.5 1 87.25 205 SER B O 1
ATOM 3314 N N . LYS B 1 206 ? 0.432 -7.5 -20.188 1 82.5 206 LYS B N 1
ATOM 3315 C CA . LYS B 1 206 ? 1.691 -8.203 -20.422 1 82.5 206 LYS B CA 1
ATOM 3316 C C . LYS B 1 206 ? 2.801 -7.23 -20.812 1 82.5 206 LYS B C 1
ATOM 3318 O O . LYS B 1 206 ? 2.586 -6.328 -21.625 1 82.5 206 LYS B O 1
ATOM 3323 N N . LYS B 1 207 ? 3.889 -7.422 -20.047 1 71.62 207 LYS B N 1
ATOM 3324 C CA . LYS B 1 207 ? 5.062 -6.602 -20.328 1 71.62 207 LYS B CA 1
ATOM 3325 C C . LYS B 1 207 ? 5.43 -6.664 -21.797 1 71.62 207 LYS B C 1
ATOM 3327 O O . LYS B 1 207 ? 5.441 -7.738 -22.406 1 71.62 207 LYS B O 1
ATOM 3332 N N . GLY B 1 208 ? 5.176 -5.48 -22.562 1 59.25 208 GLY B N 1
ATOM 3333 C CA . GLY B 1 208 ? 5.59 -5.465 -23.953 1 59.25 208 GLY B CA 1
ATOM 3334 C C . GLY B 1 208 ? 7.059 -5.148 -24.141 1 59.25 208 GLY B C 1
ATOM 3335 O O . GLY B 1 208 ? 7.707 -4.637 -23.219 1 59.25 208 GLY B O 1
ATOM 3336 N N . LEU B 1 209 ? 7.711 -5.758 -25.047 1 50.91 209 LEU B N 1
ATOM 3337 C CA . LEU B 1 209 ? 9.07 -5.398 -25.422 1 50.91 209 LEU B CA 1
ATOM 3338 C C . LEU B 1 209 ? 9.156 -3.924 -25.812 1 50.91 209 LEU B C 1
ATOM 3340 O O . LEU B 1 209 ? 8.336 -3.436 -26.578 1 50.91 209 LEU B O 1
ATOM 3344 N N . GLY B 1 210 ? 9.086 -3.029 -24.812 1 40.66 210 GLY B N 1
ATOM 3345 C CA . GLY B 1 210 ? 9.227 -1.687 -25.344 1 40.66 210 GLY B CA 1
ATOM 3346 C C . GLY B 1 210 ? 10.672 -1.29 -25.594 1 40.66 210 GLY B C 1
ATOM 3347 O O . GLY B 1 210 ? 11.586 -1.878 -25.016 1 40.66 210 GLY B O 1
ATOM 3348 N N . ILE B 1 211 ? 10.953 -0.672 -26.75 1 34.53 211 ILE B N 1
ATOM 3349 C CA . ILE B 1 211 ? 12.211 -0.01 -27.078 1 34.53 211 ILE B CA 1
ATOM 3350 C C . ILE B 1 211 ? 12.469 1.131 -26.094 1 34.53 211 ILE B C 1
ATOM 3352 O O . ILE B 1 211 ? 11.586 1.957 -25.859 1 34.53 211 ILE B O 1
ATOM 3356 N N . GLY B 1 212 ? 13.078 0.738 -24.891 1 30.86 212 GLY B N 1
ATOM 3357 C CA . GLY B 1 212 ? 13.531 1.861 -24.078 1 30.86 212 GLY B CA 1
ATOM 3358 C C . GLY B 1 212 ? 13.844 3.098 -24.906 1 30.86 212 GLY B C 1
ATOM 3359 O O . GLY B 1 212 ? 14.703 3.061 -25.781 1 30.86 212 GLY B O 1
ATOM 3360 N N . VAL B 1 213 ? 12.828 3.986 -25.312 1 23.53 213 VAL B N 1
ATOM 3361 C CA . VAL B 1 213 ? 13.266 5.277 -25.828 1 23.53 213 VAL B CA 1
ATOM 3362 C C . VAL B 1 213 ? 13.688 6.184 -24.672 1 23.53 213 VAL B C 1
ATOM 3364 O O . VAL B 1 213 ? 13.055 6.184 -23.609 1 23.53 213 VAL B O 1
#

Organism: NCBI:txid1434108

Sequence (426 aa):
MPNKKVIEHIGIHSTNTTDKTFICPNRCGISVCGDASIFGMPITSYIQSFIREKINTKKKVDEIPDMLIKYFRSFDPIPDATFLVAGYNKIEGTFKQSLYNVRIIDSIKEKIDTNTQGASWAGEALVLSRLLQPVSLKNNDGSYTDLPAQTILWNFFTLQDAIDFAKYAVETTINTMRFQNVVETVGNPIDILVIQPEKDPFWISKKGLGIGVMPNKKVIEHIGIHSTNTTDKTFICPNRCGISVCGDASIFGMPITSYIQSFIREKINTKKKVDEIPDMLIKYFRSFDPIPDATFLVAGYNKIEGTFKQSLYNVRIIDSIKEKIDTNTQGASWAGEALVLSRLLQPVSLKNNDGSYTDLPAQTILWNFFTLQDAIDFAKYAVETTINTMRFQNVVETVGNPIDILVIQPEKDPFWISKKGLGIGV

Foldseek 3Di:
DDPPPPPPVPLPCLPLQADQKDAAQLQKIKGKAADQDDPPHGCSVVVVVLRVPPGHNPDDQVCVLQSVLVSQVPGVVRGQMKMWIWAWDQDPNDTDIWIWIHGNVVRDIDTDDPPDFDDDDDYPCPQVCVVQPWDWDQDPVRDTHTDDHDDDPRVPDDPVNVQVVQVVVLVSSQVVVVPDPDNRNGDDDDWDWDYDPPDRIDTPDDDDPDPPD/DPPPPPPPVPLPCLPLQADQKDAAQLQKIKGKAADQDAPPHGCSVVVVVLRVPPGHNPDDQVCVLQSVLVSQVPGVPRGQMKMWIWAWDQDPNDTDIWIWIHGNNVRDIDTDDPPDFDDDDDYPCPQVCVVQPWDWDQDPVRDTHTDDHDDDPRVPDDPVNVQVVQCVVLVSSQVVVVPDPDNRNGDDDDWDWDYDPPDRIDTPDDDDPDPPD

pLDDT: mean 83.08, std 19.25, range [21.3, 98.38]

Secondary structure (DSSP, 8-state):
---------------TTS--EEE-TTS-EEEEEE--EETTEEHHHHHHHHHHHH--TT--GGGHHHHHHHHHTTSSSPP-EEEEEEEEEEETTEEEEEEEEEETTTTEEEEPP-SS------SS-HHHHHHHS-EEEEPTTS-EEEPPPPPB-GGG--HHHHHHHHHHHHHHHHHHHHHTTS---S-SSPPEEE--TTS--EEEE--------/---------------TTS--EEE-TTS-EEEEEE--EETTEEHHHHHHHHHHHH--TT--GGGHHHHHHHHHTTSSSPP-EEEEEEEEEEETTEEEEEEEEEETTTTEEEEPP-SS------SS-HHHHHHHS-EEEEPTTS-EEEPPPPPP-GGG--HHHHHHHHHHHHHHHHHHHHHBTS---S-SSPPEEE--TTS--EEEE--------

Radius of gyration: 25.91 Å; Cα contacts (8 Å, |Δi|>4): 650; chains: 2; bounding box: 78×75×52 Å

Solvent-accessible surface area (backbone atoms only — not comparable to full-atom values): 25403 Å² total; per-residue (Å²): 130,85,82,76,74,72,74,72,74,68,75,70,72,65,60,54,77,61,70,46,65,44,81,41,71,44,51,26,38,40,33,58,35,66,54,65,50,53,94,89,34,56,39,49,60,54,50,52,48,47,42,71,74,70,43,46,65,82,52,53,59,86,53,46,56,60,50,49,34,58,59,48,56,68,42,89,74,57,50,57,33,37,34,39,39,38,32,56,38,78,54,95,90,36,73,41,79,44,38,33,46,30,34,39,68,76,66,41,71,42,77,51,80,70,90,52,65,76,87,85,85,73,64,86,42,65,56,56,48,39,69,63,42,51,32,20,39,54,45,95,88,72,48,74,46,76,48,85,72,63,55,59,64,42,83,72,55,50,72,67,51,51,52,52,47,53,51,47,54,52,48,50,42,32,58,52,36,70,57,28,79,55,84,66,86,56,56,68,62,66,68,39,78,45,75,53,80,99,46,80,52,49,71,80,35,63,69,67,91,66,77,86,120,129,83,79,75,74,70,73,72,74,67,75,72,71,63,60,54,77,61,68,46,65,46,81,40,72,45,51,27,39,41,33,58,37,66,54,65,52,53,93,89,34,55,37,48,58,54,51,52,48,46,43,70,73,70,45,47,66,80,52,54,59,86,52,44,58,61,50,50,33,58,58,50,55,68,43,90,73,57,50,57,34,36,35,40,40,39,30,56,38,78,52,95,91,38,73,41,77,46,38,33,45,30,34,39,69,77,66,41,71,43,76,51,78,71,89,52,65,75,86,86,86,72,63,86,42,64,57,55,47,39,68,63,41,51,33,19,40,54,45,94,88,70,47,74,48,76,46,86,71,63,53,60,64,41,84,73,55,49,71,67,51,50,52,52,46,52,49,48,54,53,48,49,43,32,59,51,36,70,57,28,78,52,83,64,86,56,54,68,62,66,69,38,76,47,74,55,81,100,46,80,52,47,70,81,35,64,70,65,89,65,78,86,124